Protein AF-A0AAN6WMC8-F1 (afdb_monomer)

Radius of gyration: 31.32 Å; Cα contacts (8 Å, |Δi|>4): 348; chains: 1; bounding box: 87×78×58 Å

Secondary structure (DSSP, 8-state):
-------SGGGHHHHHHT-SS--EEEEE-HHHHH-S-THHHHHHHTTS--SEEEEE-S-TT----TTSPPPPTTHHHHHHHHHHHHHHHSPTT-EEEEEEESSHHHHTTS-HHHHTTT-SEEEEE---S--SB------SS-----B-SS---SPPPTTT-BTTB--HHHHHHHHHHSBSS--TTS-TT--BEEEEEETTTTEEEEEETTTEEEEE--HHHHHHHHHHHHHTT-S----S-GGGS---GGGGS-TTT-SPP---GGG-TTSPPPP--TTTTS-SSHHHHHHTGGGS-GGGHHHHHHHHHHHHHHHHHHHHHHHHHTTHHHHHHHHHHHHHHHHHHHHHHHHHHHHHHH---------

InterPro domains:
  IPR001223 Glycoside hydrolase family 18, catalytic domain [PF00704] (10-243)
  IPR001223 Glycoside hydrolase family 18, catalytic domain [PS51910] (1-263)
  IPR001579 Glycosyl hydrolase family 18, active site [PS01095] (50-58)
  IPR011583 Chitinase II/V-like, catalytic domain [SM00636] (7-245)
  IPR017853 Glycoside hydrolase superfamily [SSF51445] (9-254)
  IPR029070 Chitinase insertion domain superfamily [G3DSA:3.10.50.10] (147-216)
  IPR029070 Chitinase insertion domain superfamily [SSF54556] (146-181)
  IPR053214 Secreted chitinase LysM12-like [PTHR47700] (11-135)

pLDDT: mean 75.54, std 16.18, range [23.27, 96.5]

Mean predicted aligned error: 17.16 Å

Sequence (367 aa):
MAQPFVPRLFNQWEKFKKLKAKRVISFGGWGYSNEPETYNILREAMMAELDGVDFDWEYPGATDIDGTPPGFETDGSNYLALLILMKKQLPAGMIMSIAAPASFWYLKNFPIKLMAQQLDYIVYMTYDLHAMVGYPSTPLILTFFLGDRLNSPAAPGRCTNTSGYISNAEINEIISAGDTNSDSADDPDVFYIESYHDHDSNSDVFIYDETEWVAYMSETTKSTRRDHWKKFNFAGTIDWAVDLQAFTFDDFTDPLTGEFPDLGIDDLDGFPPLPDCNDAGKYDTLEKIRDDGAKIPYSCIPVYMTSVLSNTLSSAMKTYDDLMEDGYDRKFRTYADAIVKGSKRLVRTWMYDHGNDYFTCDVVELV

Foldseek 3Di:
DDAPDPDVQPVVVVVLLPDPDQAEAEQDDPCNQQDDRRPVVVVVVVVDPHQAYEYEHPFAQAQPDPNDHGHDLCRQVVVLVVLVVVLVVDPPRRFYEYEAEPDPVRNVSHPVVSSVVSGPDYHYPPPPPDFLDDDDDDDDDDDRSPAHPQDHPADAQPPNRHHRDAFLASVVVLVVQADCPDPCPPDVRHKHKDWDADPVVLWIKMDIPNNHIDIHDDPVSVVVVQVVVVVVVDPGHDDPDPVRNHDDLQNQADSPPRHGPPPDVVPPPPDDPQPPPVPQPVDQDPVVCVVCVVVDDPSCSVSNVVSNVVVVVVVVVVVVVVCVVVPVVVVVVVVVVCCVVCVVVVVVVCCVVCVVVPDDPDPPDPD

Nearest PDB structures (foldseek):
  5y2a-assembly1_B  TM=6.863E-01  e=7.031E-08  Ostrinia furnacalis
  5gzu-assembly1_A  TM=6.266E-01  e=1.340E-08  Paenibacillus sp. FPU-7
  5xwf-assembly1_A  TM=6.923E-01  e=1.239E-06  Rhizomucor miehei
  7fbt-assembly1_A  TM=7.270E-01  e=2.643E-05  Rhizomucor miehei
  3as1-assembly1_A  TM=5.999E-01  e=1.016E-05  Vibrio harveyi

Solvent-accessible surface area (backbone atoms only — not comparable to full-atom values): 22554 Å² total; per-residue (Å²): 142,77,75,87,62,82,57,77,52,76,44,51,70,61,55,57,72,67,49,97,62,88,46,61,49,73,49,49,39,70,63,54,65,73,44,91,78,59,70,64,60,60,60,57,55,74,74,50,95,62,43,27,43,29,38,26,63,78,54,51,40,42,68,82,53,86,97,54,81,63,42,45,91,56,35,22,60,51,49,47,50,48,52,57,54,46,60,73,70,49,62,92,87,51,43,37,35,34,51,41,61,63,50,62,84,56,36,72,40,48,59,52,78,63,43,60,74,70,33,76,50,73,45,70,46,84,60,85,85,71,70,55,62,51,80,94,78,84,91,90,76,94,75,79,51,86,19,46,92,89,47,39,79,46,78,46,32,94,82,66,66,32,47,71,42,69,36,53,26,57,51,53,50,52,63,69,69,33,39,80,77,59,68,67,85,82,44,94,90,51,48,46,44,52,75,51,72,43,75,90,80,64,38,34,36,40,38,34,76,94,76,46,72,50,80,49,72,49,74,67,48,50,48,53,49,52,59,53,45,50,77,73,68,51,96,73,86,85,78,94,50,82,85,32,57,53,83,52,76,74,77,62,25,37,69,86,76,70,41,62,67,82,77,49,84,86,73,50,86,90,60,78,78,77,66,88,56,86,60,65,63,79,46,79,46,71,66,59,50,60,76,42,43,94,79,46,60,76,78,42,50,64,56,38,48,51,44,21,51,51,54,48,49,54,50,51,51,50,52,50,50,55,42,60,70,68,44,36,71,59,53,49,50,51,50,52,52,49,46,65,68,42,43,62,54,52,54,47,49,49,46,74,76,45,33,75,82,77,45,84,87,82,80,78,78,85,126

Organism: NCBI:txid1536484

Structure (mmCIF, N/CA/C/O backbone):
data_AF-A0AAN6WMC8-F1
#
_entry.id   AF-A0AAN6WMC8-F1
#
loop_
_atom_site.group_PDB
_atom_site.id
_atom_site.type_symbol
_atom_site.label_atom_id
_atom_site.label_alt_id
_atom_site.label_comp_id
_atom_site.label_asym_id
_atom_site.label_entity_id
_atom_site.label_seq_id
_atom_site.pdbx_PDB_ins_code
_atom_site.Cartn_x
_atom_site.Cartn_y
_atom_site.Cartn_z
_atom_site.occupancy
_atom_site.B_iso_or_equiv
_atom_site.auth_seq_id
_atom_site.auth_comp_id
_atom_site.auth_asym_id
_atom_site.auth_atom_id
_atom_site.pdbx_PDB_model_num
ATOM 1 N N . MET A 1 1 ? 23.327 7.301 11.111 1.00 27.98 1 MET A N 1
ATOM 2 C CA . MET A 1 1 ? 22.650 6.928 12.372 1.00 27.98 1 MET A CA 1
ATOM 3 C C . MET A 1 1 ? 21.260 7.535 12.336 1.00 27.98 1 MET A C 1
ATOM 5 O O . MET A 1 1 ? 21.081 8.658 12.788 1.00 27.98 1 MET A O 1
ATOM 9 N N . ALA A 1 2 ? 20.312 6.825 11.734 1.00 24.09 2 ALA A N 1
ATOM 10 C CA . ALA A 1 2 ? 18.896 7.141 11.819 1.00 24.09 2 ALA A CA 1
ATOM 11 C C . ALA A 1 2 ? 18.274 6.001 12.625 1.00 24.09 2 ALA A C 1
ATOM 13 O O . ALA A 1 2 ? 18.376 4.844 12.241 1.00 24.09 2 ALA A O 1
ATOM 14 N N . GLN A 1 3 ? 17.756 6.313 13.809 1.00 23.27 3 GLN A N 1
ATOM 15 C CA . GLN A 1 3 ? 16.943 5.362 14.556 1.00 23.27 3 GLN A CA 1
ATOM 16 C C . GLN A 1 3 ? 15.629 5.178 13.782 1.00 23.27 3 GLN A C 1
ATOM 18 O O . GLN A 1 3 ? 15.070 6.197 13.369 1.00 23.27 3 GLN A O 1
ATOM 23 N N . PRO A 1 4 ? 15.060 3.967 13.669 1.00 30.84 4 PRO A N 1
ATOM 24 C CA . PRO A 1 4 ? 13.632 3.822 13.460 1.00 30.84 4 PRO A CA 1
ATOM 25 C C . PRO A 1 4 ? 12.955 4.219 14.773 1.00 30.84 4 PRO A C 1
ATOM 27 O O . PRO A 1 4 ? 12.629 3.422 15.650 1.00 30.84 4 PRO A O 1
ATOM 30 N N . PHE A 1 5 ? 12.854 5.528 14.949 1.00 32.88 5 PHE A N 1
ATOM 31 C CA . PHE A 1 5 ? 11.886 6.171 15.805 1.00 32.88 5 PHE A CA 1
ATOM 32 C C . PHE A 1 5 ? 10.569 5.990 15.050 1.00 32.88 5 PHE A C 1
ATOM 34 O O . PHE A 1 5 ? 10.452 6.550 13.968 1.00 32.88 5 PHE A O 1
ATOM 41 N N . VAL A 1 6 ? 9.601 5.213 15.559 1.00 41.28 6 VAL A N 1
ATOM 42 C CA . VAL A 1 6 ? 8.199 5.537 15.252 1.00 41.28 6 VAL A CA 1
ATOM 43 C C . VAL A 1 6 ? 8.020 6.853 15.964 1.00 41.28 6 VAL A C 1
ATOM 45 O O . VAL A 1 6 ? 7.989 6.871 17.203 1.00 41.28 6 VAL A O 1
ATOM 48 N N . PRO A 1 7 ? 8.050 7.982 15.254 1.00 41.09 7 PRO A N 1
ATOM 49 C CA . PRO A 1 7 ? 8.061 9.216 15.968 1.00 41.09 7 PRO A CA 1
ATOM 50 C C . PRO A 1 7 ? 6.742 9.299 16.717 1.00 41.09 7 PRO A C 1
ATOM 52 O O . PRO A 1 7 ? 5.697 8.904 16.205 1.00 41.09 7 PRO A O 1
ATOM 55 N N . ARG A 1 8 ? 6.743 9.888 17.914 1.00 46.09 8 ARG A N 1
ATOM 56 C CA . ARG A 1 8 ? 5.481 10.349 18.519 1.00 46.09 8 ARG A CA 1
ATOM 57 C C . ARG A 1 8 ? 4.748 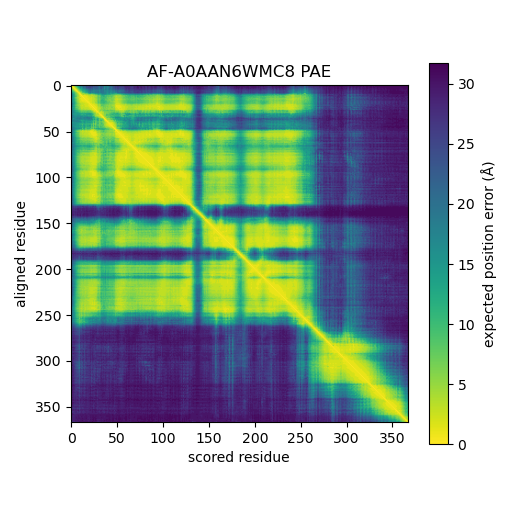11.376 17.635 1.00 46.09 8 ARG A C 1
ATOM 59 O O . ARG A 1 8 ? 3.719 11.894 18.062 1.00 46.09 8 ARG A O 1
ATOM 66 N N . LEU A 1 9 ? 5.264 11.676 16.439 1.00 51.00 9 LEU A N 1
ATOM 67 C CA . LEU A 1 9 ? 4.594 12.437 15.399 1.00 51.00 9 LEU A CA 1
ATOM 68 C C . LEU A 1 9 ? 3.215 11.800 15.172 1.00 51.00 9 LEU A C 1
ATOM 70 O O . LEU A 1 9 ? 3.066 10.598 14.950 1.00 51.00 9 LEU A O 1
ATOM 74 N N . PHE A 1 10 ? 2.190 12.628 15.354 1.00 59.22 10 PHE A N 1
ATOM 75 C CA . PHE A 1 10 ? 0.771 12.329 15.150 1.00 59.22 10 PHE A CA 1
ATOM 76 C C . PHE A 1 10 ? 0.080 11.317 16.072 1.00 59.22 10 PHE A C 1
ATOM 78 O O . PHE A 1 10 ? -1.066 10.946 15.793 1.00 59.22 10 PHE A O 1
ATOM 85 N N . ASN A 1 11 ? 0.696 10.878 17.179 1.00 66.38 11 ASN A N 1
ATOM 86 C CA . ASN A 1 11 ? 0.088 9.873 18.066 1.00 66.38 11 ASN A CA 1
ATOM 87 C C . ASN A 1 11 ? -0.402 8.628 17.286 1.00 66.38 11 ASN A C 1
ATOM 89 O O . ASN A 1 11 ? -1.448 8.062 17.616 1.00 66.38 11 ASN A O 1
ATOM 93 N N . GLN A 1 12 ? 0.318 8.216 16.233 1.00 70.38 12 GLN A N 1
ATOM 94 C CA . GLN A 1 12 ? -0.113 7.136 15.332 1.00 70.38 12 GLN A CA 1
ATOM 95 C C . GLN A 1 12 ? -0.408 5.842 16.094 1.00 70.38 12 GLN A C 1
ATOM 97 O O . GLN A 1 12 ? -1.416 5.189 15.839 1.00 70.38 12 GLN A O 1
ATOM 102 N N . TRP A 1 13 ? 0.389 5.532 17.117 1.00 72.25 13 TRP A N 1
ATOM 103 C CA . TRP A 1 13 ? 0.145 4.393 18.001 1.00 72.25 13 TRP A CA 1
ATOM 104 C C . TRP A 1 13 ? -1.173 4.495 18.785 1.00 72.25 13 TRP A C 1
ATOM 106 O O . TRP A 1 13 ? -1.900 3.515 18.942 1.00 72.25 13 TRP A O 1
ATOM 116 N N . GLU A 1 14 ? -1.543 5.691 19.247 1.00 75.44 14 GLU A N 1
ATOM 117 C CA . GLU A 1 14 ? -2.838 5.910 19.901 1.00 75.44 14 GLU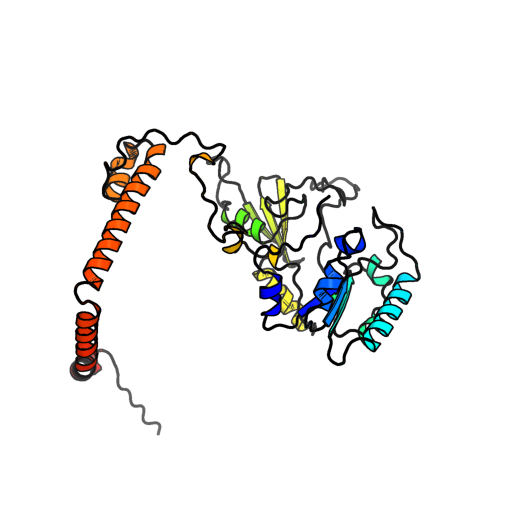 A CA 1
ATOM 118 C C . GLU A 1 14 ? -3.997 5.835 18.904 1.00 75.44 14 GLU A C 1
ATOM 120 O O . GLU A 1 14 ? -5.060 5.312 19.246 1.00 75.44 14 GLU A O 1
ATOM 125 N N . LYS A 1 15 ? -3.803 6.326 17.670 1.00 78.31 15 LYS A N 1
ATOM 126 C CA . LYS A 1 15 ? -4.770 6.158 16.574 1.00 78.31 15 LYS A CA 1
ATOM 127 C C . LYS A 1 15 ? -4.955 4.661 16.263 1.00 78.31 15 LYS A C 1
ATOM 129 O O . LYS A 1 15 ? -6.090 4.190 16.245 1.00 78.31 15 LYS A O 1
ATOM 134 N N . PHE A 1 16 ? -3.865 3.897 16.150 1.00 79.56 16 PHE A N 1
ATOM 135 C CA . PHE A 1 16 ? -3.862 2.447 15.926 1.00 79.56 16 PHE A CA 1
ATOM 136 C C . PHE A 1 16 ? -4.617 1.687 17.022 1.00 79.56 16 PHE A C 1
ATOM 138 O O . PHE A 1 16 ? -5.506 0.884 16.734 1.00 79.56 16 PHE A O 1
ATOM 145 N N . LYS A 1 17 ? -4.356 1.996 18.299 1.00 78.94 17 LYS A N 1
ATOM 146 C CA . LYS A 1 17 ? -5.075 1.376 19.424 1.00 78.94 17 LYS A CA 1
ATOM 147 C C . LYS A 1 17 ? -6.584 1.640 19.399 1.00 78.94 17 LYS A C 1
ATOM 149 O O . LYS A 1 17 ? -7.332 0.817 19.920 1.00 78.94 17 LYS A O 1
ATOM 154 N N . LYS A 1 18 ? -7.043 2.746 18.804 1.00 84.44 18 LYS A N 1
ATOM 155 C CA . LYS A 1 18 ? -8.470 3.104 18.694 1.00 84.44 18 LYS A CA 1
ATOM 156 C C . LYS A 1 18 ? -9.182 2.464 17.498 1.00 84.44 18 LYS A C 1
ATOM 158 O O . LYS A 1 18 ? -10.401 2.616 17.387 1.00 84.44 18 LYS A O 1
ATOM 163 N N . LEU A 1 19 ? -8.468 1.765 16.612 1.00 85.44 19 LEU A N 1
ATOM 164 C CA . LEU A 1 19 ? -9.081 1.093 15.469 1.00 85.44 19 LEU A CA 1
ATOM 165 C C . LEU A 1 19 ? -10.084 0.033 15.935 1.00 85.44 19 LEU A C 1
ATOM 167 O O . LEU A 1 19 ? -9.794 -0.798 16.794 1.00 85.44 19 LEU A O 1
ATOM 171 N N . LYS A 1 20 ? -11.272 0.029 15.322 1.00 90.12 20 LYS A N 1
ATOM 172 C CA . LYS A 1 20 ? -12.296 -1.011 15.517 1.00 90.12 20 LYS A CA 1
ATOM 173 C C . LYS A 1 20 ? -12.025 -2.211 14.601 1.00 90.12 20 LYS A C 1
ATOM 175 O O . LYS A 1 20 ? -12.896 -2.625 13.842 1.00 90.12 20 LYS A O 1
ATOM 180 N N . ALA A 1 21 ? -10.802 -2.725 14.649 1.00 90.31 21 ALA A N 1
ATOM 181 C CA . ALA A 1 21 ? -10.321 -3.834 13.833 1.00 90.31 21 ALA A CA 1
ATOM 182 C C . ALA A 1 21 ? -9.385 -4.731 14.655 1.00 90.31 21 ALA A C 1
ATOM 184 O O . ALA A 1 21 ? -8.922 -4.337 15.726 1.00 90.31 21 ALA A O 1
ATOM 185 N N . LYS A 1 22 ? -9.112 -5.939 14.149 1.00 91.19 22 LYS A N 1
ATOM 186 C CA . LYS A 1 22 ? -8.106 -6.828 14.735 1.00 91.19 22 LYS A CA 1
ATOM 187 C C . LYS A 1 22 ? -6.717 -6.244 14.503 1.00 91.19 22 LYS A C 1
ATOM 189 O O . LYS A 1 22 ? -6.363 -5.932 13.372 1.00 91.19 22 LYS A O 1
ATOM 194 N N . ARG A 1 23 ? -5.952 -6.085 15.582 1.00 89.56 23 ARG A N 1
ATOM 195 C CA . ARG A 1 23 ? -4.616 -5.480 15.575 1.00 89.56 23 ARG A CA 1
ATOM 196 C C . ARG A 1 23 ? -3.578 -6.582 15.716 1.00 89.56 23 ARG A C 1
ATOM 198 O O . ARG A 1 23 ? -3.333 -7.070 16.817 1.00 89.56 23 ARG A O 1
ATOM 205 N N . VAL A 1 24 ? -3.020 -6.998 14.588 1.00 88.56 24 VAL A N 1
ATOM 206 C CA . VAL A 1 24 ? -1.972 -8.019 14.512 1.00 88.56 24 VAL A CA 1
ATOM 207 C C . VAL A 1 24 ? -0.650 -7.301 14.287 1.00 88.56 24 VAL A C 1
ATOM 209 O O . VAL A 1 24 ? -0.564 -6.463 13.394 1.00 88.56 24 VAL A O 1
ATOM 212 N N . ILE A 1 25 ? 0.356 -7.582 15.113 1.00 85.56 25 ILE A N 1
ATOM 213 C CA . ILE A 1 25 ? 1.700 -7.039 14.897 1.00 85.56 25 ILE A CA 1
ATOM 214 C C . ILE A 1 25 ? 2.507 -7.978 14.012 1.00 85.56 25 ILE A C 1
ATOM 216 O O . ILE A 1 25 ? 2.525 -9.173 14.287 1.00 85.56 25 ILE A O 1
ATOM 220 N N . SER A 1 26 ? 3.192 -7.448 12.999 1.00 84.44 26 SER A N 1
ATOM 221 C CA . SER A 1 26 ? 4.132 -8.229 12.193 1.00 84.44 26 SER A CA 1
ATOM 222 C C . SER A 1 26 ? 5.563 -8.101 12.717 1.00 84.44 26 SER A C 1
ATOM 224 O O . SER A 1 26 ? 6.017 -7.009 13.068 1.00 84.44 26 SER A O 1
ATOM 226 N N . PHE A 1 27 ? 6.253 -9.235 12.815 1.00 82.06 27 PHE A N 1
ATOM 227 C CA . PHE A 1 27 ? 7.666 -9.346 13.152 1.00 82.06 27 PHE A CA 1
ATOM 228 C C . PHE A 1 27 ? 8.441 -9.763 11.912 1.00 82.06 27 PHE A C 1
ATOM 230 O O . PHE A 1 27 ? 8.257 -10.881 11.429 1.00 82.06 27 PHE A O 1
ATOM 237 N N . GLY A 1 28 ? 9.338 -8.900 11.445 1.00 78.81 28 GLY A N 1
ATOM 238 C CA . GLY A 1 28 ? 10.050 -9.112 10.192 1.00 78.81 28 GLY A CA 1
ATOM 239 C C . GLY A 1 28 ? 9.764 -8.000 9.187 1.00 78.81 28 GLY A C 1
ATOM 240 O O . GLY A 1 28 ? 9.684 -6.830 9.565 1.00 78.81 28 GLY A O 1
ATOM 241 N N . GLY A 1 29 ? 9.673 -8.380 7.919 1.00 73.81 29 GLY A N 1
ATOM 242 C CA . GLY A 1 29 ? 9.773 -7.509 6.758 1.00 73.81 29 GLY A CA 1
ATOM 243 C C . GLY A 1 29 ? 11.227 -7.360 6.314 1.00 73.81 29 GLY A C 1
ATOM 244 O O . GLY A 1 29 ? 12.161 -7.634 7.082 1.00 73.81 29 GLY A O 1
ATOM 245 N N . TRP A 1 30 ? 11.428 -6.920 5.073 1.00 65.44 30 TRP A N 1
ATOM 246 C CA . TRP A 1 30 ? 12.751 -6.782 4.457 1.00 65.44 30 TRP A CA 1
ATOM 247 C C . TRP A 1 30 ? 13.783 -6.051 5.335 1.00 65.44 30 TRP A C 1
ATOM 249 O O . TRP A 1 30 ? 14.850 -6.594 5.613 1.00 65.44 30 TRP A O 1
ATOM 259 N N . GLY A 1 31 ? 13.467 -4.847 5.829 1.00 63.06 31 GLY A N 1
ATOM 260 C CA . GLY A 1 31 ? 14.389 -4.067 6.669 1.00 63.06 31 GLY A CA 1
ATOM 261 C C . GLY A 1 31 ? 14.686 -4.739 8.015 1.00 63.06 31 GLY A C 1
ATOM 262 O O . GLY A 1 31 ? 15.839 -4.916 8.384 1.00 63.06 31 GLY A O 1
ATOM 263 N N . TYR A 1 32 ? 13.663 -5.220 8.727 1.00 63.38 32 TYR A N 1
ATOM 264 C CA . TYR A 1 32 ? 13.826 -5.892 10.027 1.00 63.38 32 TYR A CA 1
ATOM 265 C C . TYR A 1 32 ? 14.640 -7.190 9.927 1.00 63.38 32 TYR A C 1
ATOM 267 O O . TYR A 1 32 ? 15.373 -7.545 10.849 1.00 63.38 32 TYR A O 1
ATOM 275 N N . SER A 1 33 ? 14.490 -7.920 8.820 1.00 56.03 33 SER A N 1
ATOM 276 C CA . SER A 1 33 ? 15.197 -9.183 8.584 1.00 56.03 33 SER A CA 1
ATOM 277 C C . SER A 1 33 ? 16.686 -8.972 8.302 1.00 56.03 33 SER A C 1
ATOM 279 O O . SER A 1 33 ? 17.481 -9.889 8.513 1.00 56.03 33 SER A O 1
ATOM 281 N N . ASN A 1 34 ? 17.062 -7.765 7.866 1.00 54.75 34 ASN A N 1
ATOM 282 C CA . ASN A 1 34 ? 18.378 -7.478 7.304 1.00 54.75 34 ASN A CA 1
ATOM 283 C C . ASN A 1 34 ? 19.143 -6.361 8.037 1.00 54.75 34 ASN A C 1
ATOM 285 O O . ASN A 1 34 ? 20.345 -6.214 7.812 1.00 54.75 34 ASN A O 1
ATOM 289 N N . GLU A 1 35 ? 18.500 -5.614 8.942 1.00 56.16 35 GLU A N 1
ATOM 290 C CA . GLU A 1 35 ? 19.086 -4.450 9.617 1.00 56.16 35 GLU A CA 1
ATOM 291 C C . GLU A 1 35 ? 19.104 -4.566 11.163 1.00 56.16 35 GLU A C 1
ATOM 293 O O . GLU A 1 35 ? 18.217 -5.180 11.767 1.00 56.16 35 GLU A O 1
ATOM 298 N N . PRO A 1 36 ? 20.110 -3.991 11.860 1.00 50.47 36 PRO A N 1
ATOM 299 C CA . PRO A 1 36 ? 20.289 -4.155 13.309 1.00 50.47 36 PRO A CA 1
ATOM 300 C C . PRO A 1 36 ? 19.259 -3.456 14.227 1.00 50.47 36 PRO A C 1
ATOM 302 O O . PRO A 1 36 ? 19.295 -3.676 15.441 1.00 50.47 36 PRO A O 1
ATOM 305 N N . GLU A 1 37 ? 18.377 -2.582 13.728 1.00 53.62 37 GLU A N 1
ATOM 306 C CA . GLU A 1 37 ? 17.618 -1.623 14.558 1.00 53.62 37 GLU A CA 1
ATOM 307 C C . GLU A 1 37 ? 16.297 -2.121 15.207 1.00 53.62 37 GLU A C 1
ATOM 309 O O . GLU A 1 37 ? 15.489 -1.340 15.714 1.00 53.62 37 GLU A O 1
ATOM 314 N N . THR A 1 38 ? 16.074 -3.426 15.303 1.00 54.50 38 THR A N 1
ATOM 315 C CA . THR A 1 38 ? 14.757 -4.034 15.592 1.00 54.50 38 THR A CA 1
ATOM 316 C C . THR A 1 38 ? 14.315 -4.096 17.065 1.00 54.50 38 THR A C 1
ATOM 318 O O . THR A 1 38 ? 13.210 -4.541 17.395 1.00 54.50 38 THR A O 1
ATOM 321 N N . TYR A 1 39 ? 15.160 -3.625 17.982 1.00 45.53 39 TYR A N 1
ATOM 322 C CA . TYR A 1 39 ? 15.030 -3.861 19.425 1.00 45.53 39 TYR A CA 1
ATOM 323 C C . TYR A 1 39 ? 13.866 -3.114 20.112 1.00 45.53 39 TYR A C 1
ATOM 325 O O . TYR A 1 39 ? 13.230 -3.658 21.018 1.00 45.53 39 TYR A O 1
ATOM 333 N N . ASN A 1 40 ? 13.564 -1.873 19.715 1.00 52.31 40 ASN A N 1
ATOM 334 C CA . ASN A 1 40 ? 12.590 -1.037 20.439 1.00 52.31 40 ASN A CA 1
ATOM 335 C C . ASN A 1 40 ? 11.125 -1.397 20.131 1.00 52.31 40 ASN A C 1
ATOM 337 O O . ASN A 1 40 ? 10.273 -1.293 21.014 1.00 52.31 40 ASN A O 1
ATOM 341 N N . ILE A 1 41 ? 10.850 -1.905 18.927 1.00 55.09 41 ILE A N 1
ATOM 342 C CA . ILE A 1 41 ? 9.502 -2.249 18.441 1.00 55.09 41 ILE A CA 1
ATOM 343 C C . ILE A 1 41 ? 8.879 -3.365 19.292 1.00 55.09 41 ILE A C 1
ATOM 345 O O . ILE A 1 41 ? 7.727 -3.272 19.717 1.00 55.09 41 ILE A O 1
ATOM 349 N N . LEU A 1 42 ? 9.672 -4.387 19.632 1.00 50.97 42 LEU A N 1
ATOM 350 C CA . LEU A 1 42 ? 9.244 -5.511 20.473 1.00 50.97 42 LEU A CA 1
ATOM 351 C C . LEU A 1 42 ? 8.757 -5.046 21.850 1.00 50.97 42 LEU A C 1
ATOM 353 O O . LEU A 1 42 ? 7.794 -5.580 22.398 1.00 50.97 42 LEU A O 1
ATOM 357 N N . ARG A 1 43 ? 9.411 -4.027 22.413 1.00 47.44 43 ARG A N 1
ATOM 358 C CA . ARG A 1 43 ? 9.112 -3.535 23.758 1.00 47.44 43 ARG A CA 1
ATOM 359 C C . ARG A 1 43 ? 7.804 -2.753 23.812 1.00 47.44 43 ARG A C 1
ATOM 361 O O . ARG A 1 43 ? 7.084 -2.861 24.799 1.00 47.44 43 ARG A O 1
ATOM 368 N N . GLU A 1 44 ? 7.502 -1.982 22.773 1.00 53.25 44 GLU A N 1
ATOM 369 C CA . GLU A 1 44 ? 6.256 -1.214 22.673 1.00 53.25 44 GLU A CA 1
ATOM 370 C C . GLU A 1 44 ? 5.063 -2.116 22.343 1.00 53.25 44 GLU A C 1
ATOM 372 O O . GLU A 1 44 ? 3.997 -1.976 22.946 1.00 53.25 44 GLU A O 1
ATOM 377 N N . ALA A 1 45 ? 5.272 -3.117 21.485 1.00 52.97 45 ALA A N 1
ATOM 378 C CA . ALA A 1 45 ? 4.289 -4.149 21.171 1.00 52.97 45 ALA A CA 1
ATOM 379 C C . ALA A 1 45 ? 3.821 -4.924 22.409 1.00 52.97 45 ALA A C 1
ATOM 381 O O . ALA A 1 45 ? 2.625 -5.133 22.604 1.00 52.97 45 ALA A O 1
ATOM 382 N N . MET A 1 46 ? 4.762 -5.301 23.282 1.00 51.28 46 MET A N 1
ATOM 383 C CA . MET A 1 46 ? 4.471 -6.006 24.535 1.00 51.28 46 MET A CA 1
ATOM 384 C C . MET A 1 46 ? 3.639 -5.179 25.528 1.00 51.28 46 MET A C 1
ATOM 386 O O . MET A 1 46 ? 3.069 -5.748 26.457 1.00 51.28 46 MET A O 1
ATOM 390 N N . MET A 1 47 ? 3.566 -3.854 25.357 1.00 48.91 47 MET A N 1
ATOM 391 C CA . MET A 1 47 ? 2.788 -2.952 26.216 1.00 48.91 47 MET A CA 1
ATOM 392 C C . MET A 1 47 ? 1.357 -2.715 25.705 1.00 48.91 47 MET A C 1
ATOM 394 O O . MET A 1 47 ? 0.594 -2.008 26.365 1.00 48.91 47 MET A O 1
ATOM 398 N N . ALA A 1 48 ? 0.976 -3.271 24.549 1.00 58.84 48 ALA A N 1
ATOM 399 C CA . ALA A 1 48 ? -0.350 -3.094 23.960 1.00 58.84 48 ALA A CA 1
ATOM 400 C C . ALA A 1 48 ? -1.221 -4.358 24.018 1.00 58.84 48 ALA A C 1
ATOM 402 O O . ALA A 1 48 ? -0.742 -5.487 23.944 1.00 58.84 48 ALA A O 1
ATOM 403 N N . GLU A 1 49 ? -2.539 -4.152 24.097 1.00 71.25 49 GLU A N 1
ATOM 404 C CA . GLU A 1 49 ? -3.554 -5.201 23.941 1.00 71.25 49 GLU A CA 1
ATOM 405 C C . GLU A 1 49 ? -3.727 -5.553 22.453 1.00 71.25 49 GLU A C 1
ATOM 407 O O . GLU A 1 49 ? -4.654 -5.083 21.790 1.00 71.25 49 GLU A O 1
ATOM 412 N N . LEU A 1 50 ? -2.796 -6.338 21.911 1.00 83.19 50 LEU A N 1
ATOM 413 C CA . LEU A 1 50 ? -2.833 -6.820 20.528 1.00 83.19 50 LEU A CA 1
ATOM 414 C C . LEU A 1 50 ? -3.715 -8.069 20.383 1.00 83.19 50 LEU A C 1
ATOM 416 O O . LEU A 1 50 ? -3.894 -8.842 21.323 1.00 83.19 50 LEU A O 1
ATOM 420 N N . ASP A 1 51 ? -4.256 -8.272 19.184 1.00 89.38 51 ASP A N 1
ATOM 421 C CA . ASP A 1 51 ? -5.124 -9.404 18.842 1.00 89.38 51 ASP A CA 1
ATOM 422 C C . ASP A 1 51 ? -4.359 -10.593 18.237 1.00 89.38 51 ASP A C 1
ATOM 424 O O . ASP A 1 51 ? -4.930 -11.675 18.076 1.00 89.38 51 ASP A O 1
ATOM 428 N N . GLY A 1 52 ? -3.084 -10.414 17.889 1.00 90.25 52 GLY A N 1
ATOM 429 C CA . GLY A 1 52 ? -2.266 -11.482 17.332 1.00 90.25 52 GLY A CA 1
ATOM 430 C C . GLY A 1 52 ? -0.879 -11.054 16.886 1.00 90.25 52 GLY A C 1
ATOM 431 O O . GLY A 1 52 ? -0.488 -9.894 17.031 1.00 90.25 52 GLY A O 1
ATOM 432 N N . VAL A 1 53 ? -0.166 -12.023 16.322 1.00 89.31 53 VAL A N 1
ATOM 433 C CA . VAL A 1 53 ? 1.185 -11.877 15.782 1.00 89.31 53 VAL A CA 1
ATOM 434 C C . VAL A 1 53 ? 1.251 -12.420 14.358 1.00 89.31 53 VAL A C 1
ATOM 436 O O . VAL A 1 53 ? 0.632 -13.432 14.032 1.00 89.31 53 VAL A O 1
ATOM 439 N N . ASP A 1 54 ? 2.028 -11.752 13.530 1.00 91.56 54 ASP A N 1
ATOM 440 C CA . ASP A 1 54 ? 2.382 -12.141 12.179 1.00 91.56 54 ASP A CA 1
ATOM 441 C C . ASP A 1 54 ? 3.908 -12.250 12.096 1.00 91.56 54 ASP A C 1
ATOM 443 O O . ASP A 1 54 ? 4.623 -11.512 12.774 1.00 91.56 54 ASP A O 1
ATOM 447 N N . PHE A 1 55 ? 4.415 -13.207 11.327 1.00 86.62 55 PHE A N 1
ATOM 448 C CA . PHE A 1 55 ? 5.851 -13.371 11.118 1.00 86.62 55 PHE A CA 1
ATOM 449 C C . PHE A 1 55 ? 6.170 -13.248 9.633 1.00 86.62 55 PHE A C 1
ATOM 451 O O . PHE A 1 55 ? 5.708 -14.058 8.831 1.00 86.62 55 PHE A O 1
ATOM 458 N N . ASP A 1 56 ? 7.012 -12.286 9.294 1.00 88.31 56 ASP A N 1
ATOM 459 C CA . ASP A 1 56 ? 7.376 -11.941 7.925 1.00 88.31 56 ASP A CA 1
ATOM 460 C C . ASP A 1 56 ? 8.886 -12.119 7.720 1.00 88.31 56 ASP A C 1
ATOM 462 O O . ASP A 1 56 ? 9.666 -11.170 7.684 1.00 88.31 56 ASP A O 1
ATOM 466 N N . TRP A 1 57 ? 9.336 -13.377 7.706 1.00 85.31 57 TRP A N 1
ATOM 467 C CA . TRP A 1 57 ? 10.742 -13.693 7.454 1.00 85.31 57 TRP A CA 1
ATOM 468 C C . TRP A 1 57 ? 10.986 -13.856 5.951 1.00 85.31 57 TRP A C 1
ATOM 470 O O . TRP A 1 57 ? 10.562 -14.847 5.350 1.00 85.31 57 TRP A O 1
ATOM 480 N N . GLU A 1 58 ? 11.749 -12.922 5.381 1.00 85.00 58 GLU A N 1
ATOM 481 C CA . GLU A 1 58 ? 12.120 -12.888 3.965 1.00 85.00 58 GLU A CA 1
ATOM 482 C C . GLU A 1 58 ? 13.602 -13.253 3.712 1.00 85.00 58 GLU A C 1
ATOM 484 O O . GLU A 1 58 ? 14.484 -12.414 3.843 1.00 85.00 58 GLU A O 1
ATOM 489 N N . TYR A 1 59 ? 13.986 -14.482 3.354 1.00 85.50 59 TYR A N 1
ATOM 490 C CA . TYR A 1 59 ? 13.211 -15.725 3.343 1.00 85.50 59 TYR A CA 1
ATOM 491 C C . TYR A 1 59 ? 14.046 -16.868 3.952 1.00 85.50 59 TYR A C 1
ATOM 493 O O . TYR A 1 59 ? 15.242 -16.972 3.663 1.00 85.50 59 TYR A O 1
ATOM 501 N N . PRO A 1 60 ? 13.449 -17.778 4.745 1.00 84.31 60 PRO A N 1
ATOM 502 C CA . PRO A 1 60 ? 14.156 -18.917 5.324 1.00 84.31 60 PRO A CA 1
ATOM 503 C C . PRO A 1 60 ? 14.798 -19.800 4.245 1.00 84.31 60 PRO A C 1
ATOM 505 O O . PRO A 1 60 ? 14.147 -20.225 3.283 1.00 84.31 60 PRO A O 1
ATOM 508 N N . GLY A 1 61 ? 16.086 -20.108 4.422 1.00 85.00 61 GLY A N 1
ATOM 509 C CA . GLY A 1 61 ? 16.854 -20.960 3.513 1.00 85.00 61 GLY A CA 1
ATOM 510 C C . GLY A 1 61 ? 17.183 -20.332 2.152 1.00 85.00 61 GLY A C 1
ATOM 511 O O . GLY A 1 61 ? 17.605 -21.056 1.249 1.00 85.00 61 GLY A O 1
ATOM 512 N N . ALA A 1 62 ? 16.967 -19.025 1.964 1.00 87.31 62 ALA A N 1
ATOM 513 C CA . ALA A 1 62 ? 17.427 -18.315 0.771 1.00 87.31 62 ALA A CA 1
ATOM 514 C C . ALA A 1 62 ? 18.948 -18.121 0.812 1.00 87.31 62 ALA A C 1
ATOM 516 O O . ALA A 1 62 ? 19.505 -17.730 1.832 1.00 87.31 62 ALA A O 1
ATOM 517 N N . THR A 1 63 ? 19.632 -18.393 -0.296 1.00 86.50 63 THR A N 1
ATOM 518 C CA . THR A 1 63 ? 21.107 -18.347 -0.379 1.00 86.50 63 THR A CA 1
ATOM 519 C C . THR A 1 63 ? 21.621 -17.264 -1.326 1.00 86.50 63 THR A C 1
ATOM 521 O O . THR A 1 63 ? 22.825 -17.121 -1.507 1.00 86.50 63 THR A O 1
ATOM 524 N N . ASP A 1 64 ? 20.704 -16.560 -1.978 1.00 83.88 64 ASP A N 1
ATOM 525 C CA . ASP A 1 64 ? 20.882 -15.694 -3.146 1.00 83.88 64 ASP A CA 1
ATOM 526 C C . ASP A 1 64 ? 20.328 -14.279 -2.905 1.00 83.88 64 ASP A C 1
ATOM 528 O O . ASP A 1 64 ? 19.965 -13.557 -3.836 1.00 83.88 64 ASP A O 1
ATOM 532 N N . ILE A 1 65 ? 20.245 -13.879 -1.634 1.00 78.06 65 ILE A N 1
ATOM 533 C CA . ILE A 1 65 ? 19.882 -12.523 -1.232 1.00 78.06 65 ILE A CA 1
ATOM 534 C C . ILE A 1 65 ? 21.167 -11.741 -0.945 1.00 78.06 65 ILE A C 1
ATOM 536 O O . ILE A 1 65 ? 21.813 -11.921 0.091 1.00 78.06 65 ILE A O 1
ATOM 540 N N . ASP A 1 66 ? 21.534 -10.869 -1.883 1.00 72.06 66 ASP A N 1
ATOM 541 C CA . ASP A 1 66 ? 22.696 -9.991 -1.754 1.00 72.06 66 ASP A CA 1
ATOM 542 C C . ASP A 1 66 ? 22.611 -9.140 -0.481 1.00 72.06 66 ASP A C 1
ATOM 544 O O . ASP A 1 66 ? 21.557 -8.618 -0.124 1.00 72.06 66 ASP A O 1
ATOM 548 N N . GLY A 1 67 ? 23.738 -9.008 0.219 1.00 71.25 67 GLY A N 1
ATOM 549 C CA . GLY A 1 67 ? 23.811 -8.271 1.484 1.00 71.25 67 GLY A CA 1
ATOM 550 C C . GLY A 1 67 ? 23.412 -9.075 2.725 1.00 71.25 67 GLY A C 1
ATOM 551 O O . GLY A 1 67 ? 23.621 -8.588 3.834 1.00 71.25 67 GLY A O 1
ATOM 552 N N . THR A 1 68 ? 22.937 -10.317 2.574 1.00 70.88 68 THR A N 1
ATOM 553 C CA . THR A 1 68 ? 22.592 -11.196 3.704 1.00 70.88 68 THR A CA 1
ATOM 554 C C . THR A 1 68 ? 23.448 -12.464 3.733 1.00 70.88 68 THR A C 1
ATOM 556 O O . THR A 1 68 ? 23.889 -12.947 2.686 1.00 70.88 68 THR A O 1
ATOM 559 N N . PRO A 1 69 ? 23.733 -13.031 4.921 1.00 79.75 69 PRO A N 1
ATOM 560 C CA . PRO A 1 69 ? 24.336 -14.354 5.008 1.00 79.75 69 PRO A CA 1
ATOM 561 C C . PRO A 1 69 ? 23.435 -15.412 4.349 1.00 79.75 69 PRO A C 1
ATOM 563 O O . PRO A 1 69 ? 22.223 -15.372 4.558 1.00 79.75 69 PRO A O 1
ATOM 566 N N . PRO A 1 70 ? 23.997 -16.396 3.622 1.00 83.62 70 PRO A N 1
ATOM 567 C CA . PRO A 1 70 ? 23.209 -17.493 3.078 1.00 83.62 70 PRO A CA 1
ATOM 568 C C . PRO A 1 70 ? 22.444 -18.240 4.175 1.00 83.62 70 PRO A C 1
ATOM 570 O O . PRO A 1 70 ? 23.023 -18.617 5.197 1.00 83.62 70 PRO A O 1
ATOM 573 N N . GLY A 1 71 ? 21.158 -18.480 3.932 1.00 80.06 71 GLY A N 1
ATOM 574 C CA . GLY A 1 71 ? 20.294 -19.273 4.794 1.00 80.06 71 GLY A CA 1
ATOM 575 C C . GLY A 1 71 ? 20.699 -20.746 4.845 1.00 80.06 71 GLY A C 1
ATOM 576 O O . GLY A 1 71 ? 21.441 -21.259 4.002 1.00 80.06 71 GLY A O 1
ATOM 577 N N . PHE A 1 72 ? 20.184 -21.450 5.848 1.00 80.25 72 PHE A N 1
ATOM 578 C CA . PHE A 1 72 ? 20.445 -22.868 6.065 1.00 80.25 72 PHE A CA 1
ATOM 579 C C . PHE A 1 72 ? 19.300 -23.729 5.524 1.00 80.25 72 PHE A C 1
ATOM 581 O O . PHE A 1 72 ? 18.127 -23.377 5.634 1.00 80.25 72 PHE A O 1
ATOM 588 N N . GLU A 1 73 ? 19.611 -24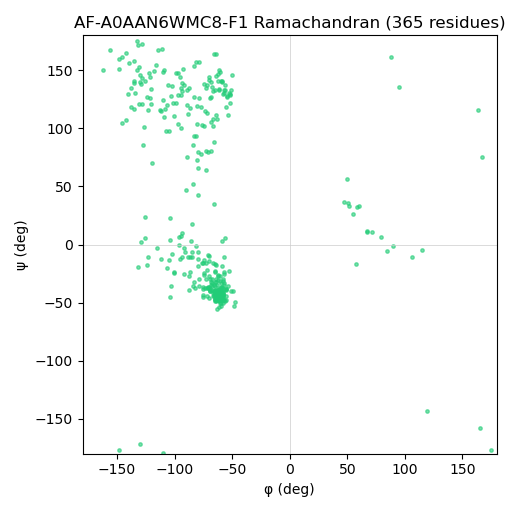.938 5.044 1.00 83.62 73 GLU A N 1
ATOM 589 C CA . GLU A 1 73 ? 18.592 -25.923 4.627 1.00 83.62 73 GLU A CA 1
ATOM 590 C C . GLU A 1 73 ? 17.593 -26.263 5.752 1.00 83.62 73 GLU A C 1
ATOM 592 O O . GLU A 1 73 ? 16.468 -26.696 5.497 1.00 83.62 73 GLU A O 1
ATOM 597 N N . THR A 1 74 ? 17.992 -26.072 7.013 1.00 81.69 74 THR A N 1
ATOM 598 C CA . THR A 1 74 ? 17.164 -26.348 8.192 1.00 81.69 74 THR A CA 1
ATOM 599 C C . THR A 1 74 ? 16.235 -25.197 8.575 1.00 81.69 74 THR A C 1
ATOM 601 O O . THR A 1 74 ? 15.325 -25.430 9.377 1.00 81.69 74 THR A O 1
ATOM 604 N N . ASP A 1 75 ? 16.388 -24.001 7.996 1.00 81.19 75 ASP A N 1
ATOM 605 C CA . ASP A 1 75 ? 15.628 -22.799 8.367 1.00 81.19 75 ASP A CA 1
ATOM 606 C C . ASP A 1 75 ? 14.120 -23.020 8.288 1.00 81.19 75 ASP A C 1
ATOM 608 O O . ASP A 1 75 ? 13.404 -22.704 9.233 1.00 81.19 75 ASP A O 1
ATOM 612 N N . GLY A 1 76 ? 13.630 -23.667 7.229 1.00 81.06 76 GLY A N 1
ATOM 613 C CA . GLY A 1 76 ? 12.207 -23.983 7.085 1.00 81.06 76 GLY A CA 1
ATOM 614 C C . GLY A 1 76 ? 11.655 -24.867 8.207 1.00 81.06 76 GLY A C 1
ATOM 615 O O . GLY A 1 76 ? 10.574 -24.620 8.749 1.00 81.06 76 GLY A O 1
ATOM 616 N N . SER A 1 77 ? 12.412 -25.898 8.595 1.00 77.31 77 SER A N 1
ATOM 617 C CA . SER A 1 77 ? 12.030 -26.800 9.690 1.00 77.31 77 SER A CA 1
ATOM 618 C C . SER A 1 77 ? 12.135 -26.136 11.066 1.00 77.31 77 SER A C 1
ATOM 620 O O . SER A 1 77 ? 11.263 -26.339 11.915 1.00 77.31 77 SER A O 1
ATOM 622 N N . ASN A 1 78 ? 13.147 -25.289 11.264 1.00 74.56 78 ASN A N 1
ATOM 623 C CA . ASN A 1 78 ? 13.332 -24.506 12.481 1.00 74.56 78 ASN A CA 1
ATOM 624 C C . ASN A 1 78 ? 12.230 -23.453 12.621 1.00 74.56 78 ASN A C 1
ATOM 626 O O . ASN A 1 78 ? 11.698 -23.258 13.712 1.00 74.56 78 ASN A O 1
ATOM 630 N N . TYR A 1 79 ? 11.826 -22.834 11.512 1.00 86.69 79 TYR A N 1
ATOM 631 C CA . TYR A 1 79 ? 10.744 -21.865 11.488 1.00 86.69 79 TYR A CA 1
ATOM 632 C C . TYR A 1 79 ? 9.403 -22.519 11.837 1.00 86.69 79 TYR A C 1
ATOM 634 O O . TYR A 1 79 ? 8.685 -22.028 12.702 1.00 86.69 79 TYR A O 1
ATOM 642 N N . LEU A 1 80 ? 9.098 -23.698 11.284 1.00 82.38 80 LEU A N 1
ATOM 643 C CA . LEU A 1 80 ? 7.930 -24.474 11.716 1.00 82.38 80 LEU A CA 1
ATOM 644 C C . LEU A 1 80 ? 7.977 -24.808 13.218 1.00 82.38 80 LEU A C 1
ATOM 646 O O . LEU A 1 80 ? 6.958 -24.702 13.902 1.00 82.38 80 LEU A O 1
ATOM 650 N N . ALA A 1 81 ? 9.140 -25.205 13.742 1.00 74.62 81 ALA A N 1
ATOM 651 C CA . ALA A 1 81 ? 9.299 -25.489 15.167 1.00 74.62 81 ALA A CA 1
ATOM 652 C C . ALA A 1 81 ? 9.037 -24.241 16.026 1.00 74.62 81 ALA A C 1
ATOM 654 O O . ALA A 1 81 ? 8.334 -24.339 17.036 1.00 74.62 81 ALA A O 1
ATOM 655 N N . LEU A 1 82 ? 9.527 -23.074 15.596 1.00 80.56 82 LEU A N 1
ATOM 656 C CA . LEU A 1 82 ? 9.222 -21.787 16.218 1.00 80.56 82 LEU A CA 1
ATOM 657 C C . LEU A 1 82 ? 7.711 -21.530 16.231 1.00 80.56 82 LEU A C 1
ATOM 659 O O . LEU A 1 82 ? 7.165 -21.272 17.299 1.00 80.56 82 LEU A O 1
ATOM 663 N N . LEU A 1 83 ? 7.020 -21.672 15.096 1.00 83.38 83 LEU A N 1
ATOM 664 C CA . LEU A 1 83 ? 5.571 -21.449 15.005 1.00 83.38 83 LEU A CA 1
ATOM 665 C C . LEU A 1 83 ? 4.778 -22.383 15.935 1.00 83.38 83 LEU A C 1
ATOM 667 O O . LEU A 1 83 ? 3.857 -21.943 16.621 1.00 83.38 83 LEU A O 1
ATOM 671 N N . ILE A 1 84 ? 5.161 -23.661 16.033 1.00 83.31 84 ILE A N 1
ATOM 672 C CA . ILE A 1 84 ? 4.537 -24.620 16.962 1.00 83.31 84 ILE A CA 1
ATOM 673 C C . ILE A 1 84 ? 4.748 -24.197 18.423 1.00 83.31 84 ILE A C 1
ATOM 675 O O . ILE A 1 84 ? 3.831 -24.306 19.241 1.00 83.31 84 ILE A O 1
ATOM 679 N N . LEU A 1 85 ? 5.957 -23.754 18.781 1.00 76.38 85 LEU A N 1
ATOM 680 C CA . LEU A 1 85 ? 6.260 -23.285 20.136 1.00 76.38 85 LEU A CA 1
ATOM 681 C C . LEU A 1 85 ? 5.505 -21.993 20.456 1.00 76.38 85 LEU A C 1
ATOM 683 O O . LEU A 1 85 ? 4.934 -21.882 21.538 1.00 76.38 85 LEU A O 1
ATOM 687 N N . MET A 1 86 ? 5.435 -21.065 19.503 1.00 81.62 86 MET A N 1
ATOM 688 C CA . MET A 1 86 ? 4.692 -19.817 19.643 1.00 81.62 86 MET A CA 1
ATOM 689 C C . MET A 1 86 ? 3.200 -20.075 19.828 1.00 81.62 86 MET A C 1
ATOM 691 O O . MET A 1 86 ? 2.634 -19.582 20.799 1.00 81.62 86 MET A O 1
ATOM 695 N N . LYS A 1 87 ? 2.566 -20.932 19.015 1.00 84.62 87 LYS A N 1
ATOM 696 C CA . LYS A 1 87 ? 1.133 -21.250 19.171 1.00 84.62 87 LYS A CA 1
ATOM 697 C C . LYS A 1 87 ? 0.791 -21.820 20.550 1.00 84.62 87 LYS A C 1
ATOM 699 O O . LYS A 1 87 ? -0.305 -21.587 21.044 1.00 84.62 87 LYS A O 1
ATOM 704 N N . LYS A 1 88 ? 1.720 -22.548 21.184 1.00 84.94 88 LYS A N 1
ATOM 705 C CA . LYS A 1 88 ? 1.550 -23.070 22.553 1.00 84.94 88 LYS A CA 1
ATOM 706 C C . LYS A 1 88 ? 1.651 -21.992 23.632 1.00 84.94 88 LYS A C 1
ATOM 708 O O . LYS A 1 88 ? 1.065 -22.169 24.694 1.00 84.94 88 LYS A O 1
ATOM 713 N N . GLN A 1 89 ? 2.427 -20.939 23.383 1.00 83.44 89 GLN A N 1
ATOM 714 C CA . GLN A 1 89 ? 2.655 -19.846 24.333 1.00 83.44 89 GLN A CA 1
ATOM 715 C C . GLN A 1 89 ? 1.672 -18.689 24.150 1.00 83.44 89 GLN A C 1
ATOM 717 O O . GLN A 1 89 ? 1.421 -17.944 25.097 1.00 83.44 89 GLN A O 1
ATOM 722 N N . LEU A 1 90 ? 1.117 -18.528 22.947 1.00 83.44 90 LEU A N 1
ATOM 723 C CA . LEU A 1 90 ? 0.126 -17.502 22.668 1.00 83.44 90 LEU A CA 1
ATOM 724 C C . LEU A 1 90 ? -1.156 -17.759 23.481 1.00 83.44 90 LEU A C 1
ATOM 726 O O . LEU A 1 90 ? -1.663 -18.886 23.500 1.00 83.44 90 LEU A O 1
ATOM 730 N N . PRO A 1 91 ? -1.709 -16.724 24.138 1.00 86.06 91 PRO A N 1
ATOM 731 C CA . PRO A 1 91 ? -3.023 -16.788 24.760 1.00 86.06 91 PRO A CA 1
ATOM 732 C C . PRO A 1 91 ? -4.096 -17.331 23.811 1.00 86.06 91 PRO A C 1
ATOM 734 O O . PRO A 1 91 ? -4.096 -17.061 22.607 1.00 86.06 91 PRO A O 1
ATOM 737 N N . ALA A 1 92 ? -5.055 -18.072 24.369 1.00 86.50 92 ALA A N 1
ATOM 738 C CA . ALA A 1 92 ? -6.175 -18.596 23.599 1.00 86.50 92 ALA A CA 1
ATOM 739 C C . ALA A 1 92 ? -6.943 -17.457 22.904 1.00 86.50 92 ALA A C 1
ATOM 741 O O . ALA A 1 92 ? -7.319 -16.474 23.539 1.00 86.50 92 ALA A O 1
ATOM 742 N N . GLY A 1 93 ? -7.194 -17.615 21.603 1.00 85.62 93 GLY A N 1
ATOM 743 C CA . GLY A 1 93 ? -7.903 -16.628 20.787 1.00 85.62 93 GLY A CA 1
ATOM 744 C C . GLY A 1 93 ? -7.017 -15.569 20.124 1.00 85.62 93 GLY A C 1
ATOM 745 O O . GLY A 1 93 ? -7.557 -14.755 19.378 1.00 85.62 93 GLY A O 1
ATOM 746 N N . MET A 1 94 ? -5.695 -15.584 20.344 1.00 91.12 94 MET A N 1
ATOM 747 C CA . MET A 1 94 ? -4.775 -14.770 19.546 1.00 91.12 94 MET A CA 1
ATOM 748 C C . MET A 1 94 ? -4.582 -15.345 18.142 1.00 91.12 94 MET A C 1
ATOM 750 O O . MET A 1 94 ? -4.409 -16.556 17.963 1.00 91.12 94 MET A O 1
ATOM 754 N N . ILE A 1 95 ? -4.576 -14.437 17.168 1.00 94.25 95 ILE A N 1
ATOM 755 C CA . ILE A 1 95 ? -4.269 -14.719 15.767 1.00 94.25 95 ILE A CA 1
ATOM 756 C C . ILE A 1 95 ? -2.767 -14.993 15.633 1.00 94.25 95 ILE A C 1
ATOM 758 O O . ILE A 1 95 ? -1.947 -14.286 16.220 1.00 94.25 95 ILE A O 1
ATOM 762 N N . MET A 1 96 ? -2.410 -16.009 14.852 1.00 93.62 96 MET A N 1
ATOM 763 C CA . MET A 1 96 ? -1.041 -16.252 14.409 1.00 93.62 96 MET A CA 1
ATOM 764 C C . MET A 1 96 ? -1.012 -16.421 12.890 1.00 93.62 96 MET A C 1
ATOM 766 O O . MET A 1 96 ? -1.662 -17.325 12.364 1.00 93.62 96 MET A O 1
ATOM 770 N N . SER A 1 97 ? -0.253 -15.583 12.190 1.00 95.94 97 SER A N 1
ATOM 771 C CA . SER A 1 97 ? -0.088 -15.641 10.733 1.00 95.94 97 SER A CA 1
ATOM 772 C C . SER A 1 97 ? 1.379 -15.556 10.316 1.00 95.94 97 SER A C 1
ATOM 774 O O . SER A 1 97 ? 2.266 -15.371 11.153 1.00 95.94 97 SER A O 1
ATOM 776 N N . ILE A 1 98 ? 1.629 -15.772 9.026 1.00 93.94 98 ILE A N 1
ATOM 777 C CA . ILE A 1 98 ? 2.916 -15.483 8.388 1.00 93.94 98 ILE A CA 1
ATOM 778 C C . ILE A 1 98 ? 2.684 -14.782 7.056 1.00 93.94 98 ILE A C 1
ATOM 780 O O . ILE A 1 98 ? 1.650 -15.019 6.417 1.00 93.94 98 ILE A O 1
ATOM 784 N N . ALA A 1 99 ? 3.697 -14.064 6.588 1.00 93.56 99 ALA A N 1
ATOM 785 C CA . ALA A 1 99 ? 3.850 -13.717 5.186 1.00 93.56 99 ALA A CA 1
ATOM 786 C C . ALA A 1 99 ? 4.699 -14.766 4.451 1.00 93.56 99 ALA A C 1
ATOM 788 O O . ALA A 1 99 ? 5.675 -15.306 4.973 1.00 93.56 99 ALA A O 1
ATOM 789 N N . ALA A 1 100 ? 4.267 -15.126 3.243 1.00 93.31 100 ALA A N 1
ATOM 790 C CA . ALA A 1 100 ? 4.877 -16.155 2.415 1.00 93.31 100 ALA A CA 1
ATOM 791 C C . ALA A 1 100 ? 5.118 -15.632 0.988 1.00 93.31 100 ALA A C 1
ATOM 793 O O . ALA A 1 100 ? 4.240 -14.971 0.422 1.00 93.31 100 ALA A O 1
ATOM 794 N N . PRO A 1 101 ? 6.266 -15.967 0.372 1.00 92.19 101 PRO A N 1
ATOM 795 C CA . PRO A 1 101 ? 6.634 -15.472 -0.952 1.00 92.19 101 PRO A CA 1
ATOM 796 C C . PRO A 1 101 ? 5.768 -16.071 -2.056 1.00 92.19 101 PRO A C 1
ATOM 798 O O . PRO A 1 101 ? 5.481 -17.270 -2.041 1.00 92.19 101 PRO A O 1
ATOM 801 N N . ALA A 1 102 ? 5.464 -15.278 -3.089 1.00 89.25 102 ALA A N 1
ATOM 802 C CA . ALA A 1 102 ? 4.831 -15.789 -4.303 1.00 89.25 102 ALA A CA 1
ATOM 803 C C . ALA A 1 102 ? 5.739 -16.706 -5.135 1.00 89.25 102 ALA A C 1
ATOM 805 O O . ALA A 1 102 ? 5.269 -17.664 -5.754 1.00 89.25 102 ALA A O 1
ATOM 806 N N . SER A 1 103 ? 7.049 -16.452 -5.117 1.00 86.94 103 SER A N 1
ATOM 807 C CA . SER A 1 103 ? 8.026 -17.234 -5.870 1.00 86.94 103 SER A CA 1
ATOM 808 C C . SER A 1 103 ? 8.174 -18.654 -5.321 1.00 86.94 103 SER A C 1
ATOM 810 O O . SER A 1 103 ? 8.518 -18.857 -4.154 1.00 86.94 103 SER A O 1
ATOM 812 N N . PHE A 1 104 ? 8.023 -19.652 -6.201 1.00 88.12 104 PHE A N 1
ATOM 813 C CA . PHE A 1 104 ? 8.300 -21.057 -5.881 1.00 88.12 104 PHE A CA 1
ATOM 814 C C . PHE A 1 104 ? 9.714 -21.257 -5.319 1.00 88.12 104 PHE A C 1
ATOM 816 O O . PHE A 1 104 ? 9.915 -22.091 -4.436 1.00 88.12 104 PHE A O 1
ATOM 823 N N . TRP A 1 105 ? 10.688 -20.492 -5.822 1.00 88.56 105 TRP A N 1
ATOM 824 C CA . TRP A 1 105 ? 12.091 -20.640 -5.446 1.00 88.56 105 TRP A CA 1
ATOM 825 C C . TRP A 1 105 ? 12.325 -20.424 -3.950 1.00 88.56 105 TRP A C 1
ATOM 827 O O . TRP A 1 105 ? 13.068 -21.196 -3.348 1.00 88.56 105 TRP A O 1
ATOM 837 N N . TYR A 1 106 ? 11.640 -19.450 -3.352 1.00 89.38 106 TYR A N 1
ATOM 838 C CA . TYR A 1 106 ? 11.693 -19.194 -1.913 1.00 89.38 106 TYR A CA 1
ATOM 839 C C . TYR A 1 106 ? 10.661 -20.035 -1.153 1.00 89.38 106 TYR A C 1
ATOM 841 O O . TYR A 1 106 ? 10.970 -20.608 -0.108 1.00 89.38 106 TYR A O 1
ATOM 849 N N . LEU A 1 107 ? 9.456 -20.204 -1.711 1.00 92.06 107 LEU A N 1
ATOM 850 C CA . LEU A 1 107 ? 8.365 -20.933 -1.061 1.00 92.06 107 LEU A CA 1
ATOM 851 C C . LEU A 1 107 ? 8.697 -22.411 -0.802 1.00 92.06 107 LEU A C 1
ATOM 853 O O . LEU A 1 107 ? 8.222 -22.977 0.179 1.00 92.06 107 LEU A O 1
ATOM 857 N N . LYS A 1 108 ? 9.526 -23.050 -1.639 1.00 91.25 108 LYS A N 1
ATOM 858 C CA . LYS A 1 108 ? 9.901 -24.471 -1.488 1.00 91.25 108 LYS A CA 1
ATOM 859 C C . LYS A 1 108 ? 10.548 -24.799 -0.133 1.00 91.25 108 LYS A C 1
ATOM 861 O O . LYS A 1 108 ? 10.475 -25.945 0.304 1.00 91.25 108 LYS A O 1
ATOM 866 N N . ASN A 1 109 ? 11.165 -23.811 0.520 1.00 87.94 109 ASN A N 1
ATOM 867 C CA . ASN A 1 109 ? 11.786 -23.974 1.834 1.00 87.94 109 ASN A CA 1
ATOM 868 C C . ASN A 1 109 ? 10.756 -23.927 2.976 1.00 87.94 109 ASN A C 1
ATOM 870 O O . ASN A 1 109 ? 11.067 -24.315 4.098 1.00 87.94 109 ASN A O 1
ATOM 874 N N . PHE A 1 110 ? 9.518 -23.501 2.713 1.00 91.50 110 PHE A N 1
ATOM 875 C CA . PHE A 1 110 ? 8.454 -23.438 3.706 1.00 91.50 110 PHE A CA 1
ATOM 876 C C . PHE A 1 110 ? 7.696 -24.775 3.736 1.00 91.50 110 PHE A C 1
ATOM 878 O O . PHE A 1 110 ? 7.073 -25.152 2.738 1.00 91.50 110 PHE A O 1
ATOM 885 N N . PRO A 1 111 ? 7.650 -25.501 4.872 1.00 89.94 111 PRO A N 1
ATOM 886 C CA . PRO A 1 111 ? 6.791 -26.673 5.041 1.00 89.94 111 PRO A CA 1
ATOM 887 C C . PRO A 1 111 ? 5.315 -26.252 5.183 1.00 89.94 111 PRO A C 1
ATOM 889 O O . PRO A 1 111 ? 4.671 -26.475 6.212 1.00 89.94 111 PRO A O 1
ATOM 892 N N . ILE A 1 112 ? 4.763 -25.647 4.125 1.00 93.88 112 ILE A N 1
ATOM 893 C CA . ILE A 1 112 ? 3.534 -24.847 4.166 1.00 93.88 112 ILE A CA 1
ATOM 894 C C . ILE A 1 112 ? 2.327 -25.640 4.663 1.00 93.88 112 ILE A C 1
ATOM 896 O O . ILE A 1 112 ? 1.519 -25.134 5.435 1.00 93.88 112 ILE A O 1
ATOM 900 N N . LYS A 1 113 ? 2.239 -26.923 4.295 1.00 92.50 113 LYS A N 1
ATOM 901 C CA . LYS A 1 113 ? 1.159 -27.811 4.741 1.00 92.50 113 LYS A CA 1
ATOM 902 C C . LYS A 1 113 ? 1.121 -27.963 6.263 1.00 92.50 113 LYS A C 1
ATOM 904 O O . LYS A 1 113 ? 0.041 -28.084 6.829 1.00 92.50 113 LYS A O 1
ATOM 909 N N . LEU A 1 114 ? 2.285 -28.009 6.910 1.00 92.75 114 LEU A N 1
ATOM 910 C CA . LEU A 1 114 ? 2.393 -28.136 8.364 1.00 92.75 114 LEU A CA 1
ATOM 911 C C . LEU A 1 114 ? 2.233 -26.774 9.044 1.00 92.75 114 LEU A C 1
ATOM 913 O O . LEU A 1 114 ? 1.579 -26.694 10.080 1.00 92.75 114 LEU A O 1
ATOM 917 N N . MET A 1 115 ? 2.763 -25.708 8.438 1.00 92.50 115 MET A N 1
ATOM 918 C CA . MET A 1 115 ? 2.589 -24.338 8.930 1.00 92.50 115 MET A CA 1
ATOM 919 C C . MET A 1 115 ? 1.110 -23.938 8.951 1.00 92.50 115 MET A C 1
ATOM 921 O O . MET A 1 115 ? 0.618 -23.488 9.980 1.00 92.50 115 MET A O 1
ATOM 925 N N . ALA A 1 116 ? 0.363 -24.223 7.882 1.00 94.62 116 ALA A N 1
ATOM 926 C CA . ALA A 1 116 ? -1.070 -23.939 7.783 1.00 94.62 116 ALA A CA 1
ATOM 927 C C . ALA A 1 116 ? -1.926 -24.625 8.868 1.00 94.62 116 ALA A C 1
ATOM 929 O O . ALA A 1 116 ? -3.047 -24.204 9.115 1.00 94.62 116 ALA A O 1
ATOM 930 N N . GLN A 1 117 ? -1.423 -25.672 9.534 1.00 94.25 117 GLN A N 1
ATOM 931 C CA . GLN A 1 117 ? -2.124 -26.307 10.661 1.00 94.25 117 GLN A CA 1
ATOM 932 C C . GLN A 1 117 ? -1.971 -25.533 11.976 1.00 94.25 117 GLN A C 1
ATOM 934 O O . GLN A 1 117 ? -2.716 -25.786 12.919 1.00 94.25 117 GLN A O 1
ATOM 939 N N . GLN A 1 118 ? -0.973 -24.652 12.066 1.00 92.50 118 GLN A N 1
ATOM 940 C CA . GLN A 1 118 ? -0.687 -23.850 13.258 1.00 92.50 118 GLN A CA 1
ATOM 941 C C . GLN A 1 118 ? -1.220 -22.418 13.129 1.00 92.50 118 GLN A C 1
ATOM 943 O O . GLN A 1 118 ? -1.460 -21.765 14.146 1.00 92.50 118 GLN A O 1
ATOM 948 N N . LEU A 1 119 ? -1.378 -21.945 11.892 1.00 95.06 119 LEU A N 1
ATOM 949 C CA . LEU A 1 119 ? -1.689 -20.564 11.544 1.00 95.06 119 LEU A CA 1
ATOM 950 C C . LEU A 1 119 ? -3.183 -20.356 11.296 1.00 95.06 119 LEU A C 1
ATOM 952 O O . LEU A 1 119 ? -3.872 -21.234 10.784 1.00 95.06 119 LEU A O 1
ATOM 956 N N . ASP A 1 120 ? -3.656 -19.162 11.628 1.00 96.25 120 ASP A N 1
ATOM 957 C CA . ASP A 1 120 ? -5.022 -18.712 11.375 1.00 96.25 120 ASP A CA 1
ATOM 958 C C . ASP A 1 120 ? -5.201 -18.285 9.906 1.00 96.25 120 ASP A C 1
ATOM 960 O O . ASP A 1 120 ? -6.242 -18.546 9.304 1.00 96.25 120 ASP A O 1
ATOM 964 N N . TYR A 1 121 ? -4.171 -17.682 9.304 1.00 96.50 121 TYR A N 1
ATOM 965 C CA . TYR A 1 121 ? -4.082 -17.419 7.865 1.00 96.50 121 TYR A CA 1
ATOM 966 C C . TYR A 1 121 ? -2.621 -17.280 7.412 1.00 96.50 121 TYR A C 1
ATOM 968 O O . TYR A 1 121 ? -1.707 -17.152 8.226 1.00 96.50 121 TYR A O 1
ATOM 976 N N . ILE A 1 122 ? -2.414 -17.309 6.095 1.00 96.25 122 ILE A N 1
ATOM 977 C CA . ILE A 1 122 ? -1.131 -17.032 5.443 1.00 96.25 122 ILE A CA 1
ATOM 978 C C . ILE A 1 122 ? -1.347 -15.857 4.497 1.00 96.25 122 ILE A C 1
ATOM 980 O O . ILE A 1 122 ? -2.244 -15.895 3.652 1.00 96.25 122 ILE A O 1
ATOM 984 N N . VAL A 1 123 ? -0.527 -14.826 4.646 1.00 95.94 123 VAL A N 1
ATOM 985 C CA . VAL A 1 123 ? -0.430 -13.715 3.709 1.00 95.94 123 VAL A CA 1
ATOM 986 C C . VAL A 1 123 ? 0.447 -14.163 2.549 1.00 95.94 123 VAL A C 1
ATOM 988 O O . VAL A 1 123 ? 1.602 -14.525 2.743 1.00 95.94 123 VAL A O 1
ATOM 991 N N . TYR A 1 124 ? -0.097 -14.177 1.337 1.00 92.88 124 TYR A N 1
ATOM 992 C CA . TYR A 1 124 ? 0.653 -14.551 0.142 1.00 92.88 124 TYR A CA 1
ATOM 993 C C . TYR A 1 124 ? 1.079 -13.284 -0.602 1.00 92.88 124 TYR A C 1
ATOM 995 O O . TYR A 1 124 ? 0.231 -12.567 -1.132 1.00 92.88 124 TYR A O 1
ATOM 1003 N N . MET A 1 125 ? 2.380 -12.991 -0.599 1.00 90.62 125 MET A N 1
ATOM 1004 C CA . MET A 1 125 ? 2.948 -11.743 -1.117 1.00 90.62 125 MET A CA 1
ATOM 1005 C C . MET A 1 125 ? 3.057 -11.787 -2.642 1.00 90.62 125 MET A C 1
ATOM 1007 O O . MET A 1 125 ? 4.105 -12.095 -3.204 1.00 90.62 125 MET A O 1
ATOM 1011 N N . THR A 1 126 ? 1.935 -11.547 -3.325 1.00 88.62 126 THR A N 1
ATOM 1012 C CA . THR A 1 126 ? 1.818 -11.560 -4.795 1.00 88.62 126 THR A CA 1
ATOM 1013 C C . THR A 1 126 ? 2.079 -10.185 -5.411 1.00 88.62 126 THR A C 1
ATOM 1015 O O . THR A 1 126 ? 1.301 -9.707 -6.239 1.00 88.62 126 THR A O 1
ATOM 1018 N N . TYR A 1 127 ? 3.154 -9.548 -4.969 1.00 85.44 127 TYR A N 1
ATOM 1019 C CA . TYR A 1 127 ? 3.710 -8.298 -5.482 1.00 85.44 127 TYR A CA 1
ATOM 1020 C C . TYR A 1 127 ? 5.225 -8.483 -5.660 1.00 85.44 127 TYR A C 1
ATOM 1022 O O . TYR A 1 127 ? 5.738 -9.575 -5.413 1.00 85.44 127 TYR A O 1
ATOM 1030 N N . ASP A 1 128 ? 5.909 -7.480 -6.210 1.00 82.56 128 ASP A N 1
ATOM 1031 C CA . ASP A 1 128 ? 7.348 -7.524 -6.527 1.00 82.56 128 ASP A CA 1
ATOM 1032 C C . ASP A 1 128 ? 7.763 -8.708 -7.421 1.00 82.56 128 ASP A C 1
ATOM 1034 O O . ASP A 1 128 ? 8.901 -9.177 -7.415 1.00 82.56 128 ASP A O 1
ATOM 1038 N N . LEU A 1 129 ? 6.819 -9.203 -8.232 1.00 81.00 129 LEU A N 1
ATOM 1039 C CA . LEU A 1 129 ? 7.046 -10.306 -9.173 1.00 81.00 129 LEU A CA 1
ATOM 1040 C C . LEU A 1 129 ? 7.989 -9.894 -10.305 1.00 81.00 129 LEU A C 1
ATOM 1042 O O . LEU A 1 129 ? 8.763 -10.706 -10.813 1.00 81.00 129 LEU A O 1
ATOM 1046 N N . HIS A 1 130 ? 7.898 -8.625 -10.686 1.00 74.00 130 HIS A N 1
ATOM 1047 C CA . HIS A 1 130 ? 8.752 -7.980 -11.659 1.00 74.00 130 HIS A CA 1
ATOM 1048 C C . HIS A 1 130 ? 9.104 -6.593 -11.136 1.00 74.00 130 HIS A C 1
ATOM 1050 O O . HIS A 1 130 ? 8.242 -5.851 -10.677 1.00 74.00 130 HIS A O 1
ATOM 1056 N N . ALA A 1 131 ? 10.380 -6.264 -11.242 1.00 65.00 131 ALA A N 1
ATOM 1057 C CA . ALA A 1 131 ? 10.907 -4.916 -11.119 1.00 65.00 131 ALA A CA 1
ATOM 1058 C C . ALA A 1 131 ? 11.806 -4.672 -12.342 1.00 65.00 131 ALA A C 1
ATOM 1060 O O . ALA A 1 131 ? 11.851 -5.513 -13.245 1.00 65.00 131 ALA A O 1
ATOM 1061 N N . MET A 1 132 ? 12.544 -3.564 -12.374 1.00 56.62 132 MET A N 1
ATOM 1062 C CA . MET A 1 132 ? 13.457 -3.169 -13.460 1.00 56.62 132 MET A CA 1
ATOM 1063 C C . MET A 1 132 ? 14.680 -4.113 -13.643 1.00 56.62 132 MET A C 1
ATOM 1065 O O . MET A 1 132 ? 15.773 -3.656 -13.951 1.00 56.62 132 MET A O 1
ATOM 1069 N N . VAL A 1 133 ? 14.540 -5.426 -13.427 1.00 47.78 133 VAL A N 1
ATOM 1070 C CA . VAL A 1 133 ? 15.608 -6.434 -13.468 1.00 47.78 133 VAL A CA 1
ATOM 1071 C C . VAL A 1 133 ? 15.667 -7.067 -14.860 1.00 47.78 133 VAL A C 1
ATOM 1073 O O . VAL A 1 133 ? 14.890 -7.964 -15.185 1.00 47.78 133 VAL A O 1
ATOM 1076 N N . GLY A 1 134 ? 16.610 -6.618 -15.689 1.00 38.16 134 GLY A N 1
ATOM 1077 C CA . GLY A 1 134 ? 16.905 -7.225 -16.989 1.00 38.16 134 GLY A CA 1
ATOM 1078 C C . GLY A 1 134 ? 18.149 -8.116 -16.950 1.00 38.16 134 GLY A C 1
ATOM 1079 O O . GLY A 1 134 ? 19.246 -7.638 -16.683 1.00 38.16 134 GLY A O 1
ATOM 1080 N N . TYR A 1 135 ? 18.022 -9.402 -17.301 1.00 31.62 135 TYR A N 1
ATOM 1081 C CA . TYR A 1 135 ? 19.171 -10.175 -17.795 1.00 31.62 135 TYR A CA 1
ATOM 1082 C C . TYR A 1 135 ? 19.348 -9.888 -19.295 1.00 31.62 135 TYR A C 1
ATOM 1084 O O . TYR A 1 135 ? 18.400 -10.084 -20.061 1.00 31.62 135 TYR A O 1
ATOM 1092 N N . PRO A 1 136 ? 20.539 -9.478 -19.768 1.00 33.94 136 PRO A N 1
ATOM 1093 C CA . PRO A 1 136 ? 20.748 -9.208 -21.179 1.00 33.94 136 PRO A CA 1
ATOM 1094 C C . PRO A 1 136 ? 20.869 -10.538 -21.925 1.00 33.94 136 PRO A C 1
ATOM 1096 O O . PRO A 1 136 ? 21.917 -11.180 -21.905 1.00 33.94 136 PRO A O 1
ATOM 1099 N N . SER A 1 137 ? 19.818 -10.967 -22.625 1.00 32.09 137 SER A N 1
ATOM 1100 C CA . SER A 1 137 ? 20.003 -11.955 -23.689 1.00 32.09 137 SER A CA 1
ATOM 1101 C C . SER A 1 137 ? 19.045 -11.761 -24.866 1.00 32.09 137 SER A C 1
ATOM 1103 O O . SER A 1 137 ? 17.892 -12.167 -24.851 1.00 32.09 137 SER A O 1
ATOM 1105 N N . THR A 1 138 ? 19.646 -11.230 -25.934 1.00 28.36 138 THR A N 1
ATOM 1106 C CA . THR A 1 138 ? 19.271 -11.233 -27.362 1.00 28.36 138 THR A CA 1
ATOM 1107 C C . THR A 1 138 ? 18.485 -10.039 -27.932 1.00 28.36 138 THR A C 1
ATOM 1109 O O . THR A 1 138 ? 17.556 -9.545 -27.301 1.00 28.36 138 THR A O 1
ATOM 1112 N N . PRO A 1 139 ? 18.882 -9.535 -29.125 1.00 41.19 139 PRO A N 1
ATOM 1113 C CA . PRO A 1 139 ? 18.387 -8.279 -29.670 1.00 41.19 139 PRO A CA 1
ATOM 1114 C C . PRO A 1 139 ? 17.274 -8.541 -30.687 1.00 41.19 139 PRO A C 1
ATOM 1116 O O . PRO A 1 139 ? 17.523 -9.236 -31.667 1.00 41.19 139 PRO A O 1
ATOM 1119 N N . LEU A 1 140 ? 16.083 -7.981 -30.465 1.00 30.80 140 LEU A N 1
ATOM 1120 C CA . LEU A 1 140 ? 15.129 -7.490 -31.482 1.00 30.80 140 LEU A CA 1
ATOM 1121 C C . LEU A 1 140 ? 13.767 -7.235 -30.814 1.00 30.80 140 LEU A C 1
ATOM 1123 O O . LEU A 1 140 ? 12.853 -8.043 -30.922 1.00 30.80 140 LEU A O 1
ATOM 1127 N N . ILE A 1 141 ? 13.710 -6.123 -30.077 1.00 31.06 141 ILE A N 1
ATOM 1128 C CA . ILE A 1 141 ? 12.602 -5.196 -29.759 1.00 31.06 141 ILE A CA 1
ATOM 1129 C C . ILE A 1 141 ? 13.114 -4.406 -28.543 1.00 31.06 141 ILE A C 1
ATOM 1131 O O . ILE A 1 141 ? 13.494 -4.980 -27.526 1.00 31.06 141 ILE A O 1
ATOM 1135 N N . LEU A 1 142 ? 13.286 -3.097 -28.723 1.00 33.84 142 LEU A N 1
ATOM 1136 C CA . LEU A 1 142 ? 14.042 -2.222 -27.830 1.00 33.84 142 LEU A CA 1
ATOM 1137 C C . LEU A 1 142 ? 13.160 -1.753 -26.655 1.00 33.84 142 LEU A C 1
ATOM 1139 O O . LEU A 1 142 ? 12.580 -0.679 -26.705 1.00 33.84 142 LEU A O 1
ATOM 1143 N N . THR A 1 143 ? 13.084 -2.546 -25.591 1.00 36.66 143 THR A N 1
ATOM 1144 C CA . THR A 1 143 ? 12.765 -2.072 -24.233 1.00 36.66 143 THR A CA 1
ATOM 1145 C C . THR A 1 143 ? 13.859 -2.601 -23.318 1.00 36.66 143 THR A C 1
ATOM 1147 O O . THR A 1 143 ? 13.787 -3.701 -22.775 1.00 36.66 143 THR A O 1
ATOM 1150 N N . PHE A 1 144 ? 14.965 -1.859 -23.237 1.00 42.97 144 PHE A N 1
ATOM 1151 C CA . PHE A 1 144 ? 16.029 -2.190 -22.300 1.00 42.97 144 PHE A CA 1
ATOM 1152 C C . PHE A 1 144 ? 15.555 -1.822 -20.892 1.00 42.97 144 PHE A C 1
ATOM 1154 O O . PHE A 1 144 ? 15.360 -0.648 -20.597 1.00 42.97 144 PHE A O 1
ATOM 1161 N N . PHE A 1 145 ? 15.389 -2.810 -20.013 1.00 56.59 145 PHE A N 1
ATOM 1162 C CA . PHE A 1 145 ? 15.398 -2.560 -18.574 1.00 56.59 145 PHE A CA 1
ATOM 1163 C C . PHE A 1 145 ? 16.825 -2.129 -18.215 1.00 56.59 145 PHE A C 1
ATOM 1165 O O . PHE A 1 145 ? 17.758 -2.923 -18.324 1.00 56.59 145 PHE A O 1
ATOM 1172 N N . LEU A 1 146 ? 17.009 -0.846 -17.904 1.00 56.62 146 LEU A N 1
ATOM 1173 C CA . LEU A 1 146 ? 18.329 -0.223 -17.734 1.00 56.62 146 LEU A CA 1
ATOM 1174 C C . LEU A 1 146 ? 18.907 -0.381 -16.311 1.00 56.62 146 LEU A C 1
ATOM 1176 O O . LEU A 1 146 ? 19.981 0.150 -16.038 1.00 56.62 146 LEU A O 1
ATOM 1180 N N . GLY A 1 147 ? 18.207 -1.091 -15.418 1.00 57.41 147 GLY A N 1
ATOM 1181 C CA . GLY A 1 147 ? 18.580 -1.282 -14.014 1.00 57.41 147 GLY A CA 1
ATOM 1182 C C . GLY A 1 147 ? 19.003 -2.707 -13.648 1.00 57.41 147 GLY A C 1
ATOM 1183 O O . GLY A 1 147 ? 18.818 -3.661 -14.408 1.00 57.41 147 GLY A O 1
ATOM 1184 N N . ASP A 1 148 ? 19.569 -2.836 -12.449 1.00 64.62 148 ASP A N 1
ATOM 1185 C CA . ASP A 1 148 ? 19.757 -4.109 -11.754 1.00 64.62 148 ASP A CA 1
ATOM 1186 C C . ASP A 1 148 ? 18.827 -4.199 -10.527 1.00 64.62 148 ASP A C 1
ATOM 1188 O O . ASP A 1 148 ? 18.027 -3.302 -10.265 1.00 64.62 148 ASP A O 1
ATOM 1192 N N . ARG A 1 149 ? 18.891 -5.309 -9.779 1.00 60.56 149 ARG A N 1
ATOM 1193 C CA . ARG A 1 149 ? 18.034 -5.542 -8.600 1.00 60.56 149 ARG A CA 1
ATOM 1194 C C . ARG A 1 149 ? 18.167 -4.454 -7.524 1.00 60.56 149 ARG A C 1
ATOM 1196 O O . ARG A 1 149 ? 17.220 -4.246 -6.775 1.00 60.56 149 ARG A O 1
ATOM 1203 N N . LEU A 1 150 ? 19.330 -3.820 -7.410 1.00 63.94 150 LEU A N 1
ATOM 1204 C CA . LEU A 1 150 ? 19.657 -2.833 -6.380 1.00 63.94 150 LEU A CA 1
ATOM 1205 C C . LEU A 1 150 ? 19.696 -1.401 -6.926 1.00 63.94 150 LEU A C 1
ATOM 1207 O O . LEU A 1 150 ? 19.591 -0.454 -6.153 1.00 63.94 150 LEU A O 1
ATOM 1211 N N . ASN A 1 151 ? 19.849 -1.238 -8.239 1.00 69.75 151 ASN A N 1
ATOM 1212 C CA . ASN A 1 151 ? 20.018 0.048 -8.896 1.00 69.75 151 ASN A CA 1
ATOM 1213 C C . ASN A 1 151 ? 18.984 0.202 -10.011 1.00 69.75 151 ASN A C 1
ATOM 1215 O O . ASN A 1 151 ? 19.162 -0.311 -11.118 1.00 69.75 151 ASN A O 1
ATOM 1219 N N . SER A 1 152 ? 17.923 0.953 -9.731 1.00 77.94 152 SER A N 1
ATOM 1220 C CA . SER A 1 152 ? 16.991 1.408 -10.760 1.00 77.94 152 SER A CA 1
ATOM 1221 C C . SER A 1 152 ? 17.393 2.804 -11.248 1.00 77.94 152 SER A C 1
ATOM 1223 O O . SER A 1 152 ? 17.630 3.677 -10.415 1.00 77.94 152 SER A O 1
ATOM 1225 N N . PRO A 1 153 ? 17.455 3.052 -12.568 1.00 78.44 153 PRO A N 1
ATOM 1226 C CA . PRO A 1 153 ? 17.632 4.395 -13.113 1.00 78.44 153 PRO A CA 1
ATOM 1227 C C . PRO A 1 153 ? 16.333 5.212 -13.126 1.00 78.44 153 PRO A C 1
ATOM 1229 O O . PRO A 1 153 ? 16.394 6.387 -13.468 1.00 78.44 153 PRO A O 1
ATOM 1232 N N . ALA A 1 154 ? 15.188 4.608 -12.781 1.00 82.06 154 ALA A N 1
ATOM 1233 C CA . ALA A 1 154 ? 13.910 5.312 -12.716 1.00 82.06 154 ALA A CA 1
ATOM 1234 C C . ALA A 1 154 ? 13.959 6.428 -11.664 1.00 82.06 154 ALA A C 1
ATOM 1236 O O . ALA A 1 154 ? 14.526 6.243 -10.573 1.00 82.06 154 ALA A O 1
ATOM 1237 N N . ALA A 1 155 ? 13.343 7.565 -11.977 1.00 82.50 155 ALA A N 1
ATOM 1238 C CA . ALA A 1 155 ? 13.256 8.683 -11.052 1.00 82.50 155 ALA A CA 1
ATOM 1239 C C . ALA A 1 155 ? 12.610 8.254 -9.713 1.00 82.50 155 ALA A C 1
ATOM 1241 O O . ALA A 1 155 ? 11.591 7.557 -9.705 1.00 82.50 155 ALA A O 1
ATOM 1242 N N . PRO A 1 156 ? 13.194 8.625 -8.558 1.00 81.44 156 PRO A N 1
ATOM 1243 C CA . PRO A 1 156 ? 12.555 8.387 -7.271 1.00 81.44 156 PRO A CA 1
ATOM 1244 C C . PRO A 1 156 ? 11.330 9.297 -7.111 1.00 81.44 156 PRO A C 1
ATOM 1246 O O . PRO A 1 156 ? 11.370 10.473 -7.476 1.00 81.44 156 PRO A O 1
ATOM 1249 N N . GLY A 1 157 ? 10.260 8.774 -6.507 1.00 79.31 157 GLY A N 1
ATOM 1250 C CA . GLY A 1 157 ? 9.132 9.599 -6.071 1.00 79.31 157 GLY A CA 1
ATOM 1251 C C . GLY A 1 157 ? 9.572 10.650 -5.044 1.00 79.31 157 GLY A C 1
ATOM 1252 O O . GLY A 1 157 ? 10.500 10.419 -4.263 1.00 79.31 157 GLY A O 1
ATOM 1253 N N . ARG A 1 158 ? 8.917 11.817 -5.024 1.00 80.06 158 ARG A N 1
ATOM 1254 C CA . ARG A 1 158 ? 9.269 12.925 -4.115 1.00 80.06 158 ARG A CA 1
ATOM 1255 C C . ARG A 1 158 ? 9.111 12.570 -2.631 1.00 80.06 158 ARG A C 1
ATOM 1257 O O . ARG A 1 158 ? 9.787 13.156 -1.789 1.00 80.06 158 ARG A O 1
ATOM 1264 N N . CYS A 1 159 ? 8.215 11.641 -2.308 1.00 82.00 159 CYS A N 1
ATOM 1265 C CA . CYS A 1 159 ? 7.910 11.199 -0.952 1.00 82.00 159 CYS A CA 1
ATOM 1266 C C . CYS A 1 159 ? 8.527 9.835 -0.645 1.00 82.00 159 CYS A C 1
ATOM 1268 O O . CYS A 1 159 ? 9.123 9.675 0.419 1.00 82.00 159 CYS A O 1
ATOM 1270 N N . THR A 1 160 ? 8.422 8.859 -1.554 1.00 81.75 160 THR A N 1
ATOM 1271 C CA . THR A 1 160 ? 9.046 7.539 -1.342 1.00 81.75 160 THR A CA 1
ATOM 1272 C C . THR A 1 160 ? 10.569 7.590 -1.428 1.00 81.75 160 THR A C 1
ATOM 1274 O O . THR A 1 160 ? 11.248 6.762 -0.819 1.00 81.75 160 THR A O 1
ATOM 1277 N N . ASN A 1 161 ? 11.107 8.550 -2.186 1.00 84.62 161 ASN A N 1
ATOM 1278 C CA . ASN A 1 161 ? 12.529 8.844 -2.344 1.00 84.62 161 ASN A CA 1
ATOM 1279 C C . ASN A 1 161 ? 13.398 7.600 -2.617 1.00 84.62 161 ASN A C 1
ATOM 1281 O O . ASN A 1 161 ? 14.514 7.473 -2.113 1.00 84.62 161 ASN A O 1
ATOM 1285 N N . THR A 1 162 ? 12.859 6.655 -3.389 1.00 80.12 162 THR A N 1
ATOM 1286 C CA . THR A 1 162 ? 13.510 5.384 -3.718 1.00 80.12 162 THR A CA 1
ATOM 1287 C C . THR A 1 162 ? 13.337 5.109 -5.206 1.00 80.12 162 THR A C 1
ATOM 1289 O O . THR A 1 162 ? 12.219 4.947 -5.687 1.00 80.12 162 THR A O 1
ATOM 1292 N N . SER A 1 163 ? 14.435 5.065 -5.959 1.00 81.19 163 SER A N 1
ATOM 1293 C CA . SER A 1 163 ? 14.383 4.804 -7.402 1.00 81.19 163 SER A CA 1
ATOM 1294 C C . SER A 1 163 ? 13.792 3.427 -7.700 1.00 81.19 163 SER A C 1
ATOM 1296 O O . SER A 1 163 ? 14.186 2.428 -7.101 1.00 81.19 163 SER A O 1
ATOM 1298 N N . GLY A 1 164 ? 12.864 3.364 -8.658 1.00 81.62 164 GLY A N 1
ATOM 1299 C CA . GLY A 1 164 ? 12.126 2.139 -8.988 1.00 81.62 164 GLY A CA 1
ATOM 1300 C C . GLY A 1 164 ? 10.971 1.806 -8.039 1.00 81.62 164 GLY A C 1
ATOM 1301 O O . GLY A 1 164 ? 10.369 0.746 -8.190 1.00 81.62 164 GLY A O 1
ATOM 1302 N N . TYR A 1 165 ? 10.650 2.691 -7.090 1.00 83.12 165 TYR A N 1
ATOM 1303 C CA . TYR A 1 165 ? 9.538 2.532 -6.160 1.00 83.12 165 TYR A CA 1
ATOM 1304 C C . TYR A 1 165 ? 8.777 3.851 -5.973 1.00 83.12 165 TYR A C 1
ATOM 1306 O O . TYR A 1 165 ? 9.308 4.850 -5.484 1.00 83.12 165 TYR A O 1
ATOM 1314 N N . ILE A 1 166 ? 7.500 3.844 -6.341 1.00 86.62 166 ILE A N 1
ATOM 1315 C CA . ILE A 1 166 ? 6.620 5.011 -6.286 1.00 86.62 166 ILE A CA 1
ATOM 1316 C C . ILE A 1 166 ? 5.265 4.609 -5.699 1.00 86.62 166 ILE A C 1
ATOM 1318 O O . ILE A 1 166 ? 4.754 3.523 -5.979 1.00 86.62 166 ILE A O 1
ATOM 1322 N N . SER A 1 167 ? 4.704 5.458 -4.839 1.00 89.25 167 SER A N 1
ATOM 1323 C CA . SER A 1 167 ? 3.447 5.171 -4.142 1.00 89.25 167 SER A CA 1
ATOM 1324 C C . SER A 1 167 ? 2.219 5.392 -5.035 1.00 89.25 167 SER A C 1
ATOM 1326 O O . SER A 1 167 ? 2.247 6.198 -5.963 1.00 89.25 167 SER A O 1
ATOM 1328 N N . ASN A 1 168 ? 1.092 4.740 -4.719 1.00 87.81 168 ASN A N 1
ATOM 1329 C CA . ASN A 1 168 ? -0.198 5.036 -5.359 1.00 87.81 168 ASN A CA 1
ATOM 1330 C C . ASN A 1 168 ? -0.592 6.519 -5.193 1.00 87.81 168 ASN A C 1
ATOM 1332 O O . ASN A 1 168 ? -1.207 7.082 -6.096 1.00 87.81 168 ASN A O 1
ATOM 1336 N N . ALA A 1 169 ? -0.229 7.156 -4.074 1.00 84.38 169 ALA A N 1
ATOM 1337 C CA . ALA A 1 169 ? -0.449 8.580 -3.832 1.00 84.38 169 ALA A CA 1
ATOM 1338 C C . ALA A 1 169 ? 0.262 9.462 -4.872 1.00 84.38 169 ALA A C 1
ATOM 1340 O O . ALA A 1 169 ? -0.378 10.308 -5.496 1.00 84.38 169 ALA A O 1
ATOM 1341 N N . GLU A 1 170 ? 1.554 9.225 -5.098 1.00 84.12 170 GLU A N 1
ATOM 1342 C CA . GLU A 1 170 ? 2.361 9.960 -6.080 1.00 84.12 170 GLU A CA 1
ATOM 1343 C C . GLU A 1 170 ? 1.946 9.640 -7.519 1.00 84.12 170 GLU A C 1
ATOM 1345 O O . GLU A 1 170 ? 1.844 10.543 -8.342 1.00 84.12 170 GLU A O 1
ATOM 1350 N N . ILE A 1 171 ? 1.627 8.376 -7.819 1.00 85.38 171 ILE A N 1
ATOM 1351 C CA . ILE A 1 171 ? 1.086 7.980 -9.127 1.00 85.38 171 ILE A CA 1
ATOM 1352 C C . ILE A 1 171 ? -0.187 8.773 -9.445 1.00 85.38 171 ILE A C 1
ATOM 1354 O O . ILE A 1 171 ? -0.318 9.334 -10.530 1.00 85.38 171 ILE A O 1
ATOM 1358 N N . ASN A 1 172 ? -1.128 8.841 -8.498 1.00 84.50 172 ASN A N 1
ATOM 1359 C CA . ASN A 1 172 ? -2.383 9.562 -8.695 1.00 84.50 172 ASN A CA 1
ATOM 1360 C C . ASN A 1 172 ? -2.160 11.073 -8.860 1.00 84.50 172 ASN A C 1
ATOM 1362 O O . ASN A 1 172 ? -2.877 11.702 -9.636 1.00 84.50 172 ASN A O 1
ATOM 1366 N N . GLU A 1 173 ? -1.183 11.653 -8.155 1.00 82.00 173 GLU A N 1
ATOM 1367 C CA . GLU A 1 173 ? -0.770 13.051 -8.330 1.00 82.00 173 GLU A CA 1
ATOM 1368 C C . GLU A 1 173 ? -0.243 13.301 -9.750 1.00 82.00 173 GLU A C 1
ATOM 1370 O O . GLU A 1 173 ? -0.735 14.209 -10.417 1.00 82.00 173 GLU A O 1
ATOM 1375 N N . ILE A 1 174 ? 0.667 12.453 -10.248 1.00 80.75 174 ILE A N 1
ATOM 1376 C CA . ILE A 1 174 ? 1.219 12.552 -11.610 1.00 80.75 174 ILE A CA 1
ATOM 1377 C C . ILE A 1 174 ? 0.102 12.435 -12.653 1.00 80.75 174 ILE A C 1
ATOM 1379 O O . ILE A 1 174 ? -0.036 13.308 -13.505 1.00 80.75 174 ILE A O 1
ATOM 1383 N N . ILE A 1 175 ? -0.744 11.404 -12.550 1.00 80.00 175 ILE A N 1
ATOM 1384 C CA . ILE A 1 175 ? -1.870 11.190 -13.474 1.00 80.00 175 ILE A CA 1
ATOM 1385 C C . ILE A 1 175 ? -2.843 12.376 -13.460 1.00 80.00 175 ILE A C 1
ATOM 1387 O O . ILE A 1 175 ? -3.392 12.724 -14.501 1.00 80.00 175 ILE A O 1
ATOM 1391 N N . SER A 1 176 ? -3.066 13.000 -12.300 1.00 76.38 176 SER A N 1
ATOM 1392 C CA . SER A 1 176 ? -3.968 14.154 -12.183 1.00 76.38 176 SER A CA 1
ATOM 1393 C C . SER A 1 176 ? -3.368 15.443 -12.748 1.00 76.38 176 SER A C 1
ATOM 1395 O O . SER A 1 176 ? -4.121 16.344 -13.113 1.00 76.38 176 SER A O 1
ATOM 1397 N N . ALA A 1 177 ? -2.038 15.549 -12.774 1.00 72.19 177 ALA A N 1
ATOM 1398 C CA . ALA A 1 177 ? -1.318 16.715 -13.271 1.00 72.19 177 ALA A CA 1
ATOM 1399 C C . ALA A 1 177 ? -1.044 16.659 -14.784 1.00 72.19 177 ALA A C 1
ATOM 1401 O O . ALA A 1 177 ? -0.914 17.711 -15.406 1.00 72.19 177 ALA A O 1
ATOM 1402 N N . GLY A 1 178 ? -0.940 15.465 -15.375 1.00 66.44 178 GLY A N 1
ATOM 1403 C CA . GLY A 1 178 ? -0.664 15.321 -16.804 1.00 66.44 178 GLY A CA 1
ATOM 1404 C C . GLY A 1 178 ? -1.889 15.477 -17.702 1.00 66.44 178 GLY A C 1
ATOM 1405 O O . GLY A 1 178 ? -3.033 15.265 -17.292 1.00 66.44 178 GLY A O 1
ATOM 1406 N N . ASP A 1 179 ? -1.634 15.825 -18.962 1.00 61.75 179 ASP A N 1
ATOM 1407 C CA . ASP A 1 179 ? -2.654 15.912 -20.006 1.00 61.75 179 ASP A CA 1
ATOM 1408 C C . ASP A 1 179 ? -2.588 14.671 -20.908 1.00 61.75 179 ASP A C 1
ATOM 1410 O O . ASP A 1 179 ? -1.521 14.213 -21.314 1.00 61.75 179 ASP A O 1
ATOM 1414 N N . THR A 1 180 ? -3.759 14.124 -21.227 1.00 58.06 180 THR A N 1
ATOM 1415 C CA . THR A 1 180 ? -3.921 12.975 -22.135 1.00 58.06 180 THR A CA 1
ATOM 1416 C C . THR A 1 180 ? -4.115 13.404 -23.592 1.00 5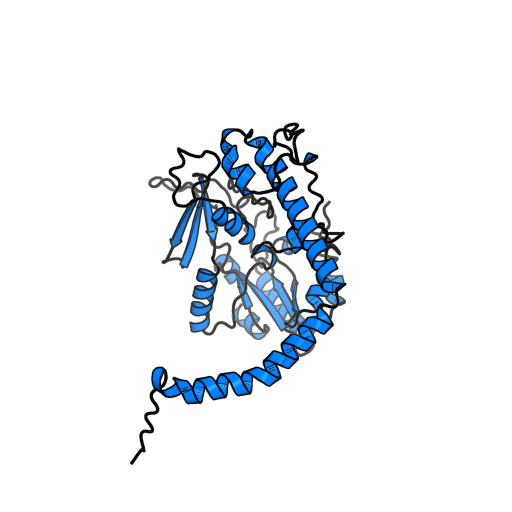8.06 180 THR A C 1
ATOM 1418 O O . THR A 1 180 ? -4.169 12.551 -24.475 1.00 58.06 180 THR A O 1
ATOM 1421 N N . ASN A 1 181 ? -4.254 14.712 -23.849 1.00 52.50 181 ASN A N 1
ATOM 1422 C CA . ASN A 1 181 ? -4.544 15.288 -25.163 1.00 52.50 181 ASN A CA 1
ATOM 1423 C C . ASN A 1 181 ? -3.542 16.364 -25.609 1.00 52.50 181 ASN A C 1
ATOM 1425 O O . ASN A 1 181 ? -3.783 16.989 -26.646 1.00 52.50 181 ASN A O 1
ATOM 1429 N N . SER A 1 182 ? -2.456 16.614 -24.868 1.00 51.19 182 SER A N 1
ATOM 1430 C CA . SER A 1 182 ? -1.456 17.578 -25.322 1.00 51.19 182 SER A CA 1
ATOM 1431 C C . SER A 1 182 ? -0.579 16.946 -26.407 1.00 51.19 182 SER A C 1
ATOM 1433 O O . SER A 1 182 ? 0.133 15.966 -26.187 1.00 51.19 182 SER A O 1
ATOM 1435 N N . ASP A 1 183 ? -0.617 17.526 -27.608 1.00 51.91 183 ASP A N 1
ATOM 1436 C CA . ASP A 1 183 ? 0.552 17.493 -28.478 1.00 51.91 183 ASP A CA 1
ATOM 1437 C C . ASP A 1 183 ? 1.626 18.277 -27.710 1.00 51.91 183 ASP A C 1
ATOM 1439 O O . ASP A 1 183 ? 1.520 19.496 -27.569 1.00 51.91 183 ASP A O 1
ATOM 1443 N N . SER A 1 184 ? 2.633 17.584 -27.171 1.00 50.19 184 SER A N 1
ATOM 1444 C CA . SER A 1 184 ? 3.710 18.108 -26.305 1.00 50.19 184 SER A CA 1
ATOM 1445 C C . SER A 1 184 ? 4.536 19.271 -26.893 1.00 50.19 184 SER A C 1
ATOM 1447 O O . SER A 1 184 ? 5.523 19.711 -26.309 1.00 50.19 184 SER A O 1
ATOM 1449 N N . ALA A 1 185 ? 4.155 19.778 -28.066 1.00 49.94 185 ALA A N 1
ATOM 1450 C CA . ALA A 1 185 ? 4.823 20.845 -28.789 1.00 49.94 185 ALA A CA 1
ATOM 1451 C C . ALA A 1 185 ? 4.386 22.265 -28.377 1.00 49.94 185 ALA A C 1
ATOM 1453 O O . ALA A 1 185 ? 5.164 23.193 -28.597 1.00 49.94 185 ALA A O 1
ATOM 1454 N N . ASP A 1 186 ? 3.186 22.452 -27.808 1.00 52.12 186 ASP A N 1
ATOM 1455 C CA . ASP A 1 186 ? 2.609 23.796 -27.603 1.00 52.12 186 ASP A CA 1
ATOM 1456 C C . ASP A 1 186 ? 2.654 24.311 -26.146 1.00 52.12 186 ASP A C 1
ATOM 1458 O O . ASP A 1 186 ? 2.493 25.516 -25.938 1.00 52.12 186 ASP A O 1
ATOM 1462 N N . ASP A 1 187 ? 2.937 23.455 -25.152 1.00 53.19 187 ASP A N 1
ATOM 1463 C CA . ASP A 1 187 ? 3.122 23.856 -23.745 1.00 53.19 187 ASP A CA 1
ATOM 1464 C C . ASP A 1 187 ? 4.243 23.035 -23.060 1.00 53.19 187 ASP A C 1
ATOM 1466 O O . ASP A 1 187 ? 4.050 21.847 -22.793 1.00 53.19 187 ASP A O 1
ATOM 1470 N N . PRO A 1 188 ? 5.425 23.626 -22.786 1.00 53.12 188 PRO A N 1
ATOM 1471 C CA . PRO A 1 188 ? 6.559 22.927 -22.177 1.00 53.12 188 PRO A CA 1
ATOM 1472 C C . PRO A 1 188 ? 6.355 22.572 -20.695 1.00 53.12 188 PRO A C 1
ATOM 1474 O O . PRO A 1 188 ? 7.182 21.843 -20.150 1.00 53.12 188 PRO A O 1
ATOM 1477 N N . ASP A 1 189 ? 5.291 23.068 -20.051 1.00 52.84 189 ASP A N 1
ATOM 1478 C CA . ASP A 1 189 ? 4.989 22.801 -18.640 1.00 52.84 189 ASP A CA 1
ATOM 1479 C C . ASP A 1 189 ? 3.975 21.645 -18.454 1.00 52.84 189 ASP A C 1
ATOM 1481 O O . ASP A 1 189 ? 3.649 21.279 -17.321 1.00 52.84 189 ASP A O 1
ATOM 1485 N N . VAL A 1 190 ? 3.482 21.039 -19.547 1.00 53.19 190 VAL A N 1
ATOM 1486 C CA . VAL A 1 190 ? 2.501 19.937 -19.528 1.00 53.19 190 VAL A CA 1
ATOM 1487 C C . VAL A 1 190 ? 3.159 18.617 -19.940 1.00 53.19 190 VAL A C 1
ATOM 1489 O O . VAL A 1 190 ? 3.479 18.399 -21.108 1.00 53.19 190 VAL A O 1
ATOM 1492 N N . PHE A 1 191 ? 3.316 17.695 -18.987 1.00 64.50 191 PHE A N 1
ATOM 1493 C CA . PHE A 1 191 ? 3.868 16.362 -19.248 1.00 64.50 191 PHE A CA 1
ATOM 1494 C C . PHE A 1 191 ? 2.816 15.436 -19.881 1.00 64.50 191 PHE A C 1
ATOM 1496 O O . PHE A 1 191 ? 1.725 15.252 -19.334 1.00 64.50 191 PHE A O 1
ATOM 1503 N N . TYR A 1 192 ? 3.160 14.838 -21.027 1.00 67.62 192 TYR A N 1
ATOM 1504 C 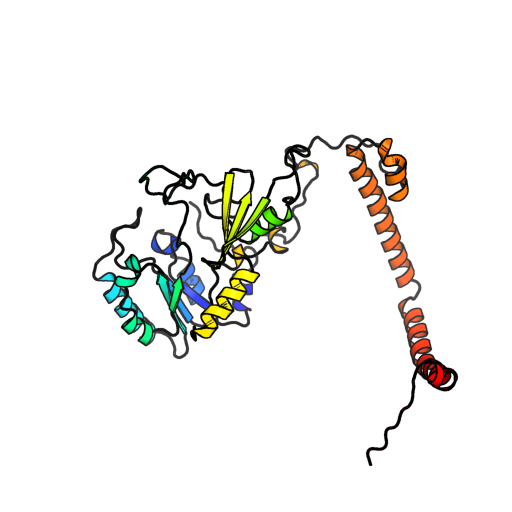CA . TYR A 1 192 ? 2.338 13.835 -21.712 1.00 67.62 192 TYR A CA 1
ATOM 1505 C C . TYR A 1 192 ? 2.250 12.550 -20.880 1.00 67.62 192 TYR A C 1
ATOM 1507 O O . TYR A 1 192 ? 3.275 12.026 -20.428 1.00 67.62 192 TYR A O 1
ATOM 1515 N N . ILE A 1 193 ? 1.031 12.030 -20.709 1.00 74.31 193 ILE A N 1
ATOM 1516 C CA . ILE A 1 193 ? 0.776 10.758 -20.025 1.00 74.31 193 ILE A CA 1
ATOM 1517 C C . ILE A 1 193 ? 0.002 9.817 -20.940 1.00 74.31 193 ILE A C 1
ATOM 1519 O O . ILE A 1 193 ? -1.100 10.124 -21.396 1.00 74.31 193 ILE A O 1
ATOM 1523 N N . GLU A 1 194 ? 0.533 8.609 -21.108 1.00 82.50 194 GLU A N 1
ATOM 1524 C CA . GLU A 1 194 ? -0.174 7.493 -21.726 1.00 82.50 194 GLU A CA 1
ATOM 1525 C C . GLU A 1 194 ? -0.490 6.445 -20.663 1.00 82.50 194 GLU A C 1
ATOM 1527 O O . GLU A 1 194 ? 0.403 5.956 -19.977 1.00 82.50 194 GLU A O 1
ATOM 1532 N N . SER A 1 195 ? -1.763 6.080 -20.516 1.00 84.19 195 SER A N 1
ATOM 1533 C CA . SER A 1 195 ? -2.187 5.046 -19.569 1.00 84.19 195 SER A CA 1
ATOM 1534 C C . SER A 1 195 ? -2.994 3.964 -20.271 1.00 84.19 195 SER A C 1
ATOM 1536 O O . SER A 1 195 ? -3.814 4.241 -21.147 1.00 84.19 195 SER A O 1
ATOM 1538 N N . TYR A 1 196 ? -2.764 2.715 -19.883 1.00 87.19 196 TYR A N 1
ATOM 1539 C CA . TYR A 1 196 ? -3.508 1.574 -20.391 1.00 87.19 196 TYR A CA 1
ATOM 1540 C C . TYR A 1 196 ? -3.627 0.476 -19.337 1.00 87.19 196 TYR A C 1
ATOM 1542 O O . TYR A 1 196 ? -2.863 0.395 -18.377 1.00 87.19 196 TYR A O 1
ATOM 1550 N N . HIS A 1 197 ? -4.617 -0.388 -19.535 1.00 92.06 197 HIS A N 1
ATOM 1551 C CA . HIS A 1 197 ? -4.824 -1.571 -18.717 1.00 92.06 197 HIS A CA 1
ATOM 1552 C C . HIS A 1 197 ? -4.419 -2.807 -19.519 1.00 92.06 197 HIS A C 1
ATOM 1554 O O . HIS A 1 197 ? -4.992 -3.079 -20.577 1.00 92.06 197 HIS A O 1
ATOM 1560 N N . ASP A 1 198 ? -3.446 -3.563 -19.019 1.00 90.50 198 ASP A N 1
ATOM 1561 C CA . ASP A 1 198 ? -3.097 -4.859 -19.584 1.00 90.50 198 ASP A CA 1
ATOM 1562 C C . ASP A 1 198 ? -4.076 -5.919 -19.071 1.00 90.50 198 ASP A C 1
ATOM 1564 O O . ASP A 1 198 ? -4.001 -6.371 -17.926 1.00 90.50 198 ASP A O 1
ATOM 1568 N N . HIS A 1 199 ? -5.007 -6.319 -19.936 1.00 90.00 199 HIS A N 1
ATOM 1569 C CA . HIS A 1 199 ? -6.048 -7.290 -19.609 1.00 90.00 199 HIS A CA 1
ATOM 1570 C C . HIS A 1 199 ? -5.504 -8.685 -19.274 1.00 90.00 199 HIS A C 1
ATOM 1572 O O . HIS A 1 199 ? -6.139 -9.394 -18.490 1.00 90.00 199 HIS A O 1
ATOM 1578 N N . ASP A 1 200 ? -4.360 -9.083 -19.841 1.00 88.31 200 ASP A N 1
ATOM 1579 C CA . ASP A 1 200 ? -3.823 -10.435 -19.659 1.00 88.31 200 ASP A CA 1
ATOM 1580 C C . ASP A 1 200 ? -3.202 -10.601 -18.267 1.00 88.31 200 ASP A C 1
ATOM 1582 O O . ASP A 1 200 ? -3.457 -11.599 -17.586 1.00 88.31 200 ASP A O 1
ATOM 1586 N N . SER A 1 201 ? -2.436 -9.606 -17.804 1.00 86.69 201 SER A N 1
ATOM 1587 C CA . SER A 1 201 ? -1.914 -9.581 -16.430 1.00 86.69 201 SER A CA 1
ATOM 1588 C C . SER A 1 201 ? -2.880 -8.955 -15.414 1.00 86.69 201 SER A C 1
ATOM 1590 O O . SER A 1 201 ? -2.657 -9.072 -14.205 1.00 86.69 201 SER A O 1
ATOM 1592 N N . ASN A 1 202 ? -3.962 -8.317 -15.881 1.00 90.12 202 ASN A N 1
ATOM 1593 C CA . ASN A 1 202 ? -4.873 -7.495 -15.080 1.00 90.12 202 ASN A CA 1
ATOM 1594 C C . ASN A 1 202 ? -4.082 -6.481 -14.235 1.00 90.12 202 ASN A C 1
ATOM 1596 O O . ASN A 1 202 ? -4.146 -6.511 -12.998 1.00 90.12 202 ASN A O 1
ATOM 1600 N N . SER A 1 203 ? -3.272 -5.666 -14.913 1.00 89.00 203 SER A N 1
ATOM 1601 C CA . SER A 1 203 ? -2.395 -4.646 -14.323 1.00 89.00 203 SER A CA 1
ATOM 1602 C C . SER A 1 203 ? -2.595 -3.316 -15.040 1.00 89.00 203 SER A C 1
ATOM 1604 O O . SER A 1 203 ? -2.834 -3.290 -16.246 1.00 89.00 203 SER A O 1
ATOM 1606 N N . ASP A 1 204 ? -2.481 -2.214 -14.307 1.00 90.88 204 ASP A N 1
ATOM 1607 C CA . ASP A 1 204 ? -2.505 -0.879 -14.895 1.00 90.88 204 ASP A CA 1
ATOM 1608 C C . ASP A 1 204 ? -1.074 -0.437 -15.177 1.00 90.88 204 ASP A C 1
ATOM 1610 O O . ASP A 1 204 ? -0.176 -0.670 -14.368 1.00 90.88 204 ASP A O 1
ATOM 1614 N N . VAL A 1 205 ? -0.857 0.194 -16.324 1.00 89.31 205 VAL A N 1
ATOM 1615 C CA . VAL A 1 205 ? 0.442 0.735 -16.711 1.00 89.31 205 VAL A CA 1
ATOM 1616 C C . VAL A 1 205 ? 0.249 2.175 -17.145 1.00 89.31 205 VAL A C 1
ATOM 1618 O O . VAL A 1 205 ? -0.706 2.492 -17.855 1.00 89.31 205 VAL A O 1
ATOM 1621 N N . PHE A 1 206 ? 1.153 3.054 -16.731 1.00 85.38 206 PHE A N 1
ATOM 1622 C CA . PHE A 1 206 ? 1.251 4.373 -17.338 1.00 85.38 206 PHE A CA 1
ATOM 1623 C C . PHE A 1 206 ? 2.697 4.723 -17.671 1.00 85.38 206 PHE A C 1
ATOM 1625 O O . PHE A 1 206 ? 3.627 4.233 -17.030 1.00 85.38 206 PHE A O 1
ATOM 1632 N N . ILE A 1 207 ? 2.852 5.531 -18.713 1.00 85.44 207 ILE A N 1
ATOM 1633 C CA . ILE A 1 207 ? 4.103 6.045 -19.257 1.00 85.44 207 ILE A CA 1
ATOM 1634 C C . ILE A 1 207 ? 4.020 7.566 -19.173 1.00 85.44 207 ILE A C 1
ATOM 1636 O O . ILE A 1 207 ? 2.987 8.145 -19.517 1.00 85.44 207 ILE A O 1
ATOM 1640 N N . TYR A 1 208 ? 5.083 8.203 -18.698 1.00 76.19 208 TYR A N 1
ATOM 1641 C CA . TYR A 1 208 ? 5.162 9.652 -18.541 1.00 76.19 208 TYR A CA 1
ATOM 1642 C C . TYR A 1 208 ? 6.584 10.149 -18.814 1.00 76.19 208 TYR A C 1
ATOM 1644 O O . TYR A 1 208 ? 7.532 9.364 -18.828 1.00 76.19 208 TYR A O 1
ATOM 1652 N N . ASP A 1 209 ? 6.720 11.452 -19.076 1.00 71.69 209 ASP A N 1
ATOM 1653 C CA . ASP A 1 209 ? 8.016 12.106 -19.340 1.00 71.69 209 ASP A CA 1
ATOM 1654 C C . ASP A 1 209 ? 8.848 11.399 -20.437 1.00 71.69 209 ASP A C 1
ATOM 1656 O O . ASP A 1 209 ? 10.071 11.274 -20.364 1.00 71.69 209 ASP A O 1
ATOM 1660 N N . GLU A 1 210 ? 8.137 10.833 -21.425 1.00 70.56 210 GLU A N 1
ATOM 1661 C CA . GLU A 1 210 ? 8.620 10.037 -22.572 1.00 70.56 210 GLU A CA 1
ATOM 1662 C C . GLU A 1 210 ? 9.440 8.768 -22.250 1.00 70.56 210 GLU A C 1
ATOM 1664 O O . GLU A 1 210 ? 9.607 7.901 -23.111 1.00 70.56 210 GLU A O 1
ATOM 1669 N N . THR A 1 211 ? 9.958 8.636 -21.031 1.00 75.88 211 THR A N 1
ATOM 1670 C CA . THR A 1 211 ? 10.999 7.669 -20.661 1.00 75.88 211 THR A CA 1
ATOM 1671 C C . THR A 1 211 ? 10.680 6.887 -19.394 1.00 75.88 211 THR A C 1
ATOM 1673 O O . THR A 1 211 ? 11.226 5.795 -19.206 1.00 75.88 211 THR A O 1
ATOM 1676 N N . GLU A 1 212 ? 9.773 7.393 -18.561 1.00 81.94 212 GLU A N 1
ATOM 1677 C CA . GLU A 1 212 ? 9.375 6.761 -17.312 1.00 81.94 212 GLU A CA 1
ATOM 1678 C C . GLU A 1 212 ? 8.115 5.921 -17.513 1.00 81.94 212 GLU A C 1
ATOM 1680 O O . GLU A 1 212 ? 7.212 6.269 -18.275 1.00 81.94 212 GLU A O 1
ATOM 1685 N N . TRP A 1 213 ? 8.034 4.787 -16.821 1.00 85.69 213 TRP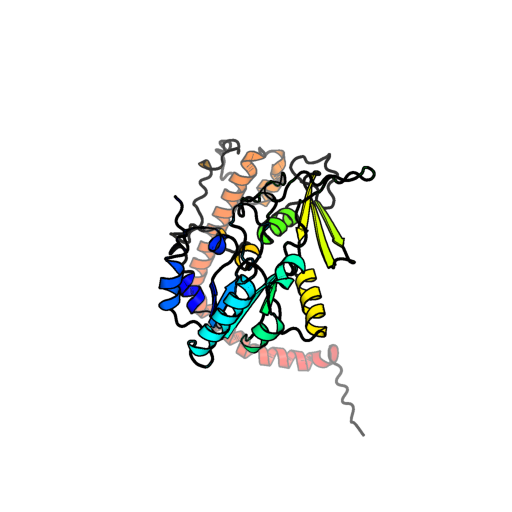 A N 1
ATOM 1686 C CA . TRP A 1 213 ? 6.840 3.950 -16.830 1.00 85.69 213 TRP A CA 1
ATOM 1687 C C . TRP A 1 213 ? 6.668 3.232 -15.498 1.00 85.69 213 TRP A C 1
ATOM 1689 O O . TRP A 1 213 ? 7.636 2.913 -14.807 1.00 85.69 213 TRP A O 1
ATOM 1699 N N . VAL A 1 214 ? 5.418 2.946 -15.152 1.00 87.81 214 VAL A N 1
ATOM 1700 C CA . VAL A 1 214 ? 5.060 2.300 -13.890 1.00 87.81 214 VAL A CA 1
ATOM 1701 C C . VAL A 1 214 ? 3.949 1.292 -14.141 1.00 87.81 214 VAL A C 1
ATOM 1703 O O . VAL A 1 214 ? 2.921 1.630 -14.726 1.00 87.81 214 VAL A O 1
ATOM 1706 N N . ALA A 1 215 ? 4.133 0.062 -13.655 1.00 89.38 215 ALA A N 1
ATOM 1707 C CA . ALA A 1 215 ? 3.047 -0.899 -13.485 1.00 89.38 215 ALA A CA 1
ATOM 1708 C C . ALA A 1 215 ? 2.507 -0.821 -12.054 1.00 89.38 215 ALA A C 1
ATOM 1710 O O . ALA A 1 215 ? 3.263 -0.901 -11.088 1.00 89.38 215 ALA A O 1
ATOM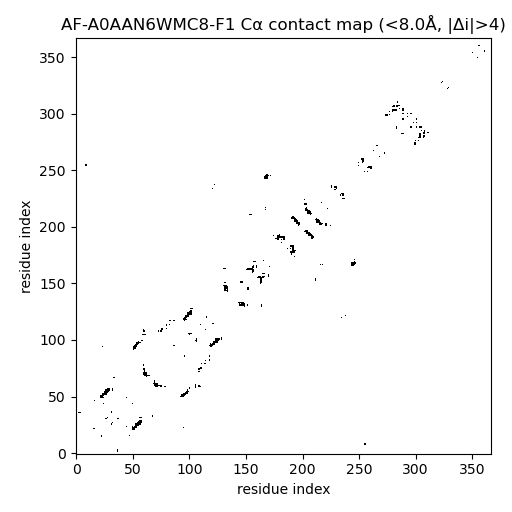 1711 N N . TYR A 1 216 ? 1.193 -0.684 -11.917 1.00 89.69 216 TYR A N 1
ATOM 1712 C CA . TYR A 1 216 ? 0.518 -0.505 -10.639 1.00 89.69 216 TYR A CA 1
ATOM 1713 C C . TYR A 1 216 ? -0.885 -1.127 -10.656 1.00 89.69 216 TYR A C 1
ATOM 1715 O O . TYR A 1 216 ? -1.309 -1.774 -11.617 1.00 89.69 216 TYR A O 1
ATOM 1723 N N . MET A 1 217 ? -1.612 -0.966 -9.551 1.00 89.56 217 MET A N 1
ATOM 1724 C CA . MET A 1 217 ? -3.032 -1.301 -9.478 1.00 89.56 217 MET A CA 1
ATOM 1725 C C . MET A 1 217 ? -3.828 -0.069 -9.056 1.00 89.56 217 MET A C 1
ATOM 1727 O O . MET A 1 217 ? -3.694 0.410 -7.926 1.00 89.56 217 MET A O 1
ATOM 1731 N N . SER A 1 218 ? -4.695 0.399 -9.948 1.00 90.38 218 SER A N 1
ATOM 1732 C CA . SER A 1 218 ? -5.780 1.327 -9.640 1.00 90.38 218 SER A CA 1
ATOM 1733 C C . SER A 1 218 ? -6.796 0.680 -8.693 1.00 90.38 218 SER A C 1
ATOM 1735 O O . SER A 1 218 ? -6.865 -0.546 -8.567 1.00 90.38 218 SER A O 1
ATOM 1737 N N . GLU A 1 219 ? -7.651 1.485 -8.057 1.00 88.62 219 GLU A N 1
ATOM 1738 C CA . GLU A 1 219 ? -8.713 0.953 -7.192 1.00 88.62 219 GLU A CA 1
ATOM 1739 C C . GLU A 1 219 ? -9.675 0.029 -7.958 1.00 88.62 219 GLU A C 1
ATOM 1741 O O . GLU A 1 219 ? -10.140 -0.982 -7.423 1.00 88.62 219 GLU A O 1
ATOM 1746 N N . THR A 1 220 ? -9.910 0.315 -9.243 1.00 91.75 220 THR A N 1
ATOM 1747 C CA . THR A 1 220 ? -10.679 -0.557 -10.137 1.00 91.75 220 THR A CA 1
ATOM 1748 C C . THR A 1 220 ? -10.020 -1.931 -10.242 1.00 91.75 220 THR A C 1
ATOM 1750 O O . THR A 1 220 ? -10.670 -2.937 -9.954 1.00 91.75 220 THR A O 1
ATOM 1753 N N . THR A 1 221 ? -8.727 -1.993 -10.567 1.00 91.19 221 THR A N 1
ATOM 1754 C CA . THR A 1 221 ? -7.970 -3.251 -10.690 1.00 91.19 221 THR A CA 1
ATOM 1755 C C . THR A 1 221 ? -7.844 -3.989 -9.357 1.00 91.19 221 THR A C 1
ATOM 1757 O O . THR A 1 221 ? -8.015 -5.211 -9.303 1.00 91.19 221 THR A O 1
ATOM 1760 N N . LYS A 1 222 ? -7.645 -3.275 -8.241 1.00 91.75 222 LYS A N 1
ATOM 1761 C CA . LYS A 1 222 ? -7.698 -3.877 -6.897 1.00 91.75 222 LYS A CA 1
ATOM 1762 C C . LYS A 1 222 ? -9.059 -4.531 -6.647 1.00 91.75 222 LYS A C 1
ATOM 1764 O O . LYS A 1 222 ? -9.122 -5.660 -6.157 1.00 91.75 222 LYS A O 1
ATOM 1769 N N . SER A 1 223 ? -10.150 -3.868 -7.032 1.00 93.44 223 SER A N 1
ATOM 1770 C CA . SER A 1 223 ? -11.506 -4.405 -6.903 1.00 93.44 223 SER A CA 1
ATOM 1771 C C . SER A 1 223 ? -11.733 -5.650 -7.762 1.00 93.44 223 SER A C 1
ATOM 1773 O O . SER A 1 223 ? -12.210 -6.666 -7.250 1.00 93.44 223 SER A O 1
ATOM 1775 N N . THR A 1 224 ? -11.317 -5.635 -9.034 1.00 93.94 224 THR A N 1
ATOM 1776 C CA . THR A 1 224 ? -11.461 -6.810 -9.911 1.00 93.94 224 THR A CA 1
ATOM 1777 C C . THR A 1 224 ? -10.659 -8.005 -9.393 1.00 93.94 224 THR A C 1
ATOM 1779 O O . THR A 1 224 ? -11.158 -9.134 -9.410 1.00 93.94 224 THR A O 1
ATOM 1782 N N . ARG A 1 225 ? -9.448 -7.777 -8.860 1.00 91.88 225 ARG A N 1
ATOM 1783 C CA . ARG A 1 225 ? -8.634 -8.826 -8.228 1.00 91.88 225 ARG A CA 1
ATOM 1784 C C . ARG A 1 225 ? -9.296 -9.369 -6.962 1.00 91.88 225 ARG A C 1
ATOM 1786 O O . ARG A 1 225 ? -9.357 -10.588 -6.805 1.00 91.88 225 ARG A O 1
ATOM 1793 N N . ARG A 1 226 ? -9.860 -8.517 -6.095 1.00 93.31 226 ARG A N 1
ATOM 1794 C CA . ARG A 1 226 ? -10.641 -8.962 -4.920 1.00 93.31 226 ARG A CA 1
ATOM 1795 C C . ARG A 1 226 ? -11.788 -9.886 -5.331 1.00 93.31 226 ARG A C 1
ATOM 1797 O O . ARG A 1 226 ? -11.933 -10.972 -4.766 1.00 93.31 226 ARG A O 1
ATOM 1804 N N . ASP A 1 227 ? -12.555 -9.502 -6.348 1.00 93.50 227 ASP A N 1
ATOM 1805 C CA . ASP A 1 227 ? -13.659 -10.314 -6.868 1.00 93.50 227 ASP A CA 1
ATOM 1806 C C . ASP A 1 227 ? -13.186 -11.623 -7.505 1.00 93.50 227 ASP A C 1
ATOM 1808 O O . ASP A 1 227 ? -13.860 -12.650 -7.392 1.00 93.50 227 ASP A O 1
ATOM 1812 N N . HIS A 1 228 ? -12.027 -11.612 -8.164 1.00 90.88 228 HIS A N 1
ATOM 1813 C CA . HIS A 1 228 ? -11.411 -12.813 -8.709 1.00 90.88 228 HIS A CA 1
ATOM 1814 C C . HIS A 1 228 ? -11.037 -13.798 -7.595 1.00 90.88 228 HIS A C 1
ATOM 1816 O O . HIS A 1 228 ? -11.527 -14.927 -7.593 1.00 90.88 228 HIS A O 1
ATOM 1822 N N . TRP A 1 229 ? -10.247 -13.370 -6.607 1.00 89.88 229 TRP A N 1
ATOM 1823 C CA . TRP A 1 229 ? -9.772 -14.233 -5.517 1.00 89.88 229 TRP A CA 1
ATOM 1824 C C . TRP A 1 229 ? -10.896 -14.738 -4.613 1.00 89.88 229 TRP A C 1
ATOM 1826 O O . TRP A 1 229 ? -10.866 -15.883 -4.154 1.00 89.88 229 TRP A O 1
ATOM 1836 N N . LYS A 1 230 ? -11.954 -13.940 -4.438 1.00 92.56 230 LYS A N 1
ATOM 1837 C CA . LYS A 1 230 ? -13.163 -14.361 -3.726 1.00 92.56 230 LYS A CA 1
ATOM 1838 C C . LYS A 1 230 ? -13.806 -15.609 -4.343 1.00 92.56 230 LYS A C 1
ATOM 1840 O O . LYS A 1 230 ? -14.300 -16.457 -3.603 1.00 92.56 230 LYS A O 1
ATOM 1845 N N . LYS A 1 231 ? -13.762 -15.778 -5.673 1.00 94.62 231 LYS A N 1
ATOM 1846 C CA . LYS A 1 231 ? -14.307 -16.969 -6.367 1.00 94.62 231 LYS A CA 1
ATOM 1847 C C . LYS A 1 231 ? -13.560 -18.257 -6.016 1.00 94.62 231 LYS A C 1
ATOM 1849 O O . LYS A 1 231 ? -14.133 -19.337 -6.127 1.00 94.62 231 LYS A O 1
ATOM 1854 N N . PHE A 1 232 ? -12.314 -18.145 -5.563 1.00 93.56 232 PHE A N 1
ATOM 1855 C CA . PHE A 1 232 ? -11.485 -19.271 -5.130 1.00 93.56 232 PHE A CA 1
ATOM 1856 C C . PHE A 1 232 ? -11.571 -19.534 -3.620 1.00 93.56 232 PHE A C 1
ATOM 1858 O O . PHE A 1 232 ? -10.816 -20.353 -3.104 1.00 93.56 232 PHE A O 1
ATOM 1865 N N . ASN A 1 233 ? -12.502 -18.882 -2.910 1.00 93.62 233 ASN A N 1
ATOM 1866 C CA . ASN A 1 233 ? -12.675 -18.988 -1.457 1.00 93.62 233 ASN A CA 1
ATOM 1867 C C . ASN A 1 233 ? -11.424 -18.590 -0.655 1.00 93.62 233 ASN A C 1
ATOM 1869 O O . ASN A 1 233 ? -11.175 -19.137 0.420 1.00 93.62 233 ASN A O 1
ATOM 1873 N N . PHE A 1 234 ? -10.637 -17.637 -1.164 1.00 92.75 234 PHE A N 1
ATOM 1874 C CA . PHE A 1 234 ? -9.585 -17.016 -0.362 1.00 92.75 234 PHE A CA 1
ATOM 1875 C C . PHE A 1 234 ? -10.200 -16.284 0.837 1.00 92.75 234 PHE A C 1
ATOM 1877 O O . PHE A 1 234 ? -11.301 -15.739 0.752 1.00 92.75 234 PHE A O 1
ATOM 1884 N N . ALA A 1 235 ? -9.470 -16.267 1.956 1.00 91.50 235 ALA A N 1
ATOM 1885 C CA . ALA A 1 235 ? -9.939 -15.688 3.216 1.00 91.50 235 ALA A CA 1
ATOM 1886 C C . ALA A 1 235 ? -10.157 -14.164 3.145 1.00 91.50 235 ALA A C 1
ATOM 1888 O O . ALA A 1 235 ? -10.933 -13.614 3.924 1.00 91.50 235 ALA A O 1
ATOM 1889 N N . GLY A 1 236 ? -9.486 -13.489 2.212 1.00 91.75 236 GLY A N 1
ATOM 1890 C CA . GLY A 1 236 ? -9.563 -12.049 2.016 1.00 91.75 236 GLY A CA 1
ATOM 1891 C C . GLY A 1 236 ? -8.428 -11.553 1.129 1.00 91.75 236 GLY A C 1
ATOM 1892 O O . GLY A 1 236 ? -7.836 -12.328 0.376 1.00 91.75 236 GLY A O 1
ATOM 1893 N N . THR A 1 237 ? -8.124 -10.264 1.243 1.00 91.69 237 THR A N 1
ATOM 1894 C CA . THR A 1 237 ? -7.005 -9.614 0.557 1.00 91.69 237 THR A CA 1
ATOM 1895 C C . THR A 1 237 ? -6.184 -8.793 1.531 1.00 91.69 237 THR A C 1
ATOM 1897 O O . THR A 1 237 ? -6.715 -8.294 2.523 1.00 91.69 237 THR A O 1
ATOM 1900 N N . ILE A 1 238 ? -4.908 -8.631 1.208 1.00 91.06 238 ILE A N 1
ATOM 1901 C CA . ILE A 1 238 ? -3.990 -7.720 1.879 1.00 91.06 238 ILE A CA 1
ATOM 1902 C C . ILE A 1 238 ? -3.544 -6.644 0.884 1.00 91.06 238 ILE A C 1
ATOM 1904 O O . ILE A 1 238 ? -3.568 -6.885 -0.324 1.00 91.06 238 ILE A O 1
ATOM 1908 N N . ASP A 1 239 ? -3.164 -5.475 1.386 1.00 89.38 239 ASP A N 1
ATOM 1909 C CA . ASP A 1 239 ? -2.595 -4.385 0.597 1.00 89.38 239 ASP A CA 1
ATOM 1910 C C . ASP A 1 239 ? -1.379 -3.836 1.345 1.00 89.38 239 ASP A C 1
ATOM 1912 O O . ASP A 1 239 ? -1.457 -3.591 2.553 1.00 89.38 239 ASP A O 1
ATOM 1916 N N . TRP A 1 240 ? -0.264 -3.693 0.636 1.00 86.19 240 TRP A N 1
ATOM 1917 C CA . TRP A 1 240 ? 0.981 -3.150 1.162 1.00 86.19 240 TRP A CA 1
ATOM 1918 C C . TRP A 1 240 ? 1.249 -1.805 0.478 1.00 86.19 240 TRP A C 1
ATOM 1920 O O . TRP A 1 240 ? 1.440 -1.767 -0.733 1.00 86.19 240 TRP A O 1
ATOM 1930 N N . ALA A 1 241 ? 1.256 -0.673 1.178 1.00 87.25 241 ALA A N 1
ATOM 1931 C CA . ALA A 1 241 ? 0.846 -0.432 2.561 1.00 87.25 241 ALA A CA 1
ATOM 1932 C C . ALA A 1 241 ? -0.146 0.741 2.623 1.00 87.25 241 ALA A C 1
ATOM 1934 O O . ALA A 1 241 ? -0.437 1.393 1.616 1.00 87.25 241 ALA A O 1
ATOM 1935 N N . VAL A 1 242 ? -0.731 0.974 3.800 1.00 86.06 242 VAL A N 1
ATOM 1936 C CA . VAL A 1 242 ? -1.808 1.964 3.984 1.00 86.06 242 VAL A CA 1
ATOM 1937 C C . VAL A 1 242 ? -1.352 3.401 3.721 1.00 86.06 242 VAL A C 1
ATOM 1939 O O . VAL A 1 242 ? -2.135 4.199 3.218 1.00 86.06 242 VAL A O 1
ATOM 1942 N N . ASP A 1 243 ? -0.094 3.711 4.019 1.00 80.88 243 ASP A N 1
ATOM 1943 C CA . ASP A 1 243 ? 0.556 5.011 3.822 1.00 80.88 243 ASP A CA 1
ATOM 1944 C C . ASP A 1 243 ? 0.866 5.320 2.350 1.00 80.88 243 ASP A C 1
ATOM 1946 O O . ASP A 1 243 ? 1.064 6.474 1.991 1.00 80.88 243 ASP A O 1
ATOM 1950 N N . LEU A 1 244 ? 0.830 4.316 1.471 1.00 87.31 244 LEU A N 1
ATOM 1951 C CA . LEU A 1 244 ? 1.120 4.496 0.047 1.00 87.31 244 LEU A CA 1
ATOM 1952 C C . LEU A 1 244 ? -0.111 4.878 -0.780 1.00 87.31 244 LEU A C 1
ATOM 1954 O O . LEU A 1 244 ? 0.026 5.176 -1.963 1.00 87.31 244 LEU A O 1
ATOM 1958 N N . GLN A 1 245 ? -1.319 4.792 -0.214 1.00 86.25 245 GLN A N 1
ATOM 1959 C CA . GLN A 1 245 ? -2.557 4.760 -1.002 1.00 86.25 245 GLN A CA 1
ATOM 1960 C C . GLN A 1 245 ? -2.960 6.124 -1.566 1.00 86.25 245 GLN A C 1
ATOM 1962 O O . GLN A 1 245 ? -3.376 6.215 -2.722 1.00 86.25 245 GLN A O 1
ATOM 1967 N N . ALA A 1 246 ? -2.888 7.170 -0.747 1.00 83.50 246 ALA A N 1
ATOM 1968 C CA . ALA A 1 246 ? -3.285 8.522 -1.116 1.00 83.50 246 ALA A CA 1
ATOM 1969 C C . ALA A 1 246 ? -2.690 9.536 -0.139 1.00 83.50 246 ALA A C 1
ATOM 1971 O O . ALA A 1 246 ? -2.566 9.240 1.048 1.00 83.50 246 ALA A O 1
ATOM 1972 N N . PHE A 1 247 ? -2.428 10.749 -0.627 1.00 79.62 247 PHE A N 1
ATOM 1973 C CA . PHE A 1 247 ? -2.192 11.888 0.251 1.00 79.62 247 PHE A CA 1
ATOM 1974 C C . PHE A 1 247 ? -3.480 12.248 0.996 1.00 79.62 247 PHE A C 1
ATOM 1976 O O . PHE A 1 247 ? -4.573 12.313 0.426 1.00 79.62 247 PHE A O 1
ATOM 1983 N N . THR A 1 248 ? -3.340 12.494 2.287 1.00 75.56 248 THR A N 1
ATOM 1984 C CA . THR A 1 248 ? -4.387 12.922 3.204 1.00 75.56 248 THR A CA 1
ATOM 1985 C C . THR A 1 248 ? -4.089 14.325 3.717 1.00 75.56 248 THR A C 1
ATOM 1987 O O . THR A 1 248 ? -2.995 14.851 3.551 1.00 75.56 248 THR A O 1
ATOM 1990 N N . PHE A 1 249 ? -5.076 14.961 4.350 1.00 67.12 249 PHE A N 1
ATOM 1991 C CA . PHE A 1 249 ? -4.909 16.307 4.903 1.00 67.12 249 PHE A CA 1
ATOM 1992 C C . PHE A 1 249 ? -3.721 16.404 5.874 1.00 67.12 249 PHE A C 1
ATOM 1994 O O . PHE A 1 249 ? -2.985 17.386 5.837 1.00 67.12 249 PHE A O 1
ATOM 2001 N N . ASP A 1 250 ? -3.514 15.369 6.695 1.00 67.19 250 ASP A N 1
ATOM 2002 C CA . ASP A 1 250 ? -2.433 15.322 7.685 1.00 67.19 250 ASP A CA 1
ATOM 2003 C C . ASP A 1 250 ? -1.042 15.387 7.009 1.00 67.19 250 ASP A C 1
ATOM 2005 O O . ASP A 1 250 ? -0.105 15.909 7.611 1.00 67.19 250 ASP A O 1
ATOM 2009 N N . ASP A 1 251 ? -0.918 14.947 5.747 1.00 70.38 251 ASP A N 1
ATOM 2010 C CA . ASP A 1 251 ? 0.339 14.950 4.979 1.00 70.38 251 ASP A CA 1
ATOM 2011 C C . ASP A 1 251 ? 0.758 16.351 4.499 1.00 70.38 251 ASP A C 1
ATOM 2013 O O . ASP A 1 251 ? 1.901 16.553 4.091 1.00 70.38 251 ASP A O 1
ATOM 2017 N N . PHE A 1 252 ? -0.147 17.333 4.574 1.00 64.81 252 PHE A N 1
ATOM 2018 C CA . PHE A 1 252 ? 0.113 18.733 4.219 1.00 64.81 252 PHE A CA 1
ATOM 2019 C C . PHE A 1 252 ? 0.280 19.643 5.440 1.00 64.81 252 PHE A C 1
ATOM 2021 O O . PHE A 1 252 ? 0.414 20.856 5.288 1.00 64.81 252 PHE A O 1
ATOM 2028 N N . THR A 1 253 ? 0.257 19.085 6.649 1.00 62.22 253 THR A N 1
ATOM 2029 C CA . THR A 1 253 ? 0.390 19.846 7.896 1.00 62.22 253 THR A CA 1
ATOM 2030 C C . THR A 1 253 ? 1.722 19.571 8.578 1.00 62.22 253 THR A C 1
ATOM 2032 O O . THR A 1 253 ? 2.263 18.468 8.491 1.00 62.22 253 THR A O 1
ATOM 2035 N N . ASP A 1 254 ? 2.254 20.574 9.275 1.00 61.91 254 ASP A N 1
ATOM 2036 C CA . ASP A 1 254 ? 3.426 20.431 10.122 1.00 61.91 254 ASP A CA 1
ATOM 2037 C C . ASP A 1 254 ? 3.191 19.302 11.145 1.00 61.91 254 ASP A C 1
ATOM 2039 O O . ASP A 1 254 ? 2.192 19.308 11.878 1.00 61.91 254 ASP A O 1
ATOM 2043 N N . PRO A 1 255 ? 4.118 18.337 11.241 1.00 56.06 255 PRO A N 1
ATOM 2044 C CA . PRO A 1 255 ? 3.935 17.161 12.080 1.00 56.06 255 PRO A CA 1
ATOM 2045 C C . PRO A 1 255 ? 3.840 17.382 13.592 1.00 56.06 255 PRO A C 1
ATOM 2047 O O . PRO A 1 255 ? 3.450 16.470 14.334 1.00 56.06 255 PRO A O 1
ATOM 2050 N N . LEU A 1 256 ? 4.259 18.550 14.072 1.00 59.12 256 LEU A N 1
ATOM 2051 C CA . LEU A 1 256 ? 4.294 18.921 15.481 1.00 59.12 256 LEU A CA 1
ATOM 2052 C C . LEU A 1 256 ? 3.145 19.859 15.849 1.00 59.12 256 LEU A C 1
ATOM 2054 O O . LEU A 1 256 ? 2.627 19.751 16.963 1.00 59.12 256 LEU A O 1
ATOM 2058 N N . THR A 1 257 ? 2.749 20.758 14.947 1.00 61.72 257 THR A N 1
ATOM 2059 C CA . THR A 1 257 ? 1.709 21.762 15.217 1.00 61.72 257 THR A CA 1
ATOM 2060 C C . THR A 1 257 ? 0.346 21.391 14.634 1.00 61.72 257 THR A C 1
ATOM 2062 O O . THR A 1 257 ? -0.671 21.826 15.171 1.00 61.72 257 THR A O 1
ATOM 2065 N N . GLY A 1 258 ? 0.296 20.549 13.595 1.00 60.69 258 GLY A N 1
ATOM 2066 C CA . GLY A 1 258 ? -0.929 20.256 12.842 1.00 60.69 258 GLY A CA 1
ATOM 2067 C C . GLY A 1 258 ? -1.448 21.458 12.046 1.00 60.69 258 GLY A C 1
ATOM 2068 O O . GLY A 1 258 ? -2.585 21.445 11.576 1.00 60.69 258 GLY A O 1
ATOM 2069 N N . GLU A 1 259 ? -0.637 22.507 11.925 1.00 63.03 259 GLU A N 1
ATOM 2070 C CA . GLU A 1 259 ? -0.915 23.681 11.107 1.00 63.03 259 GLU A CA 1
ATOM 2071 C C . GLU A 1 259 ? -0.309 23.471 9.724 1.00 63.03 259 GLU A C 1
ATOM 2073 O O . GLU A 1 259 ? 0.689 22.770 9.583 1.00 63.03 259 GLU A O 1
ATOM 2078 N N . PHE A 1 260 ? -0.886 24.067 8.685 1.00 55.25 260 PHE A N 1
ATOM 2079 C CA . PHE A 1 260 ? -0.190 24.108 7.402 1.00 55.25 260 PHE A CA 1
ATOM 2080 C C . PHE A 1 260 ? 1.155 24.817 7.584 1.00 55.25 260 PHE A C 1
ATOM 2082 O O . PHE A 1 260 ? 1.199 25.811 8.316 1.00 55.25 260 PHE A O 1
ATOM 2089 N N . PRO A 1 261 ? 2.237 24.339 6.945 1.00 57.62 261 PRO A N 1
ATOM 2090 C CA . PRO A 1 261 ? 3.464 25.111 6.903 1.00 57.62 261 PRO A CA 1
ATOM 2091 C C . PRO A 1 261 ? 3.124 26.506 6.373 1.00 57.62 261 PRO A C 1
ATOM 2093 O O . PRO A 1 261 ? 2.411 26.637 5.374 1.00 57.62 261 PRO A O 1
ATOM 2096 N N . ASP A 1 262 ? 3.579 27.537 7.087 1.00 54.50 262 ASP A N 1
ATOM 2097 C CA . ASP A 1 262 ? 3.485 28.920 6.631 1.00 54.50 262 ASP A CA 1
ATOM 2098 C C . ASP A 1 262 ? 4.375 29.025 5.392 1.00 54.50 262 ASP A C 1
ATOM 2100 O O . ASP A 1 262 ? 5.582 29.233 5.492 1.00 54.50 262 ASP A O 1
ATOM 2104 N N . LEU A 1 263 ? 3.799 28.742 4.220 1.00 53.81 263 LEU A N 1
ATOM 2105 C CA . LEU A 1 263 ? 4.434 28.968 2.932 1.00 53.81 263 LEU A CA 1
ATOM 2106 C C . LEU A 1 263 ? 4.518 30.482 2.765 1.00 53.81 263 LEU A C 1
ATOM 2108 O O . LEU A 1 263 ? 3.676 31.108 2.116 1.00 53.81 263 LEU A O 1
ATOM 2112 N N . GLY A 1 264 ? 5.523 31.077 3.405 1.00 52.09 264 GLY A N 1
ATOM 2113 C CA . GLY A 1 264 ? 5.924 32.433 3.111 1.00 52.09 264 GLY A CA 1
ATOM 2114 C C . GLY A 1 264 ? 6.132 32.520 1.606 1.00 52.09 264 GLY A C 1
ATOM 2115 O O . GLY A 1 264 ? 6.820 31.692 1.015 1.00 52.09 264 GLY A O 1
ATOM 2116 N N . ILE A 1 265 ? 5.526 33.519 0.969 1.00 52.38 265 ILE A N 1
ATOM 2117 C CA . ILE A 1 265 ? 5.724 33.802 -0.462 1.00 52.38 265 ILE A CA 1
ATOM 2118 C C . ILE A 1 265 ? 7.229 33.927 -0.796 1.00 52.38 265 ILE A C 1
ATOM 2120 O O . ILE A 1 265 ? 7.635 33.693 -1.932 1.00 52.38 265 ILE A O 1
ATOM 2124 N N . ASP A 1 266 ? 8.043 34.240 0.214 1.00 52.25 266 ASP A N 1
ATOM 2125 C CA . ASP A 1 266 ? 9.495 34.380 0.157 1.00 52.25 266 ASP A CA 1
ATOM 2126 C C . ASP A 1 266 ? 10.273 33.042 0.109 1.00 52.25 266 ASP A C 1
ATOM 2128 O O . ASP A 1 266 ? 11.442 33.062 -0.265 1.00 52.25 266 ASP A O 1
ATOM 2132 N N . ASP A 1 267 ? 9.653 31.897 0.438 1.00 49.25 267 ASP A N 1
ATOM 2133 C CA . ASP A 1 267 ? 10.284 30.556 0.453 1.00 49.25 267 ASP A CA 1
ATOM 2134 C C . ASP A 1 267 ? 10.041 29.749 -0.845 1.00 49.25 267 ASP A C 1
ATOM 2136 O O . ASP A 1 267 ? 10.412 28.577 -0.954 1.00 49.25 267 ASP A O 1
ATOM 2140 N N . LEU A 1 268 ? 9.430 30.362 -1.866 1.00 53.38 268 LEU A N 1
ATOM 2141 C CA . LEU A 1 268 ? 9.267 29.764 -3.196 1.00 53.38 268 LEU A CA 1
ATOM 2142 C C . LEU A 1 268 ? 10.554 29.917 -4.024 1.00 53.38 268 LEU A C 1
ATOM 2144 O O . LEU A 1 268 ? 10.619 30.712 -4.967 1.00 53.38 268 LEU A O 1
ATOM 2148 N N . ASP A 1 269 ? 11.588 29.145 -3.685 1.00 46.50 269 ASP A N 1
ATOM 2149 C CA . ASP A 1 269 ? 12.821 29.076 -4.475 1.00 46.50 269 ASP A CA 1
ATOM 2150 C C . ASP A 1 269 ? 12.502 28.689 -5.935 1.00 46.50 269 ASP A C 1
ATOM 2152 O O . ASP A 1 269 ? 11.972 27.616 -6.221 1.00 46.50 269 ASP A O 1
ATOM 2156 N N . GLY A 1 270 ? 12.824 29.584 -6.875 1.00 49.84 270 GLY A N 1
ATOM 2157 C CA . GLY A 1 270 ? 12.606 29.392 -8.315 1.00 49.84 270 GLY A CA 1
ATOM 2158 C C . GLY A 1 270 ? 11.454 30.198 -8.922 1.00 49.84 270 GLY A C 1
ATOM 2159 O O . GLY A 1 270 ? 11.388 30.306 -10.147 1.00 49.84 270 GLY A O 1
ATOM 2160 N N . PHE A 1 271 ? 10.604 30.841 -8.115 1.00 43.66 271 PHE A N 1
ATOM 2161 C CA . PHE A 1 271 ? 9.638 31.816 -8.627 1.00 43.66 271 PHE A CA 1
ATOM 2162 C C . PHE A 1 271 ? 10.266 33.219 -8.685 1.00 43.66 271 PHE A C 1
ATOM 2164 O O . PHE A 1 271 ? 10.937 33.637 -7.739 1.00 43.66 271 PHE A O 1
ATOM 2171 N N . PRO A 1 272 ? 10.092 33.982 -9.784 1.00 50.19 272 PRO A N 1
ATOM 2172 C CA . PRO A 1 272 ? 10.548 35.366 -9.821 1.00 50.19 272 PRO A CA 1
ATOM 2173 C C . PRO A 1 272 ? 9.866 36.156 -8.691 1.00 50.19 272 PRO A C 1
ATOM 2175 O O . PRO A 1 272 ? 8.675 35.937 -8.452 1.00 50.19 272 PRO A O 1
ATOM 2178 N N . PRO A 1 273 ? 10.582 37.076 -8.009 1.00 54.00 273 PRO A N 1
ATOM 2179 C CA . PRO A 1 273 ? 9.987 37.889 -6.957 1.00 54.00 273 PRO A CA 1
ATOM 2180 C C . PRO A 1 273 ? 8.714 38.541 -7.489 1.00 54.00 273 PRO A C 1
ATOM 2182 O O . PRO A 1 273 ? 8.713 39.069 -8.610 1.00 54.00 273 PRO A O 1
ATOM 2185 N N . LEU A 1 274 ? 7.634 38.472 -6.700 1.00 53.66 274 LEU A N 1
ATOM 2186 C CA . LEU A 1 274 ? 6.371 39.084 -7.089 1.00 53.66 274 LEU A CA 1
ATOM 2187 C C . LEU A 1 274 ? 6.642 40.549 -7.463 1.00 53.66 274 LEU A C 1
ATOM 2189 O O . LEU A 1 274 ? 7.302 41.265 -6.703 1.00 53.66 274 LEU A O 1
ATOM 2193 N N . PRO A 1 275 ? 6.188 41.005 -8.640 1.00 61.78 275 PRO A N 1
ATOM 2194 C CA . PRO A 1 275 ? 6.387 42.384 -9.026 1.00 61.78 275 PRO A CA 1
ATOM 2195 C C . PRO A 1 275 ? 5.696 43.304 -8.030 1.00 61.78 275 PRO A C 1
ATOM 2197 O O . PRO A 1 275 ? 4.665 42.965 -7.451 1.00 61.78 275 PRO A O 1
ATOM 2200 N N . ASP A 1 276 ? 6.259 44.496 -7.871 1.00 65.81 276 ASP A N 1
ATOM 2201 C CA . ASP A 1 276 ? 5.728 45.512 -6.975 1.00 65.81 276 ASP A CA 1
ATOM 2202 C C . ASP A 1 276 ? 4.434 46.123 -7.551 1.00 65.81 276 ASP A C 1
ATOM 2204 O O . ASP A 1 276 ? 4.428 47.170 -8.209 1.00 65.81 276 ASP A O 1
ATOM 2208 N N . CYS A 1 277 ? 3.320 45.409 -7.365 1.00 76.31 277 CYS A N 1
ATOM 2209 C CA . CYS A 1 277 ? 1.976 45.791 -7.793 1.00 76.31 277 CYS A CA 1
ATOM 2210 C C . CYS A 1 277 ? 1.385 46.804 -6.794 1.00 76.31 277 CYS A C 1
ATOM 2212 O O . CYS A 1 277 ? 0.423 46.516 -6.081 1.00 76.31 277 CYS A O 1
ATOM 2214 N N . ASN A 1 278 ? 1.990 47.995 -6.732 1.00 73.94 278 ASN A N 1
ATOM 2215 C CA . ASN A 1 278 ? 1.690 49.080 -5.781 1.00 73.94 278 ASN A CA 1
ATOM 2216 C C . ASN A 1 278 ? 0.232 49.589 -5.790 1.00 73.94 278 ASN A C 1
ATOM 2218 O O . ASN A 1 278 ? -0.171 50.371 -4.932 1.00 73.94 278 ASN A O 1
ATOM 2222 N N . ASP A 1 279 ? -0.564 49.177 -6.769 1.00 77.38 279 ASP A N 1
ATOM 2223 C CA . ASP A 1 279 ? -1.984 49.472 -6.930 1.00 77.38 279 ASP A CA 1
ATOM 2224 C C . ASP A 1 279 ? -2.890 48.281 -6.557 1.00 77.38 279 ASP A C 1
ATOM 2226 O O . ASP A 1 279 ? -4.051 48.217 -6.971 1.00 77.38 279 ASP A O 1
ATOM 2230 N N . ALA A 1 280 ? -2.393 47.350 -5.734 1.00 61.84 280 ALA A N 1
ATOM 2231 C CA . ALA A 1 280 ? -3.208 46.343 -5.060 1.00 61.84 280 ALA A CA 1
ATOM 2232 C C . ALA A 1 280 ? -4.354 47.025 -4.282 1.00 61.84 280 ALA A C 1
ATOM 2234 O O . ALA A 1 280 ? -4.132 47.768 -3.329 1.00 61.84 280 ALA A O 1
ATOM 2235 N N . GLY A 1 281 ? -5.593 46.820 -4.741 1.00 68.56 281 GLY A N 1
ATOM 2236 C CA . GLY A 1 281 ? -6.791 47.531 -4.267 1.00 68.56 281 GLY A CA 1
ATOM 2237 C C . GLY A 1 281 ? -7.465 48.426 -5.317 1.00 68.56 281 GLY A C 1
ATOM 2238 O O . GLY A 1 281 ? -8.548 48.950 -5.072 1.00 68.56 281 GLY A O 1
ATOM 2239 N N . LYS A 1 282 ? -6.874 48.572 -6.511 1.00 84.06 282 LYS A N 1
ATOM 2240 C CA . LYS A 1 282 ? -7.499 49.239 -7.668 1.00 84.06 282 LYS A CA 1
ATOM 2241 C C . LYS A 1 282 ? -8.790 48.554 -8.130 1.00 84.06 282 LYS A C 1
ATOM 2243 O O . LYS A 1 282 ? -9.683 49.220 -8.654 1.00 84.06 282 LYS A O 1
ATOM 2248 N N . TYR A 1 283 ? -8.874 47.237 -7.959 1.00 86.69 283 TYR A N 1
ATOM 2249 C CA . TYR A 1 283 ? -10.030 46.433 -8.335 1.00 86.69 283 TYR A CA 1
ATOM 2250 C C . TYR A 1 283 ? -10.816 46.021 -7.091 1.00 86.69 283 TYR A C 1
ATOM 2252 O O . TYR A 1 283 ? -10.241 45.628 -6.080 1.00 86.69 283 TYR A O 1
ATOM 2260 N N . ASP A 1 284 ? -12.137 46.105 -7.191 1.00 88.00 284 ASP A N 1
ATOM 2261 C CA . ASP A 1 284 ? -13.111 45.751 -6.154 1.00 88.00 284 ASP A CA 1
ATOM 2262 C C . ASP A 1 284 ? -13.937 44.504 -6.521 1.00 88.00 284 ASP A C 1
ATOM 2264 O O . ASP A 1 284 ? -14.590 43.940 -5.647 1.00 88.00 284 ASP A O 1
ATOM 2268 N N . THR A 1 285 ? -13.896 44.041 -7.780 1.00 88.81 285 THR A N 1
ATOM 2269 C CA . THR A 1 285 ? -14.545 42.798 -8.229 1.00 88.81 285 THR A CA 1
ATOM 2270 C C . THR A 1 285 ? -13.676 42.006 -9.211 1.00 88.81 285 THR A C 1
ATOM 2272 O O . THR A 1 285 ? -12.817 42.565 -9.902 1.00 88.81 285 THR A O 1
ATOM 2275 N N . LEU A 1 286 ? -13.913 40.691 -9.293 1.00 87.19 286 LEU A N 1
ATOM 2276 C CA . LEU A 1 286 ? -13.186 39.795 -10.200 1.00 87.19 286 LEU A CA 1
ATOM 2277 C C . LEU A 1 286 ? -13.517 40.086 -11.670 1.00 87.19 286 LEU A C 1
ATOM 2279 O O . LEU A 1 286 ? -12.670 39.926 -12.545 1.00 87.19 286 LEU A O 1
ATOM 2283 N N . GLU A 1 287 ? -14.725 40.572 -11.951 1.00 89.69 287 GLU A N 1
ATOM 2284 C CA . GLU A 1 287 ? -15.164 40.947 -13.296 1.00 89.69 287 GLU A CA 1
ATOM 2285 C C . GLU A 1 287 ? -14.353 42.122 -13.835 1.00 89.69 287 GLU A C 1
ATOM 2287 O O . GLU A 1 287 ? -13.963 42.098 -14.997 1.00 89.69 287 GLU A O 1
ATOM 2292 N N . LYS A 1 288 ? -14.028 43.117 -12.998 1.00 88.31 288 LYS A N 1
ATOM 2293 C CA . LYS A 1 288 ? -13.185 44.240 -13.432 1.00 88.31 288 LYS A CA 1
ATOM 2294 C C . LYS A 1 288 ? -11.746 43.805 -13.712 1.00 88.31 288 LYS A C 1
ATOM 2296 O O . LYS A 1 288 ? -11.146 44.318 -14.649 1.00 88.31 288 LYS A O 1
ATOM 2301 N N . ILE A 1 289 ? -11.215 42.840 -12.954 1.00 85.81 289 ILE A N 1
ATOM 2302 C CA . ILE A 1 289 ? -9.902 42.230 -13.234 1.00 85.81 289 ILE A CA 1
ATOM 2303 C C . ILE A 1 289 ? -9.939 41.500 -14.581 1.00 85.81 289 ILE A C 1
ATOM 2305 O O . ILE A 1 289 ? -9.052 41.693 -15.407 1.00 85.81 289 ILE A O 1
ATOM 2309 N N . ARG A 1 290 ? -10.984 40.700 -14.828 1.00 85.81 290 ARG A N 1
ATOM 2310 C CA . ARG A 1 290 ? -11.184 39.994 -16.102 1.00 85.81 290 ARG A CA 1
ATOM 2311 C C . ARG A 1 290 ? -11.281 40.968 -17.280 1.00 85.81 290 ARG A C 1
ATOM 2313 O O . ARG A 1 290 ? -10.624 40.760 -18.295 1.00 85.81 290 ARG A O 1
ATOM 2320 N N . ASP A 1 291 ? -12.088 42.018 -17.150 1.00 88.12 291 ASP A N 1
ATOM 2321 C CA . ASP A 1 291 ? -12.367 42.967 -18.234 1.00 88.12 291 ASP A CA 1
ATOM 2322 C C . ASP A 1 291 ? -11.137 43.827 -18.588 1.00 88.12 291 ASP A C 1
ATOM 2324 O O . ASP A 1 291 ? -10.947 44.199 -19.749 1.00 88.12 291 ASP A O 1
ATOM 2328 N N . ASP A 1 292 ? -10.260 44.091 -17.614 1.00 86.19 292 ASP A N 1
ATOM 2329 C CA . ASP A 1 292 ? -8.978 44.771 -17.815 1.00 86.19 292 ASP A CA 1
ATOM 2330 C C . ASP A 1 292 ? -7.793 43.807 -18.007 1.00 86.19 292 ASP A C 1
ATOM 2332 O O . ASP A 1 292 ? -6.660 44.274 -18.109 1.00 86.19 292 ASP A O 1
ATOM 2336 N N . GLY A 1 293 ? -8.019 42.492 -18.128 1.00 75.38 293 GLY A N 1
ATOM 2337 C CA . GLY A 1 293 ? -6.967 41.464 -18.127 1.00 75.38 293 GLY A CA 1
ATOM 2338 C C . GLY A 1 293 ? -5.817 41.720 -19.109 1.00 75.38 293 GLY A C 1
ATOM 2339 O O . GLY A 1 293 ? -4.655 41.585 -18.746 1.00 75.38 293 GLY A O 1
ATOM 2340 N N . ALA A 1 294 ? -6.112 42.210 -20.319 1.00 75.94 294 ALA A N 1
ATOM 2341 C CA . ALA A 1 294 ? -5.096 42.560 -21.325 1.00 75.94 294 ALA A CA 1
ATOM 2342 C C . ALA A 1 294 ? -4.249 43.808 -20.980 1.00 75.94 294 ALA A C 1
ATOM 2344 O O . ALA A 1 294 ? -3.240 44.073 -21.630 1.00 75.94 294 ALA A O 1
ATOM 2345 N N . LYS A 1 295 ? -4.673 44.606 -19.993 1.00 80.12 295 LYS A N 1
ATOM 2346 C CA . LYS A 1 295 ? -3.994 45.816 -19.498 1.00 80.12 295 LYS A CA 1
ATOM 2347 C C . LYS A 1 295 ? -3.251 45.569 -18.181 1.00 80.12 295 LYS A C 1
ATOM 2349 O O . LYS A 1 295 ? -2.562 46.471 -17.706 1.00 80.12 295 LYS A O 1
ATOM 2354 N N . ILE A 1 296 ? -3.429 44.398 -17.571 1.00 76.38 296 ILE A N 1
ATOM 2355 C CA . ILE A 1 296 ? -2.819 44.026 -16.296 1.00 76.38 296 ILE A CA 1
ATOM 2356 C C . ILE A 1 296 ? -1.557 43.207 -16.591 1.00 76.38 296 ILE A C 1
ATOM 2358 O O . ILE A 1 296 ? -1.634 42.234 -17.341 1.00 76.38 296 ILE A O 1
ATOM 2362 N N . PRO A 1 297 ? -0.391 43.554 -16.015 1.00 76.06 297 PRO A N 1
ATOM 2363 C CA . PRO A 1 297 ? 0.762 42.663 -16.046 1.00 76.06 297 PRO A CA 1
ATOM 2364 C C . PRO A 1 297 ? 0.363 41.297 -15.486 1.00 76.06 297 PRO A C 1
ATOM 2366 O O . PRO A 1 297 ? -0.171 41.231 -14.381 1.00 76.06 297 PRO A O 1
ATOM 2369 N N . TYR A 1 298 ? 0.616 40.219 -16.232 1.00 61.94 298 TYR A N 1
ATOM 2370 C CA . TYR A 1 298 ? 0.174 38.862 -15.878 1.00 61.94 298 TYR A CA 1
ATOM 2371 C C . TYR A 1 298 ? 0.521 38.483 -14.428 1.00 61.94 298 TYR A C 1
ATOM 2373 O O . TYR A 1 298 ? -0.304 37.970 -13.679 1.00 61.94 298 TYR A O 1
ATOM 2381 N N . SER A 1 299 ? 1.714 38.874 -13.995 1.00 67.62 299 SER A N 1
ATOM 2382 C CA . SER A 1 299 ? 2.253 38.680 -12.652 1.00 67.62 299 SER A CA 1
ATOM 2383 C C . SER A 1 299 ? 1.541 39.458 -11.528 1.00 67.62 299 SER A C 1
ATOM 2385 O O . SER A 1 299 ? 1.723 39.125 -10.363 1.00 67.62 299 SER A O 1
ATOM 2387 N N . CYS A 1 300 ? 0.728 40.474 -11.840 1.00 75.94 300 CYS A N 1
ATOM 2388 C CA . CYS A 1 300 ? -0.078 41.227 -10.867 1.00 75.94 300 CYS A CA 1
ATOM 2389 C C . CYS A 1 300 ? -1.518 40.713 -10.729 1.00 75.94 300 CYS A C 1
ATOM 2391 O O . CYS A 1 300 ? -2.210 41.086 -9.780 1.00 75.94 300 CYS A O 1
ATOM 2393 N N . ILE A 1 301 ? -1.977 39.843 -11.637 1.00 74.81 301 ILE A N 1
ATOM 2394 C CA . ILE A 1 301 ? -3.330 39.270 -11.583 1.00 74.81 301 ILE A CA 1
ATOM 239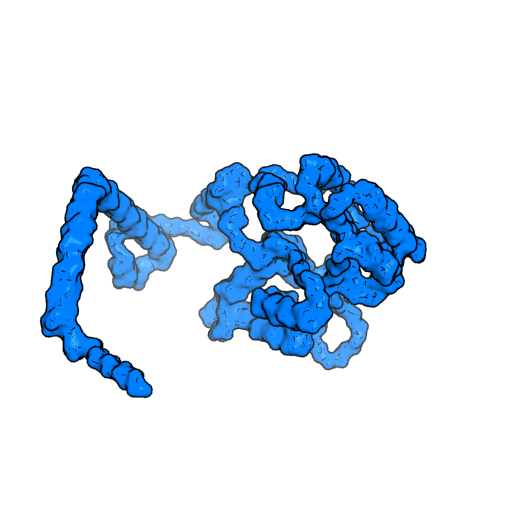5 C C . ILE A 1 301 ? -3.570 38.523 -10.256 1.00 74.81 301 ILE A C 1
ATOM 2397 O O . ILE A 1 301 ? -4.579 38.824 -9.612 1.00 74.81 301 ILE A O 1
ATOM 2401 N N . PRO A 1 302 ? -2.661 37.647 -9.771 1.00 72.56 302 PRO A N 1
ATOM 2402 C CA . PRO A 1 302 ? -2.864 36.947 -8.501 1.00 72.56 302 PRO A CA 1
ATOM 2403 C C . PRO A 1 302 ? -2.961 37.906 -7.307 1.00 72.56 302 PRO A C 1
ATOM 2405 O O . PRO A 1 302 ? -3.831 37.747 -6.456 1.00 72.56 302 PRO A O 1
ATOM 2408 N N . VAL A 1 303 ? -2.132 38.957 -7.274 1.00 79.50 303 VAL A N 1
ATOM 2409 C CA . VAL A 1 303 ? -2.134 39.969 -6.201 1.00 79.50 303 VAL A CA 1
ATOM 2410 C C . VAL A 1 303 ? -3.465 40.731 -6.165 1.00 79.50 303 VAL A C 1
ATOM 2412 O O . VAL A 1 303 ? -4.058 40.916 -5.099 1.00 79.50 303 VAL A O 1
ATOM 2415 N N . TYR A 1 304 ? -3.985 41.139 -7.326 1.00 84.88 304 TYR A N 1
ATOM 2416 C CA . TYR A 1 304 ? -5.268 41.841 -7.411 1.00 84.88 304 TYR A CA 1
ATOM 2417 C C . TYR A 1 304 ? -6.458 40.934 -7.085 1.00 84.88 304 TYR A C 1
ATOM 2419 O O . TYR A 1 304 ? -7.375 41.367 -6.385 1.00 84.88 304 TYR A O 1
ATOM 2427 N N . MET A 1 305 ? -6.437 39.676 -7.538 1.00 83.06 305 MET A N 1
ATOM 2428 C CA . MET A 1 305 ? -7.472 38.695 -7.204 1.00 83.06 305 MET A CA 1
ATOM 2429 C C . MET A 1 305 ? -7.526 38.447 -5.698 1.00 83.06 305 MET A C 1
ATOM 2431 O O . MET A 1 305 ? -8.605 38.509 -5.113 1.00 83.06 305 MET A O 1
ATOM 2435 N N . THR A 1 306 ? -6.373 38.257 -5.052 1.00 80.75 306 THR A N 1
ATOM 2436 C CA . THR A 1 306 ? -6.288 38.072 -3.597 1.00 80.75 306 THR A CA 1
ATOM 2437 C C . THR A 1 306 ? -6.835 39.282 -2.838 1.00 80.75 306 THR A C 1
ATOM 2439 O O . THR A 1 306 ? -7.577 39.113 -1.871 1.00 80.75 306 THR A O 1
ATOM 2442 N N . SER A 1 307 ? -6.561 40.507 -3.302 1.00 84.31 307 SER A N 1
ATOM 2443 C CA . SER A 1 307 ? -7.124 41.730 -2.710 1.00 84.31 307 SER A CA 1
ATOM 2444 C C . SER A 1 307 ? -8.659 41.772 -2.797 1.00 84.31 307 SER A C 1
ATOM 2446 O O . SER A 1 307 ? -9.332 41.999 -1.788 1.00 84.31 307 SER A O 1
ATOM 2448 N N . VAL A 1 308 ? -9.232 41.482 -3.972 1.00 88.44 308 VAL A N 1
ATOM 2449 C CA . VAL A 1 308 ? -10.693 41.428 -4.172 1.00 88.44 308 VAL A CA 1
ATOM 2450 C C . VAL A 1 308 ? -11.334 40.341 -3.312 1.00 88.44 308 VAL A C 1
ATOM 2452 O O . VAL A 1 308 ? -12.350 40.588 -2.657 1.00 88.44 308 VAL A O 1
ATOM 2455 N N . LEU A 1 309 ? -10.749 39.143 -3.290 1.00 86.69 309 LEU A N 1
ATOM 2456 C CA . LEU A 1 309 ? -11.268 38.008 -2.529 1.00 86.69 309 LEU A CA 1
ATOM 2457 C C . LEU A 1 309 ? -11.216 38.270 -1.021 1.00 86.69 309 LEU A C 1
ATOM 2459 O O . LEU A 1 309 ? -12.200 38.012 -0.331 1.00 86.69 309 LEU A O 1
ATOM 2463 N N . SER A 1 310 ? -10.128 38.857 -0.520 1.00 85.19 310 SER A N 1
ATOM 2464 C CA . SER A 1 310 ? -9.989 39.239 0.890 1.00 85.19 310 SER A CA 1
ATOM 2465 C C . SER A 1 310 ? -11.033 40.280 1.315 1.00 85.19 310 SER A C 1
ATOM 2467 O O . SER A 1 310 ? -11.706 40.122 2.339 1.00 85.19 310 SER A O 1
ATOM 2469 N N . ASN A 1 311 ? -11.258 41.307 0.487 1.00 85.38 311 ASN A N 1
ATOM 2470 C CA . ASN A 1 311 ? -12.295 42.314 0.732 1.00 85.38 311 ASN A CA 1
ATOM 2471 C C . ASN A 1 311 ? -13.709 41.717 0.681 1.00 85.38 311 ASN A C 1
ATOM 2473 O O . ASN A 1 311 ? -14.567 42.064 1.500 1.00 85.38 311 ASN A O 1
ATOM 2477 N N . THR A 1 312 ? -13.949 40.800 -0.259 1.00 87.50 312 THR A N 1
ATOM 2478 C CA . THR A 1 312 ? -15.229 40.093 -0.400 1.00 87.50 312 THR A CA 1
ATOM 2479 C C . THR A 1 312 ? -15.501 39.222 0.820 1.00 87.50 312 THR A C 1
ATOM 2481 O O . THR A 1 312 ? -16.590 39.292 1.388 1.00 87.50 312 THR A O 1
ATOM 2484 N N . LEU A 1 313 ? -14.502 38.461 1.273 1.00 84.56 313 LEU A N 1
ATOM 2485 C CA . LEU A 1 313 ? -14.593 37.626 2.466 1.00 84.56 313 LEU A CA 1
ATOM 2486 C C . LEU A 1 313 ? -14.853 38.474 3.713 1.00 84.56 313 LEU A C 1
ATOM 2488 O O . LEU A 1 313 ? -15.788 38.193 4.456 1.00 84.56 313 LEU A O 1
ATOM 2492 N N . SER A 1 314 ? -14.100 39.560 3.894 1.00 86.06 314 SER A N 1
ATOM 2493 C CA . SER A 1 314 ? -14.285 40.489 5.016 1.00 86.06 314 SER A CA 1
ATOM 2494 C C . SER A 1 314 ? -15.694 41.094 5.033 1.00 86.06 314 SER A C 1
ATOM 2496 O O . SER A 1 314 ? -16.331 41.191 6.082 1.00 86.06 314 SER A O 1
ATOM 2498 N N . SER A 1 315 ? -16.221 41.455 3.860 1.00 85.88 315 SER A N 1
ATOM 2499 C CA . SER A 1 315 ? -17.581 41.989 3.717 1.00 85.88 315 SER A CA 1
ATOM 2500 C C . SER A 1 315 ? -18.653 40.932 3.995 1.00 85.88 315 SER A C 1
ATOM 2502 O O . SER A 1 315 ? -19.658 41.231 4.645 1.00 85.88 315 SER A O 1
ATOM 2504 N N . ALA A 1 316 ? -18.446 39.696 3.538 1.00 82.88 316 ALA A N 1
ATOM 2505 C CA . ALA A 1 316 ? -19.349 38.579 3.791 1.00 82.88 316 ALA A CA 1
ATOM 2506 C C . ALA A 1 316 ? -19.385 38.208 5.280 1.00 82.88 316 ALA A C 1
ATOM 2508 O O . ALA A 1 316 ? -20.470 38.034 5.830 1.00 82.88 316 ALA A O 1
ATOM 2509 N N . MET A 1 317 ? -18.225 38.167 5.942 1.00 86.62 317 MET A N 1
ATOM 2510 C CA . MET A 1 317 ? -18.123 37.929 7.384 1.00 86.62 317 MET A CA 1
ATOM 2511 C C . MET A 1 317 ? -18.840 39.018 8.176 1.00 86.62 317 MET A C 1
ATOM 2513 O O . MET A 1 317 ? -19.679 38.707 9.011 1.00 86.62 317 MET A O 1
ATOM 2517 N N . LYS A 1 318 ? -18.618 40.293 7.838 1.00 89.94 318 LYS A N 1
ATOM 2518 C CA . LYS A 1 318 ? -19.338 41.396 8.483 1.00 89.94 318 LYS A CA 1
ATOM 2519 C C . LYS A 1 318 ? -20.850 41.307 8.271 1.00 89.94 318 LYS A C 1
ATOM 2521 O O . LYS A 1 318 ? -21.613 41.511 9.202 1.00 89.94 318 LYS A O 1
ATOM 2526 N N . THR A 1 319 ? -21.288 40.973 7.057 1.00 85.88 319 THR A N 1
ATOM 2527 C CA . THR A 1 319 ? -22.717 40.794 6.759 1.00 85.88 319 THR A CA 1
ATOM 2528 C C . THR A 1 319 ? -23.312 39.652 7.578 1.00 85.88 319 THR A C 1
ATOM 2530 O O . THR A 1 319 ? -24.444 39.754 8.043 1.00 85.88 319 THR A O 1
ATOM 2533 N N . TYR A 1 320 ? -22.561 38.564 7.754 1.00 80.50 320 TYR A N 1
ATOM 2534 C CA . TYR A 1 320 ? -22.955 37.449 8.603 1.00 80.50 320 TYR A CA 1
ATOM 2535 C C . TYR A 1 320 ? -23.062 37.873 10.072 1.00 80.50 320 TYR A C 1
ATOM 2537 O O . TYR A 1 320 ? -24.090 37.611 10.692 1.00 80.50 320 TYR A O 1
ATOM 2545 N N . ASP A 1 321 ? -22.063 38.576 10.605 1.00 87.00 321 ASP A N 1
ATOM 2546 C CA . ASP A 1 321 ? -22.076 39.069 11.985 1.00 87.00 321 ASP A CA 1
ATOM 2547 C C . ASP A 1 321 ? -23.249 40.033 12.217 1.00 87.00 321 ASP A C 1
ATOM 2549 O O . ASP A 1 321 ? -24.041 39.823 13.135 1.00 87.00 321 ASP A O 1
ATOM 2553 N N . ASP A 1 322 ? -23.453 41.005 11.319 1.00 86.88 322 ASP A N 1
ATOM 2554 C CA . ASP A 1 322 ? -24.579 41.947 11.362 1.00 86.88 322 ASP A CA 1
ATOM 2555 C C . ASP A 1 322 ? -25.934 41.206 11.335 1.00 86.88 322 ASP A C 1
ATOM 2557 O O . ASP A 1 322 ? -26.872 41.559 12.057 1.00 86.88 322 ASP A O 1
ATOM 2561 N N . LEU A 1 323 ? -26.053 40.150 10.519 1.00 79.81 323 LEU A N 1
ATOM 2562 C CA . LEU A 1 323 ? -27.256 39.320 10.437 1.00 79.81 323 LEU A CA 1
ATOM 2563 C C . LEU A 1 323 ? -27.504 38.582 11.760 1.00 79.81 323 LEU A C 1
ATOM 2565 O O . LEU A 1 323 ? -28.624 38.604 12.280 1.00 79.81 323 LEU A O 1
ATOM 2569 N N . MET A 1 324 ? -26.469 37.936 12.299 1.00 76.75 324 MET A N 1
ATOM 2570 C CA . MET A 1 324 ? -26.544 37.168 13.540 1.00 76.75 324 MET A CA 1
ATOM 2571 C C . MET A 1 324 ? -26.849 38.066 14.746 1.00 76.75 324 MET A C 1
ATOM 2573 O O . MET A 1 324 ? -27.672 37.693 15.588 1.00 76.75 324 MET A O 1
ATOM 2577 N N . GLU A 1 325 ? -26.275 39.270 14.800 1.00 84.56 325 GLU A N 1
ATOM 2578 C CA . GLU A 1 325 ? -26.540 40.267 15.841 1.00 84.56 325 GLU A CA 1
ATOM 2579 C C . GLU A 1 325 ? -27.947 40.881 15.734 1.00 84.56 325 GLU A C 1
ATOM 2581 O O . GLU A 1 325 ? -28.617 41.068 16.757 1.00 84.56 325 GLU A O 1
ATOM 2586 N N . ASP A 1 326 ? -28.475 41.109 14.523 1.00 81.31 326 ASP A N 1
ATOM 2587 C CA . ASP A 1 326 ? -29.835 41.634 14.294 1.00 81.31 326 ASP A CA 1
ATOM 2588 C C . ASP A 1 326 ? -30.932 40.550 14.414 1.00 81.31 326 ASP A C 1
ATOM 2590 O O . ASP A 1 326 ? -31.906 40.458 13.647 1.00 81.31 326 ASP A O 1
ATOM 2594 N N . GLY A 1 327 ? -30.792 39.701 15.433 1.00 76.81 327 GLY A N 1
ATOM 2595 C CA . GLY A 1 327 ? -31.820 38.773 15.884 1.00 76.81 327 GLY A CA 1
ATOM 2596 C C . GLY A 1 327 ? -32.255 37.762 14.826 1.00 76.81 327 GLY A C 1
ATOM 2597 O O . GLY A 1 327 ? -33.439 37.388 14.824 1.00 76.81 327 GLY A O 1
ATOM 2598 N N . TYR A 1 328 ? -31.340 37.328 13.947 1.00 80.75 328 TYR A N 1
ATOM 2599 C CA . TYR A 1 328 ? -31.600 36.311 12.924 1.00 80.75 328 TYR A CA 1
ATOM 2600 C C . TYR A 1 328 ? -32.307 35.094 13.507 1.00 80.75 328 TYR A C 1
ATOM 2602 O O . TYR A 1 328 ? -33.379 34.748 13.027 1.00 80.75 328 TYR A O 1
ATOM 2610 N N . ASP A 1 329 ? -31.818 34.527 14.612 1.00 78.94 329 ASP A N 1
ATOM 2611 C CA . ASP A 1 329 ? -32.432 33.351 15.242 1.00 78.94 329 ASP A CA 1
ATOM 2612 C C . ASP A 1 329 ? -33.909 33.558 15.592 1.00 78.94 329 ASP A C 1
ATOM 2614 O O . ASP A 1 329 ? -34.744 32.666 15.419 1.00 78.94 329 ASP A O 1
ATOM 2618 N N . ARG A 1 330 ? -34.270 34.759 16.056 1.00 80.56 330 ARG A N 1
ATOM 2619 C CA . ARG A 1 330 ? -35.660 35.102 16.381 1.00 80.56 330 ARG A CA 1
ATOM 2620 C C . ARG A 1 330 ? -36.499 35.262 15.114 1.00 80.56 330 ARG A C 1
ATOM 2622 O O . ARG A 1 330 ? -37.632 34.775 15.068 1.00 80.56 330 ARG A O 1
ATOM 2629 N N . LYS A 1 331 ? -35.971 35.948 14.096 1.00 82.19 331 LYS A N 1
ATOM 2630 C CA . LYS A 1 331 ? -36.654 36.164 12.808 1.00 82.19 331 LYS A CA 1
ATOM 2631 C C . LYS A 1 331 ? -36.828 34.843 12.053 1.00 82.19 331 LYS A C 1
ATOM 2633 O O . LYS A 1 331 ? -37.931 34.547 11.605 1.00 82.19 331 LYS A O 1
ATOM 2638 N N . PHE A 1 332 ? -35.787 34.018 12.010 1.00 82.12 332 PHE A N 1
ATOM 2639 C CA . PHE A 1 332 ? -35.783 32.686 11.421 1.00 82.12 332 PHE A CA 1
ATOM 2640 C C . PHE A 1 332 ? -36.752 31.756 12.144 1.00 82.12 332 PHE A C 1
ATOM 2642 O O . PHE A 1 332 ? -37.571 31.122 11.489 1.00 82.12 332 PHE A O 1
ATOM 2649 N N . ARG A 1 333 ? -36.764 31.739 13.485 1.00 79.81 333 ARG A N 1
ATOM 2650 C CA . ARG A 1 333 ? -37.765 30.975 14.249 1.00 79.81 333 ARG A CA 1
ATOM 2651 C C . ARG A 1 333 ? -39.192 31.427 13.933 1.00 79.81 333 ARG A C 1
ATOM 2653 O O . ARG A 1 333 ? -40.064 30.589 13.739 1.00 79.81 333 ARG A O 1
ATOM 2660 N N . THR A 1 334 ? -39.425 32.735 13.820 1.00 82.62 334 THR A N 1
ATOM 2661 C CA . THR A 1 334 ? -40.743 33.285 13.453 1.00 82.62 334 THR A CA 1
ATOM 2662 C C . THR A 1 334 ? -41.154 32.874 12.034 1.00 82.62 334 THR A C 1
ATOM 2664 O O . THR A 1 334 ? -42.300 32.484 11.812 1.00 82.62 334 THR A O 1
ATOM 2667 N N . TYR A 1 335 ? -40.222 32.923 11.078 1.00 82.44 335 TYR A N 1
ATOM 2668 C CA . TYR A 1 335 ? -40.432 32.460 9.707 1.00 82.44 335 TYR A CA 1
ATOM 2669 C C . TYR A 1 335 ? -40.705 30.952 9.650 1.00 82.44 335 TYR A C 1
ATOM 2671 O O . TYR A 1 335 ? -41.699 30.536 9.059 1.00 82.44 335 TYR A O 1
ATOM 2679 N N . ALA A 1 336 ? -39.882 30.139 10.313 1.00 83.00 336 ALA A N 1
ATOM 2680 C CA . ALA A 1 336 ? -40.046 28.693 10.395 1.00 83.00 336 ALA A CA 1
ATOM 2681 C C . ALA A 1 336 ? -41.411 28.322 10.999 1.00 83.00 336 ALA A C 1
ATOM 2683 O O . ALA A 1 336 ? -42.134 27.509 10.426 1.00 83.00 336 ALA A O 1
ATOM 2684 N N . ASP A 1 337 ? -41.825 28.986 12.084 1.00 82.25 337 ASP A N 1
ATOM 2685 C CA . ASP A 1 337 ? -43.152 28.809 12.679 1.00 82.25 337 ASP A CA 1
ATOM 2686 C C . ASP A 1 337 ? -44.280 29.186 11.707 1.00 82.25 337 ASP A C 1
ATOM 2688 O O . ASP A 1 337 ? -45.292 28.483 11.627 1.00 82.25 337 ASP A O 1
ATOM 2692 N N . ALA A 1 338 ? -44.130 30.285 10.962 1.00 83.12 338 ALA A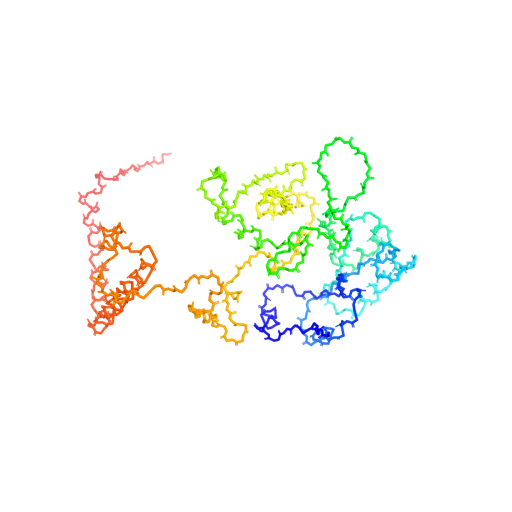 N 1
ATOM 2693 C CA . ALA A 1 338 ? -45.107 30.713 9.966 1.00 83.12 338 ALA A CA 1
ATOM 2694 C C . ALA A 1 338 ? -45.212 29.714 8.801 1.00 83.12 338 ALA A C 1
ATOM 2696 O O . ALA A 1 338 ? -46.323 29.380 8.387 1.00 83.12 338 ALA A O 1
ATOM 2697 N N . ILE A 1 339 ? -44.085 29.178 8.324 1.00 81.94 339 ILE A N 1
ATOM 2698 C CA . ILE A 1 339 ? -44.037 28.140 7.288 1.00 81.94 339 ILE A CA 1
ATOM 2699 C C . ILE A 1 339 ? -44.675 26.848 7.794 1.00 81.94 339 ILE A C 1
ATOM 2701 O O . ILE A 1 339 ? -45.527 26.289 7.109 1.00 81.94 339 ILE A O 1
ATOM 2705 N N . VAL A 1 340 ? -44.361 26.379 9.003 1.00 80.88 340 VAL A N 1
ATOM 2706 C CA . VAL A 1 340 ? -44.959 25.150 9.556 1.00 80.88 340 VAL A CA 1
ATOM 2707 C C . VAL A 1 340 ? -46.470 25.309 9.755 1.00 80.88 340 VAL A C 1
ATOM 2709 O O . VAL A 1 340 ? -47.240 24.415 9.397 1.00 80.88 340 VAL A O 1
ATOM 2712 N N . LYS A 1 341 ? -46.928 26.461 10.262 1.00 81.00 341 LYS A N 1
ATOM 2713 C CA . LYS A 1 341 ? -48.364 26.745 10.437 1.00 81.00 341 LYS A CA 1
ATOM 2714 C C . LYS A 1 341 ? -49.095 26.931 9.101 1.00 81.00 341 LYS A C 1
ATOM 2716 O O . LYS A 1 341 ? -50.238 26.496 8.969 1.00 81.00 341 LYS A O 1
ATOM 2721 N N . GLY A 1 342 ? -48.457 27.567 8.120 1.00 79.19 342 GLY A N 1
ATOM 2722 C CA . GLY A 1 342 ? -49.052 27.905 6.825 1.00 79.19 342 GLY A CA 1
ATOM 2723 C C . GLY A 1 342 ? -49.004 26.779 5.791 1.00 79.19 342 GLY A C 1
ATOM 2724 O O . GLY A 1 342 ? -49.960 26.606 5.038 1.00 79.19 342 GLY A O 1
ATOM 2725 N N . SER A 1 343 ? -47.933 25.982 5.777 1.00 76.56 343 SER A N 1
ATOM 2726 C CA . SER A 1 343 ? -47.651 24.964 4.751 1.00 76.56 343 SER A CA 1
ATOM 2727 C C . SER A 1 343 ? -48.746 23.913 4.646 1.00 76.56 343 SER A C 1
ATOM 2729 O O . SER A 1 343 ? -49.207 23.639 3.545 1.00 76.56 343 SER A O 1
ATOM 2731 N N . LYS A 1 344 ? -49.256 23.387 5.768 1.00 77.19 344 LYS A N 1
ATOM 2732 C CA . LYS A 1 344 ? -50.376 22.429 5.738 1.00 77.19 344 LYS A CA 1
ATOM 2733 C C . LYS A 1 344 ? -51.612 23.005 5.057 1.00 77.19 344 LYS A C 1
ATOM 2735 O O . LYS A 1 344 ? -52.267 22.298 4.301 1.00 77.19 344 LYS A O 1
ATOM 2740 N N . ARG A 1 345 ? -51.943 24.274 5.320 1.00 82.50 345 ARG A N 1
ATOM 2741 C CA . ARG A 1 345 ? -53.088 24.930 4.681 1.00 82.50 345 ARG A CA 1
ATOM 2742 C C . ARG A 1 345 ? -52.809 25.186 3.206 1.00 82.50 345 ARG A C 1
ATOM 2744 O O . ARG A 1 345 ? -53.669 24.879 2.400 1.00 82.50 345 ARG A O 1
ATOM 2751 N N . LEU A 1 346 ? -51.634 25.709 2.862 1.00 82.88 346 LEU A N 1
ATOM 2752 C CA . LEU A 1 346 ? -51.267 26.041 1.483 1.00 82.88 346 LEU A CA 1
ATOM 2753 C C . LEU A 1 346 ? -51.185 24.801 0.593 1.00 82.88 346 LEU A C 1
ATOM 2755 O O . LEU A 1 346 ? -51.806 24.786 -0.461 1.00 82.88 346 LEU A O 1
ATOM 2759 N N . VAL A 1 347 ? -50.503 23.745 1.044 1.00 80.06 347 VAL A N 1
ATOM 2760 C CA . VAL A 1 347 ? -50.418 22.466 0.323 1.00 80.06 347 VAL A CA 1
ATOM 2761 C C . VAL A 1 347 ? -51.797 21.837 0.200 1.00 80.06 347 VAL A C 1
ATOM 2763 O O . VAL A 1 347 ? -52.151 21.364 -0.871 1.00 80.06 347 VAL A O 1
ATOM 2766 N N . ARG A 1 348 ? -52.613 21.873 1.263 1.00 80.50 348 ARG A N 1
ATOM 2767 C CA . ARG A 1 348 ? -53.991 21.386 1.192 1.00 80.50 348 ARG A CA 1
ATOM 2768 C C . ARG A 1 348 ? -54.803 22.186 0.176 1.00 80.50 348 ARG A C 1
ATOM 2770 O O . ARG A 1 348 ? -55.387 21.580 -0.704 1.00 80.50 348 ARG A O 1
ATOM 2777 N N . THR A 1 349 ? -54.844 23.511 0.272 1.00 85.50 349 THR A N 1
ATOM 2778 C CA . THR A 1 349 ? -55.595 24.361 -0.663 1.00 85.50 349 THR A CA 1
ATOM 2779 C C . THR A 1 349 ? -55.138 24.128 -2.099 1.00 85.50 349 THR A C 1
ATOM 2781 O O . THR A 1 349 ? -55.970 23.828 -2.940 1.00 85.50 349 THR A O 1
ATOM 2784 N N . TRP A 1 350 ? -53.829 24.123 -2.356 1.00 83.88 350 TRP A N 1
ATOM 2785 C CA . TRP A 1 350 ? -53.289 23.820 -3.681 1.00 83.88 350 TRP A CA 1
ATOM 2786 C C . TRP A 1 350 ? -53.680 22.415 -4.163 1.00 83.88 350 TRP A C 1
ATOM 2788 O O . TRP A 1 350 ? -54.081 22.251 -5.308 1.00 83.88 350 TRP A O 1
ATOM 2798 N N . MET A 1 351 ? -53.650 21.403 -3.289 1.00 78.81 351 MET A N 1
ATOM 2799 C CA . MET A 1 351 ? -54.061 20.045 -3.652 1.00 78.81 351 MET A CA 1
ATOM 2800 C C . MET A 1 351 ? -55.555 19.917 -3.950 1.00 78.81 351 MET A C 1
ATOM 2802 O O . MET A 1 351 ? -55.929 19.148 -4.827 1.00 78.81 351 MET A O 1
ATOM 2806 N N . TYR A 1 352 ? -56.411 20.652 -3.242 1.00 80.06 352 TYR A N 1
ATOM 2807 C CA . TYR A 1 352 ? -57.850 20.658 -3.517 1.00 80.06 352 TYR A CA 1
ATOM 2808 C C . TYR A 1 352 ? -58.194 21.468 -4.773 1.00 80.06 352 TYR A C 1
ATOM 2810 O O . TYR A 1 352 ? -59.083 21.061 -5.515 1.00 80.06 352 TYR A O 1
ATOM 2818 N N . ASP A 1 353 ? -57.489 22.572 -5.022 1.00 87.75 353 ASP A N 1
ATOM 2819 C CA . ASP A 1 353 ? -57.787 23.469 -6.140 1.00 87.75 353 ASP A CA 1
ATOM 2820 C C . ASP A 1 353 ? -57.159 22.994 -7.458 1.00 87.75 353 ASP A C 1
ATOM 2822 O O . ASP A 1 353 ? -57.720 23.247 -8.521 1.00 87.75 353 ASP A O 1
ATOM 2826 N N . HIS A 1 354 ? -55.988 22.347 -7.414 1.00 83.56 354 HIS A N 1
ATOM 2827 C CA . HIS A 1 354 ? -55.186 21.999 -8.601 1.00 83.56 354 HIS A CA 1
ATOM 2828 C C . HIS A 1 354 ? -54.772 20.524 -8.646 1.00 83.56 354 HIS A C 1
ATOM 2830 O O . HIS A 1 354 ? -54.063 20.108 -9.557 1.00 83.56 354 HIS A O 1
ATOM 2836 N N . GLY A 1 355 ? -55.188 19.694 -7.684 1.00 77.19 355 GLY A N 1
ATOM 2837 C CA . GLY A 1 355 ? -54.750 18.297 -7.623 1.00 77.19 355 GLY A CA 1
ATOM 2838 C C . GLY A 1 355 ? -55.066 17.497 -8.885 1.00 77.19 355 GLY A C 1
ATOM 2839 O O . GLY A 1 355 ? -54.222 16.737 -9.343 1.00 77.19 355 GLY A O 1
ATOM 2840 N N . ASN A 1 356 ? -56.226 17.731 -9.499 1.00 79.38 356 ASN A N 1
ATOM 2841 C CA . ASN A 1 356 ? -56.632 17.030 -10.721 1.00 79.38 356 ASN A CA 1
ATOM 2842 C C . ASN A 1 356 ? -55.900 17.512 -11.983 1.00 79.38 356 ASN A C 1
ATOM 2844 O O . ASN A 1 356 ? -55.919 16.806 -12.988 1.00 79.38 356 ASN A O 1
ATOM 2848 N N . ASP A 1 357 ? -55.251 18.680 -11.942 1.00 84.38 357 ASP A N 1
ATOM 2849 C CA . ASP A 1 357 ? -54.470 19.190 -13.076 1.00 84.38 357 ASP A CA 1
ATOM 2850 C C . ASP A 1 357 ? -53.138 18.435 -13.218 1.00 84.38 357 ASP A C 1
ATOM 2852 O O . ASP A 1 357 ? -52.567 18.372 -14.306 1.00 84.38 357 ASP A O 1
ATOM 2856 N N . TYR A 1 358 ? -52.643 17.855 -12.118 1.00 76.00 358 TYR A N 1
ATOM 2857 C CA . TYR A 1 358 ? -51.312 17.243 -12.045 1.00 76.00 358 TYR A CA 1
ATOM 2858 C C . TYR A 1 358 ? -51.317 15.777 -11.599 1.00 76.00 358 TYR A C 1
ATOM 2860 O O . TYR A 1 358 ? -50.328 15.078 -11.814 1.00 76.00 358 TYR A O 1
ATOM 2868 N N . PHE A 1 359 ? -52.402 15.292 -10.990 1.00 75.75 359 PHE A N 1
ATOM 2869 C CA . PHE A 1 359 ? -52.500 13.929 -10.474 1.00 75.75 359 PHE A CA 1
ATOM 2870 C C . PHE A 1 359 ? -53.801 13.265 -10.933 1.00 75.75 359 PHE A C 1
ATOM 2872 O O . PHE A 1 359 ? -54.901 13.715 -10.618 1.00 75.75 359 PHE A O 1
ATOM 2879 N N . THR A 1 360 ? -53.677 12.147 -11.645 1.00 69.69 360 THR A N 1
ATOM 2880 C CA . THR A 1 360 ? -54.801 11.282 -12.016 1.00 69.69 360 THR A CA 1
ATOM 2881 C C . THR A 1 360 ? -55.065 10.277 -10.899 1.00 69.69 360 THR A C 1
ATOM 2883 O O . THR A 1 360 ? -54.209 9.459 -10.563 1.00 69.69 360 THR A O 1
ATOM 2886 N N . CYS A 1 361 ? -56.250 10.343 -10.294 1.00 62.25 361 CYS A N 1
ATOM 2887 C CA . CYS A 1 361 ? -56.666 9.412 -9.248 1.00 62.25 361 CYS A CA 1
ATOM 2888 C C . CYS A 1 361 ? -57.361 8.194 -9.881 1.00 62.25 361 CYS A C 1
ATOM 2890 O O . CYS A 1 361 ? -58.585 8.085 -9.849 1.00 62.25 361 CYS A O 1
ATOM 2892 N N . ASP A 1 362 ? -56.585 7.291 -10.483 1.00 64.69 362 ASP A N 1
ATOM 2893 C CA . ASP A 1 362 ? -57.108 6.006 -10.957 1.00 64.69 362 ASP A CA 1
ATOM 2894 C C . ASP A 1 362 ? -57.150 5.012 -9.792 1.00 64.69 362 ASP A C 1
ATOM 2896 O O . ASP A 1 362 ? -56.171 4.336 -9.471 1.00 64.69 362 ASP A O 1
ATOM 2900 N N . VAL A 1 363 ? -58.303 4.931 -9.126 1.00 60.75 363 VAL A N 1
ATOM 2901 C CA . VAL A 1 363 ? -58.574 3.858 -8.164 1.00 60.75 363 VAL A CA 1
ATOM 2902 C C . VAL A 1 363 ? -59.014 2.635 -8.958 1.00 60.75 363 VAL A C 1
ATOM 2904 O O . VAL A 1 363 ? -60.184 2.488 -9.305 1.00 60.75 363 VAL A O 1
ATOM 2907 N N . VAL A 1 364 ? -58.063 1.763 -9.282 1.00 59.72 364 VAL A N 1
ATOM 2908 C CA . VAL A 1 364 ? -58.378 0.463 -9.878 1.00 59.72 364 VAL A CA 1
ATOM 2909 C C . VAL A 1 364 ? -58.949 -0.415 -8.766 1.00 59.72 364 VAL A C 1
ATOM 2911 O O . VAL A 1 364 ? -58.205 -0.914 -7.921 1.00 59.72 364 VAL A O 1
ATOM 2914 N N . GLU A 1 365 ? -60.271 -0.578 -8.719 1.00 60.59 365 GLU A N 1
ATOM 2915 C CA . GLU A 1 365 ? -60.869 -1.624 -7.891 1.00 60.59 365 GLU A CA 1
ATOM 2916 C C . GLU A 1 365 ? -60.413 -2.977 -8.453 1.00 60.59 365 GLU A C 1
ATOM 2918 O O . GLU A 1 365 ? -60.753 -3.355 -9.576 1.00 60.59 365 GLU A O 1
ATOM 2923 N N . LEU A 1 366 ? -59.574 -3.681 -7.692 1.00 52.84 366 LEU A N 1
ATOM 2924 C CA . LEU A 1 366 ? -59.228 -5.070 -7.972 1.00 52.84 366 LEU A CA 1
ATOM 2925 C C . LEU A 1 366 ? -60.486 -5.909 -7.721 1.00 52.84 366 LEU A C 1
ATOM 2927 O O . LEU A 1 366 ? -60.878 -6.087 -6.567 1.00 52.84 366 LEU A O 1
ATOM 2931 N N . VAL A 1 367 ? -61.125 -6.354 -8.805 1.00 59.12 367 VAL A N 1
ATOM 2932 C CA . VAL A 1 367 ? -62.277 -7.273 -8.780 1.00 59.12 367 VAL A CA 1
ATOM 2933 C C . VAL A 1 367 ? -61.852 -8.657 -8.312 1.00 59.12 367 VAL A C 1
ATOM 2935 O O . VAL A 1 367 ? -60.819 -9.152 -8.824 1.00 59.12 367 VAL A O 1
#